Protein AF-A0A6A6M535-F1 (afdb_monomer_lite)

InterPro domains:
  IPR004870 Nucleoporin, Nup155-like [PTHR10350] (12-611)
  IPR011044 Quinoprotein amine dehydrogenase, beta chain-like [SSF50969] (99-374)
  IPR014908 Nucleoporin, Nup133/Nup155-like, N-terminal [PF08801] (54-545)

pLDDT: mean 78.65, std 19.72, range [27.8, 98.0]

Sequence (622 aa):
MLWEEEIVLRDVTNAGLVVSDRIGREVAAQLDLEEALEASRYASHPYSTHPREWPPLIELVDTWELPPVLIERYNAAGGEGTALCGIFPEIRRAWASVDNFLFLWRFDKWDGQCLEYSVEEQAICAVGLAKSKAGVFVEAIQYLLVLATPVELILVGLCCSGGGDGTDPYAEVSLQPLPEYTVPSDGVTMTCIACTDKGRIFLAGRDGHIYELHYTTGSGWHKRCRKVCLTAGLGSVISRWVVPNVFKFGATDPIVEMVFDSERQILYARTEEMKLQVFLLGPNGDGPLKKVTEERNLFSHKDVHYGGRQSAGPRVPNRSVKPSIVCISPLSTLESKWLHLVAVLSDGRRMYISTSPSSGSNGTVGGLGRFNINRQRPNCLKVVTTRPSPPIGVSGGLTFGAISLASRTPNEDLALKVETAYSSAGTLVLSDSSPPTMSSLVIVNRDSSLQSGALGTSVRSSRALREIVSSLPVEGRMLFVADVLPLPDTAATVHSLYSEIDFFGFESSREPCEKASGKLWAKGDLSTQHILPRRKIVVFSTMGMMEVVFNRPVDILRRLFEANSPRSILEDFFNRYGAGEAAAMCLLLAARIVHSETLISNAVAEKAAETRGSKSCWNAST

Organism: Hevea brasiliensis (NCBI:txid3981)

Foldseek 3Di:
DVVVVVVVVVVVVVVVVVVVVVVVVLVVLQDFLLLQAVLQVVAPDQADADDPLFDDQKDFPDFDFDQVVVVVLCVVLVVPFDKDWEDDLVLQWTWIFDWQKIWIAHPVDHPSDIDIDGDPPFGWQEWDKFADAPPFDDPQQGIWIWTFTQFKIFTKGKGFDADPVNQFSSPDIDIHGDPLAMDTPVRWRWQYWEYALNGWIWTWTQQRWIWTWDAGNDDDPDRRIDIGTQPDDPVNVVVVPDDDPPDPPDRRWGFNDWYADRVQQKIWTATPLGKIWIWHADPLNDDGIHTQDIDNCLPDDPPVDPADDDDPDDDDPDPDPDWHFQDKDFDFVLNHVFWGIWTATQQQKIFTWGQADPPDPDDDDDDPPPPPVPRRDRHDTHRSDMGDHDFPDPPDDDHPDDDPPSPDDPPPLRTFRFNHWDDALQKIWTWGPSDPPFIKIKIKHWDLQQSADDPPDDPSNSSHTHIYIDMDTDDATWDYKDKNFDRQVLLVQLCVVCVVVVVPDDPDDPRRSSVVLRSVSNSPQLVCQLRDDFIWMWTQHPGTIIIMTGQGLLNSLLVCQVVVPDPVVVVVSCNRNPLVSLLVSLVCLLVQSGDDPDGRDPSSNVVSVVVCVDPVNVVVVD

Secondary structure (DSSP, 8-state):
-HHHHHHHHHHHHHHHHHHHHHHHHHHHH---HHHHHHHHTTSS-SEEPPPTTSPPSEEEEEEEEPPHHHHHHHHHTTS-S--EEEEEGGGTEEEEEETTEEEEEESSS--S-EEEEE-SSS---EEEEEEPPTTTS-TT--EEEEEE-SSEEEEEEEEEE--TTSS-TTSEEEEEE-GGG-EE-TTPPEEEEEE-TT--EEEEETTS-EEEEEE----TTS-SEEEEESS--GGGTTTTTS--TTS-PPPP--EEEEEEETTTTEEEEEETT--EEEEE--GGG-S--EEEEEES--S-SSTT-SS------------PPPPPEEEEEEPPTTT-SS--EEEEETTS-EEEEESS--------S--------S-------EEEEEEPPPPS--SS-----S--GGGSPPPGGGS--EEEEEEETTEEEEEE--SSS--EEEEEEE--TTSS--BTB-TTTTTS--EEEEEEE-SS-EEEEEE-PPPHHHHHHHHHHHHTTTTTT-------HHHHHHHHHTT-HHHHTTTSPPPEEEEEESSEEEEEEEPPHHHHHHHHHHTT--HHHHHHHHHHH-HHHHHHHHHHHHTT-S--SSPPPHHHHHHHHHHHHSHHHHTT--

Radius of gyration: 26.56 Å; chains: 1; bounding box: 70×67×94 Å

Structure (mmCIF, N/CA/C/O backbone):
data_AF-A0A6A6M535-F1
#
_entry.id   AF-A0A6A6M535-F1
#
loop_
_atom_site.group_PDB
_atom_site.id
_atom_site.type_symbol
_atom_site.label_atom_id
_atom_site.label_alt_id
_atom_site.label_comp_id
_atom_site.label_asym_id
_atom_site.label_entity_id
_atom_site.label_seq_id
_atom_site.pdbx_PDB_ins_code
_atom_site.Cartn_x
_atom_site.Cartn_y
_atom_site.Cartn_z
_atom_site.occupancy
_atom_site.B_iso_or_equiv
_atom_site.auth_seq_id
_atom_site.auth_comp_id
_atom_site.auth_asym_id
_atom_site.auth_atom_id
_atom_site.pdbx_PDB_model_num
ATOM 1 N N . MET A 1 1 ? -4.160 9.573 -57.352 1.00 54.38 1 MET A N 1
ATOM 2 C CA . MET A 1 1 ? -5.331 9.453 -56.454 1.00 54.38 1 MET A CA 1
ATOM 3 C C . MET A 1 1 ? -5.668 7.999 -56.136 1.00 54.38 1 MET A C 1
ATOM 5 O O . MET A 1 1 ? -5.081 7.524 -55.184 1.00 54.38 1 MET A O 1
ATOM 9 N N . LEU A 1 2 ? -6.461 7.242 -56.915 1.00 55.69 2 LEU A N 1
ATOM 10 C CA . LEU A 1 2 ? -6.859 5.860 -56.533 1.00 55.69 2 LEU A CA 1
ATOM 11 C C . LEU A 1 2 ? -5.688 4.882 -56.267 1.00 55.69 2 LEU A C 1
ATOM 13 O O . LEU A 1 2 ? -5.762 4.066 -55.361 1.00 55.69 2 LEU A O 1
ATOM 17 N N . TRP A 1 3 ? -4.588 4.990 -57.020 1.00 51.88 3 TRP A N 1
ATOM 18 C CA . TRP A 1 3 ? -3.409 4.122 -56.856 1.00 51.88 3 TRP A CA 1
ATOM 19 C C . TRP A 1 3 ? -2.530 4.524 -55.662 1.00 51.88 3 TRP A C 1
ATOM 21 O O . TRP A 1 3 ? -1.881 3.681 -55.057 1.00 51.88 3 TRP A O 1
ATOM 31 N N . GLU A 1 4 ? -2.511 5.812 -55.308 1.00 53.97 4 GLU A N 1
ATOM 32 C CA . GLU A 1 4 ? -1.801 6.296 -54.117 1.00 53.97 4 GLU A CA 1
ATOM 33 C C . GLU A 1 4 ? -2.569 5.918 -52.849 1.00 53.97 4 GLU A C 1
ATOM 35 O O . GLU A 1 4 ? -1.952 5.503 -51.875 1.00 53.97 4 GLU A O 1
ATOM 40 N N . GLU A 1 5 ? -3.904 5.973 -52.876 1.00 59.69 5 GLU A N 1
ATOM 41 C CA . GLU A 1 5 ? -4.753 5.504 -51.773 1.00 59.69 5 GLU A CA 1
ATOM 42 C C . GLU A 1 5 ? -4.599 3.996 -51.522 1.00 59.69 5 GLU A C 1
ATOM 44 O O . GLU A 1 5 ? -4.546 3.572 -50.369 1.00 59.69 5 GLU A O 1
ATOM 49 N N . GLU A 1 6 ? -4.455 3.183 -52.573 1.00 64.62 6 GLU A N 1
ATOM 50 C CA . GLU A 1 6 ? -4.244 1.734 -52.452 1.00 64.62 6 GLU A CA 1
ATOM 51 C C . GLU A 1 6 ? -2.855 1.381 -51.882 1.00 64.62 6 GLU A C 1
ATOM 53 O O . GLU A 1 6 ? -2.735 0.490 -51.037 1.00 64.62 6 GLU A O 1
ATOM 58 N N . ILE A 1 7 ? -1.807 2.116 -52.282 1.00 65.25 7 ILE A N 1
ATOM 59 C CA . ILE A 1 7 ? -0.452 1.971 -51.720 1.00 65.25 7 ILE A CA 1
ATOM 60 C C . ILE A 1 7 ? -0.438 2.384 -50.242 1.00 65.25 7 ILE A C 1
ATOM 62 O O . ILE A 1 7 ? 0.056 1.631 -49.403 1.00 65.25 7 ILE A O 1
ATOM 66 N N . VAL A 1 8 ? -1.053 3.524 -49.904 1.00 74.38 8 VAL A N 1
ATOM 67 C CA . VAL A 1 8 ? -1.170 3.997 -48.516 1.00 74.38 8 VAL A CA 1
ATOM 68 C C . VAL A 1 8 ? -1.951 2.995 -47.663 1.00 74.38 8 VAL A C 1
ATOM 70 O O . VAL A 1 8 ? -1.530 2.685 -46.550 1.00 74.38 8 VAL A O 1
ATOM 73 N N . LEU A 1 9 ? -3.038 2.416 -48.182 1.00 80.88 9 LEU A N 1
ATOM 74 C CA . LEU A 1 9 ? -3.823 1.419 -47.452 1.00 80.88 9 LEU A CA 1
ATOM 75 C C . LEU A 1 9 ? -3.028 0.130 -47.199 1.00 80.88 9 LEU A C 1
ATOM 77 O O . LEU A 1 9 ? -3.112 -0.443 -46.108 1.00 80.88 9 LEU A O 1
ATOM 81 N N . ARG A 1 10 ? -2.226 -0.319 -48.171 1.00 83.06 10 ARG A N 1
ATOM 82 C CA . ARG A 1 10 ? -1.348 -1.487 -48.014 1.00 83.06 10 ARG A CA 1
ATOM 83 C C . ARG A 1 10 ? -0.270 -1.245 -46.959 1.00 83.06 10 ARG A C 1
ATOM 85 O O . ARG A 1 10 ? -0.055 -2.114 -46.115 1.00 83.06 10 ARG A O 1
ATOM 92 N N . ASP A 1 11 ? 0.374 -0.084 -46.979 1.00 84.75 11 ASP A N 1
ATOM 93 C CA . ASP A 1 11 ? 1.423 0.261 -46.016 1.00 84.75 11 ASP A CA 1
ATOM 94 C C . ASP A 1 11 ? 0.862 0.422 -44.599 1.00 84.75 11 ASP A C 1
ATOM 96 O O . ASP A 1 11 ? 1.439 -0.108 -43.648 1.00 84.75 11 ASP A O 1
ATOM 100 N N . VAL A 1 12 ? -0.310 1.048 -44.456 1.00 86.88 12 VAL A N 1
ATOM 101 C CA . VAL A 1 12 ? -1.033 1.136 -43.177 1.00 86.88 12 VAL A CA 1
ATOM 102 C C . VAL A 1 12 ? -1.422 -0.253 -42.670 1.00 86.88 12 VAL A C 1
ATOM 104 O O . VAL A 1 12 ? -1.231 -0.549 -41.492 1.00 86.88 12 VAL A O 1
ATOM 107 N N . THR A 1 13 ? -1.909 -1.135 -43.547 1.00 87.06 13 THR A N 1
ATOM 108 C CA . THR A 1 13 ? -2.263 -2.515 -43.173 1.00 87.06 13 THR A CA 1
ATOM 109 C C . THR A 1 13 ? -1.031 -3.296 -42.717 1.00 87.06 13 THR A C 1
ATOM 111 O O . THR A 1 13 ? -1.066 -3.954 -41.677 1.00 87.06 13 THR A O 1
ATOM 114 N N . ASN A 1 14 ? 0.083 -3.188 -43.447 1.00 89.44 14 ASN A N 1
ATOM 115 C CA . ASN A 1 14 ? 1.345 -3.826 -43.074 1.00 89.44 14 ASN A CA 1
ATOM 116 C C . ASN A 1 14 ? 1.871 -3.296 -41.733 1.00 89.44 14 ASN A C 1
ATOM 118 O O . ASN A 1 14 ? 2.261 -4.088 -40.876 1.00 89.44 14 ASN A O 1
ATOM 122 N N . ALA A 1 15 ? 1.841 -1.978 -41.519 1.00 86.75 15 ALA A N 1
ATOM 123 C CA . ALA A 1 15 ? 2.223 -1.371 -40.248 1.00 86.75 15 ALA A CA 1
ATOM 124 C C . ALA A 1 15 ? 1.329 -1.868 -39.101 1.00 86.75 15 ALA A C 1
ATOM 126 O O . ALA A 1 15 ? 1.838 -2.258 -38.052 1.00 86.75 15 ALA A O 1
ATOM 127 N N . GLY A 1 16 ? 0.013 -1.940 -39.325 1.00 85.81 16 GLY A N 1
ATOM 128 C CA . GLY A 1 16 ? -0.946 -2.479 -38.362 1.00 85.81 16 GLY A CA 1
ATOM 129 C C . GLY A 1 16 ? -0.655 -3.933 -37.981 1.00 85.81 16 GLY A C 1
ATOM 130 O O . GLY A 1 16 ? -0.699 -4.272 -36.797 1.00 85.81 16 GLY A O 1
ATOM 131 N N . LEU A 1 17 ? -0.288 -4.780 -38.949 1.00 87.62 17 LEU A N 1
ATOM 132 C CA . LEU A 1 17 ? 0.116 -6.168 -38.693 1.00 87.62 17 LEU A CA 1
ATOM 133 C C . LEU A 1 17 ? 1.394 -6.250 -37.853 1.00 87.62 17 LEU A C 1
ATOM 135 O O . LEU A 1 17 ? 1.437 -7.022 -36.898 1.00 87.62 17 LEU A O 1
ATOM 139 N N . VAL A 1 18 ? 2.411 -5.444 -38.171 1.00 87.31 18 VAL A N 1
ATOM 140 C CA . VAL A 1 18 ? 3.679 -5.417 -37.421 1.00 87.31 18 VAL A CA 1
ATOM 141 C C . VAL A 1 18 ? 3.460 -4.939 -35.985 1.00 87.31 18 VAL A C 1
ATOM 143 O O . VAL A 1 18 ? 3.975 -5.553 -35.051 1.00 87.31 18 VAL A O 1
ATOM 146 N N . VAL A 1 19 ? 2.671 -3.879 -35.792 1.00 84.69 19 VAL A N 1
ATOM 147 C CA . VAL A 1 19 ? 2.327 -3.367 -34.457 1.00 84.69 19 VAL A CA 1
ATOM 148 C C . VAL A 1 19 ? 1.546 -4.416 -33.666 1.00 84.69 19 VAL A C 1
ATOM 150 O O . VAL A 1 19 ? 1.900 -4.705 -32.525 1.00 84.69 19 VAL A O 1
ATOM 153 N N . SER A 1 20 ? 0.541 -5.044 -34.280 1.00 80.31 20 SER A N 1
ATOM 154 C CA . SER A 1 20 ? -0.280 -6.072 -33.625 1.00 80.31 20 SER A CA 1
ATOM 155 C C . SER A 1 20 ? 0.537 -7.307 -33.238 1.00 80.31 20 SER A C 1
ATOM 157 O O . SER A 1 20 ? 0.400 -7.810 -32.124 1.00 80.31 20 SER A O 1
ATOM 159 N N . ASP A 1 21 ? 1.419 -7.780 -34.123 1.00 82.25 21 ASP A N 1
ATOM 160 C CA . ASP A 1 21 ? 2.338 -8.885 -33.828 1.00 82.25 21 ASP A CA 1
ATOM 161 C C . ASP A 1 21 ? 3.313 -8.509 -32.705 1.00 82.25 21 ASP A C 1
ATOM 163 O O . ASP A 1 21 ? 3.531 -9.306 -31.791 1.00 82.25 21 ASP A O 1
ATOM 167 N N . ARG A 1 22 ? 3.854 -7.282 -32.701 1.00 80.94 22 ARG A N 1
ATOM 168 C CA . ARG A 1 22 ? 4.757 -6.833 -31.633 1.00 80.94 22 ARG A CA 1
ATOM 169 C C . ARG A 1 22 ? 4.052 -6.761 -30.280 1.00 80.94 22 ARG A C 1
ATOM 171 O O . ARG A 1 22 ? 4.595 -7.305 -29.321 1.00 80.94 22 ARG A O 1
ATOM 178 N N . ILE A 1 23 ? 2.856 -6.174 -30.216 1.00 78.62 23 ILE A N 1
ATOM 179 C CA . ILE A 1 23 ? 2.031 -6.136 -28.996 1.00 78.62 23 ILE A CA 1
ATOM 180 C C . ILE A 1 23 ? 1.711 -7.563 -28.540 1.00 78.62 23 ILE A C 1
ATOM 182 O O . ILE A 1 23 ? 1.888 -7.893 -27.370 1.00 78.62 23 ILE A O 1
ATOM 186 N N . GLY A 1 24 ? 1.312 -8.442 -29.464 1.00 73.25 24 GLY A N 1
ATOM 187 C CA . GLY A 1 24 ? 1.033 -9.846 -29.161 1.00 73.25 24 GLY A CA 1
ATOM 188 C C . GLY A 1 24 ? 2.243 -10.575 -28.570 1.00 73.25 24 GLY A C 1
ATOM 189 O O . GLY A 1 24 ? 2.109 -11.292 -27.576 1.00 73.25 24 GLY A O 1
ATOM 190 N N . ARG A 1 25 ? 3.440 -10.358 -29.128 1.00 76.75 25 ARG A N 1
ATOM 191 C CA . ARG A 1 25 ? 4.692 -10.920 -28.599 1.00 76.75 25 ARG A CA 1
ATOM 192 C C . ARG A 1 25 ? 5.071 -10.332 -27.245 1.00 76.75 25 ARG A C 1
ATOM 194 O O . ARG A 1 25 ? 5.555 -11.084 -26.410 1.00 76.75 25 ARG A O 1
ATOM 201 N N . GLU A 1 26 ? 4.867 -9.037 -27.019 1.00 73.38 26 GLU A N 1
ATOM 202 C CA . GLU A 1 26 ? 5.159 -8.381 -25.738 1.00 73.38 26 GLU A CA 1
ATOM 203 C C . GLU A 1 26 ? 4.244 -8.903 -24.624 1.00 73.38 26 GLU A C 1
ATOM 205 O O . GLU A 1 26 ? 4.727 -9.351 -23.584 1.00 73.38 26 GLU A O 1
ATOM 210 N N . VAL A 1 27 ? 2.936 -8.974 -24.889 1.00 71.62 27 VAL A N 1
ATOM 211 C CA . VAL A 1 27 ? 1.952 -9.557 -23.965 1.00 71.62 27 VAL A CA 1
ATOM 212 C C . VAL A 1 27 ? 2.271 -11.027 -23.677 1.00 71.62 27 VAL A C 1
ATOM 214 O O . VAL A 1 27 ? 2.174 -11.464 -22.533 1.00 71.62 27 VAL A O 1
ATOM 217 N N . ALA A 1 28 ? 2.694 -11.797 -24.685 1.00 71.56 28 ALA A N 1
ATOM 218 C CA . ALA A 1 28 ? 3.091 -13.195 -24.506 1.00 71.56 28 ALA A CA 1
ATOM 219 C C . ALA A 1 28 ? 4.461 -13.372 -23.819 1.00 71.56 28 ALA A C 1
ATOM 221 O O . ALA A 1 28 ? 4.718 -14.423 -23.228 1.00 71.56 28 ALA A O 1
ATOM 222 N N . ALA A 1 29 ? 5.352 -12.382 -23.913 1.00 70.38 29 ALA A N 1
ATOM 223 C CA . ALA A 1 29 ? 6.662 -12.387 -23.263 1.00 70.38 29 ALA A CA 1
ATOM 224 C C . ALA A 1 29 ? 6.580 -12.003 -21.779 1.00 70.38 29 ALA A C 1
ATOM 226 O O . ALA A 1 29 ? 7.489 -12.342 -21.015 1.00 70.38 29 ALA A O 1
ATOM 227 N N . GLN A 1 30 ? 5.498 -11.338 -21.359 1.00 73.50 30 GLN A N 1
ATOM 228 C CA . GLN A 1 30 ? 5.256 -11.021 -19.959 1.00 73.50 30 GLN A CA 1
ATOM 229 C C . GLN A 1 30 ? 5.058 -12.311 -19.148 1.00 73.50 30 GLN A C 1
ATOM 231 O O . GLN A 1 30 ? 4.034 -12.986 -19.221 1.00 73.50 30 GLN A O 1
ATOM 236 N N . LEU A 1 31 ? 6.077 -12.654 -18.361 1.00 78.44 31 LEU A N 1
ATOM 237 C CA . LEU A 1 31 ? 6.078 -13.827 -17.490 1.00 78.44 31 LEU A CA 1
ATOM 238 C C . LEU A 1 31 ? 5.291 -13.563 -16.208 1.00 78.44 31 LEU A C 1
ATOM 240 O O . LEU A 1 31 ? 5.571 -12.585 -15.507 1.00 78.44 31 LEU A O 1
ATOM 244 N N . ASP A 1 32 ? 4.381 -14.485 -15.879 1.00 87.50 32 ASP A N 1
ATOM 245 C CA . ASP A 1 32 ? 3.714 -14.533 -14.575 1.00 87.50 32 ASP A CA 1
ATOM 246 C C . ASP A 1 32 ? 4.758 -14.683 -13.460 1.00 87.50 32 ASP A C 1
ATOM 248 O O . ASP A 1 32 ? 5.751 -15.411 -13.598 1.00 87.50 32 ASP A O 1
ATOM 252 N N . LEU A 1 33 ? 4.543 -13.997 -12.339 1.00 89.62 33 LEU A N 1
ATOM 253 C CA . LEU A 1 33 ? 5.450 -14.035 -11.198 1.00 89.62 33 LEU A CA 1
ATOM 254 C C . LEU A 1 33 ? 5.656 -15.459 -10.655 1.00 89.62 33 LEU A C 1
ATOM 256 O O . LEU A 1 33 ? 6.775 -15.781 -10.257 1.00 89.62 33 LEU A O 1
ATOM 260 N N . GLU A 1 34 ? 4.638 -16.327 -10.661 1.00 90.44 34 GLU A N 1
ATOM 261 C CA . GLU A 1 34 ? 4.795 -17.723 -10.226 1.00 90.44 34 GLU A CA 1
ATOM 262 C C . GLU A 1 34 ? 5.787 -18.475 -11.123 1.00 90.44 34 GLU A C 1
ATOM 264 O O . GLU A 1 34 ? 6.702 -19.134 -10.622 1.00 90.44 34 GLU A O 1
ATOM 269 N N . GLU A 1 35 ? 5.660 -18.324 -12.443 1.00 88.62 35 GLU A N 1
ATOM 270 C CA . GLU A 1 35 ? 6.568 -18.942 -13.413 1.00 88.62 35 GLU A CA 1
ATOM 271 C C . GLU A 1 35 ? 7.993 -18.404 -13.265 1.00 88.62 35 GLU A C 1
ATOM 273 O O . GLU A 1 35 ? 8.959 -19.174 -13.282 1.00 88.62 35 GLU A O 1
ATOM 278 N N . ALA A 1 36 ? 8.133 -17.090 -13.068 1.00 88.25 36 ALA A N 1
ATOM 279 C CA . ALA A 1 36 ? 9.428 -16.451 -12.868 1.00 88.25 36 ALA A CA 1
ATOM 280 C C . ALA A 1 36 ? 10.108 -16.927 -11.572 1.00 88.25 36 ALA A C 1
ATOM 282 O O . ALA A 1 36 ? 11.325 -17.138 -11.544 1.00 88.25 36 ALA A O 1
ATOM 283 N N . LEU A 1 37 ? 9.329 -17.142 -10.507 1.00 89.25 37 LEU A N 1
ATOM 284 C CA . LEU A 1 37 ? 9.803 -17.693 -9.239 1.00 89.25 37 LEU A CA 1
ATOM 285 C C . LEU A 1 37 ? 10.178 -19.176 -9.343 1.00 89.25 37 LEU A C 1
ATOM 287 O O . LEU A 1 37 ? 11.167 -19.597 -8.737 1.00 89.25 37 LEU A O 1
ATOM 291 N N . GLU A 1 38 ? 9.428 -19.971 -10.106 1.00 87.44 38 GLU A N 1
ATOM 292 C CA . GLU A 1 38 ? 9.776 -21.368 -10.378 1.00 87.44 38 GLU A CA 1
ATOM 293 C C . GLU A 1 38 ? 11.079 -21.451 -11.186 1.00 87.44 38 GLU A C 1
ATOM 295 O O . GLU A 1 38 ? 11.984 -22.211 -10.839 1.00 87.44 38 GLU A O 1
ATOM 300 N N . ALA A 1 39 ? 11.234 -20.597 -12.202 1.00 85.06 39 ALA A N 1
ATOM 301 C CA . ALA A 1 39 ? 12.469 -20.478 -12.971 1.00 85.06 39 ALA A CA 1
ATOM 302 C C . ALA A 1 39 ? 13.664 -20.047 -12.097 1.00 85.06 39 ALA A C 1
ATOM 304 O O . ALA A 1 39 ? 14.775 -20.556 -12.283 1.00 85.06 39 ALA A O 1
ATOM 305 N N . SER A 1 40 ? 13.450 -19.186 -11.091 1.00 84.38 40 SER A N 1
ATOM 306 C CA . SER A 1 40 ? 14.491 -18.800 -10.124 1.00 84.38 40 SER A CA 1
ATOM 307 C C . SER A 1 40 ? 15.055 -19.973 -9.323 1.00 84.38 40 SER A C 1
ATOM 309 O O . SER A 1 40 ? 16.196 -19.876 -8.879 1.00 84.38 40 SER A O 1
ATOM 311 N N . ARG A 1 41 ? 14.332 -21.092 -9.167 1.00 79.06 41 ARG A N 1
ATOM 312 C CA . ARG A 1 41 ? 14.862 -22.283 -8.470 1.00 79.06 41 ARG A CA 1
ATOM 313 C C . ARG A 1 41 ? 16.055 -22.916 -9.185 1.00 79.06 41 ARG A C 1
ATOM 315 O O . ARG A 1 41 ? 16.833 -23.630 -8.559 1.00 79.06 41 ARG A O 1
ATOM 322 N N . TYR A 1 42 ? 16.189 -22.656 -10.483 1.00 75.00 42 TYR A N 1
ATOM 323 C CA . TYR A 1 42 ? 17.272 -23.159 -11.325 1.00 75.00 42 TYR A CA 1
ATOM 324 C C . TYR A 1 42 ? 18.349 -22.103 -11.607 1.00 75.00 42 TYR A C 1
ATOM 326 O O . TYR A 1 42 ? 19.344 -22.407 -12.267 1.00 75.00 42 TYR A O 1
ATOM 334 N N . ALA A 1 43 ? 18.165 -20.867 -11.138 1.00 71.31 43 ALA A N 1
ATOM 335 C CA . ALA A 1 43 ? 19.166 -19.817 -11.254 1.00 71.31 43 ALA A CA 1
ATOM 336 C C . ALA A 1 43 ? 20.233 -19.973 -10.160 1.00 71.31 43 ALA A C 1
ATOM 338 O O . ALA A 1 43 ? 19.925 -20.313 -9.020 1.00 71.31 43 ALA A O 1
ATOM 339 N N . SER A 1 44 ? 21.494 -19.692 -10.496 1.00 69.38 44 SER A N 1
ATOM 340 C CA . SER A 1 44 ? 22.600 -19.756 -9.533 1.00 69.38 44 SER A CA 1
ATOM 341 C C . SER A 1 44 ? 22.487 -18.692 -8.439 1.00 69.38 44 SER A C 1
ATOM 343 O O . SER A 1 44 ? 22.795 -18.978 -7.283 1.00 69.38 44 SER A O 1
ATOM 345 N N . HIS A 1 45 ? 22.021 -17.485 -8.787 1.00 75.81 45 HIS A N 1
ATOM 346 C CA . HIS A 1 45 ? 21.852 -16.371 -7.855 1.00 75.81 45 HIS A CA 1
ATOM 347 C C . HIS A 1 45 ? 20.560 -15.574 -8.134 1.00 75.81 45 HIS A C 1
ATOM 349 O O . HIS A 1 45 ? 20.282 -15.259 -9.294 1.00 75.81 45 HIS A O 1
ATOM 355 N N . PRO A 1 46 ? 19.777 -15.229 -7.090 1.00 79.88 46 PRO A N 1
ATOM 356 C CA . PRO A 1 46 ? 18.517 -14.488 -7.223 1.00 79.88 46 PRO A CA 1
ATOM 357 C C . PRO A 1 46 ? 18.701 -12.969 -7.366 1.00 79.88 46 PRO A C 1
ATOM 359 O O . PRO A 1 46 ? 17.743 -12.272 -7.699 1.00 79.88 46 PRO A O 1
ATOM 362 N N . TYR A 1 47 ? 19.914 -12.466 -7.126 1.00 83.88 47 TYR A N 1
ATOM 363 C CA . TYR A 1 47 ? 20.249 -11.046 -7.158 1.00 83.88 47 TYR A CA 1
ATOM 364 C C . TYR A 1 47 ? 21.203 -10.717 -8.304 1.00 83.88 47 TYR A C 1
ATOM 366 O O . TYR A 1 47 ? 21.989 -11.553 -8.753 1.00 83.88 47 TYR A O 1
ATOM 374 N N . SER A 1 48 ? 21.123 -9.475 -8.754 1.00 82.38 48 SER A N 1
ATOM 375 C CA . SER A 1 48 ? 21.936 -8.879 -9.808 1.00 82.38 48 SER A CA 1
ATOM 376 C C . SER A 1 48 ? 22.528 -7.560 -9.313 1.00 82.38 48 SER A C 1
ATOM 378 O O . SER A 1 48 ? 21.991 -6.920 -8.409 1.00 82.38 48 SER A O 1
ATOM 380 N N . THR A 1 49 ? 23.670 -7.171 -9.876 1.00 80.69 49 THR A N 1
ATOM 381 C CA . THR A 1 49 ? 24.331 -5.898 -9.566 1.00 80.69 49 THR A CA 1
ATOM 382 C C . THR A 1 49 ? 24.016 -4.865 -10.627 1.00 80.69 49 THR A C 1
ATOM 384 O O . THR A 1 49 ? 24.296 -5.087 -11.809 1.00 80.69 49 THR A O 1
ATOM 387 N N . HIS A 1 50 ? 23.529 -3.712 -10.179 1.00 84.69 50 HIS A N 1
ATOM 388 C CA . HIS A 1 50 ? 23.499 -2.514 -10.998 1.00 84.69 50 HIS A CA 1
ATOM 389 C C . HIS A 1 50 ? 24.935 -2.043 -11.297 1.00 84.69 50 HIS A C 1
ATOM 391 O O . HIS A 1 50 ? 25.759 -2.035 -10.373 1.00 84.69 50 HIS A O 1
ATOM 397 N N . PRO A 1 51 ? 25.266 -1.666 -12.547 1.00 86.81 51 PRO A N 1
ATOM 398 C CA . PRO A 1 51 ? 26.580 -1.116 -12.874 1.00 86.81 51 PRO A CA 1
ATOM 399 C C . PRO A 1 51 ? 26.893 0.135 -12.043 1.00 86.81 51 PRO A C 1
ATOM 401 O O . PRO A 1 51 ? 26.020 0.971 -11.813 1.00 86.81 51 PRO A O 1
ATOM 404 N N . ARG A 1 52 ? 28.138 0.268 -11.571 1.00 83.94 52 ARG A N 1
ATOM 405 C CA . ARG A 1 52 ? 28.544 1.394 -10.708 1.00 83.94 52 ARG A CA 1
ATOM 406 C C . ARG A 1 52 ? 28.670 2.696 -11.492 1.00 83.94 52 ARG A C 1
ATOM 408 O O . ARG A 1 52 ? 28.481 3.769 -10.936 1.00 83.94 52 ARG A O 1
ATOM 415 N N . GLU A 1 53 ? 29.040 2.587 -12.760 1.00 87.44 53 GLU A N 1
ATOM 416 C CA . GLU A 1 53 ? 29.267 3.709 -13.664 1.00 87.44 53 GLU A CA 1
ATOM 417 C C . GLU A 1 53 ? 27.953 4.293 -14.201 1.00 87.44 53 GLU A C 1
ATOM 419 O O . GLU A 1 53 ? 27.958 5.338 -14.851 1.00 87.44 53 GLU A O 1
ATOM 424 N N . TRP A 1 54 ? 26.831 3.609 -13.964 1.00 90.25 54 TRP A N 1
ATOM 425 C CA . TRP A 1 54 ? 25.513 4.060 -14.379 1.00 90.25 54 TRP A CA 1
ATOM 426 C C . TRP A 1 54 ? 24.881 4.963 -13.313 1.00 90.25 54 TRP A C 1
ATOM 428 O O . TRP A 1 54 ? 25.109 4.759 -12.118 1.00 90.25 54 TRP A O 1
ATOM 438 N N . PRO A 1 55 ? 24.030 5.919 -13.726 1.00 92.00 55 PRO A N 1
ATOM 439 C CA . PRO A 1 55 ? 23.152 6.648 -12.817 1.00 92.00 55 PRO A CA 1
ATOM 440 C C . PRO A 1 55 ? 22.377 5.695 -11.893 1.00 92.00 55 PRO A C 1
ATOM 442 O O . PRO A 1 55 ? 21.944 4.640 -12.356 1.00 92.00 55 PRO A O 1
ATOM 445 N N . PRO A 1 56 ? 22.175 6.038 -10.610 1.00 91.06 56 PRO A N 1
ATOM 446 C CA . PRO A 1 56 ? 21.534 5.139 -9.656 1.00 91.06 56 PRO A CA 1
ATOM 447 C C . PRO A 1 56 ? 20.087 4.830 -10.060 1.00 91.06 56 PRO A C 1
ATOM 449 O O . PRO A 1 56 ? 19.391 5.682 -10.604 1.00 91.06 56 PRO A O 1
ATOM 452 N N . LEU A 1 57 ? 19.595 3.628 -9.749 1.00 90.50 57 LEU A N 1
ATOM 453 C CA . LEU A 1 57 ? 18.184 3.271 -9.979 1.00 90.50 57 LEU A CA 1
ATOM 454 C C . LEU A 1 57 ? 17.219 4.021 -9.067 1.00 90.50 57 LEU A C 1
ATOM 456 O O . LEU A 1 57 ? 16.035 4.125 -9.372 1.00 90.50 57 LEU A O 1
ATOM 460 N N . ILE A 1 58 ? 17.711 4.480 -7.922 1.00 92.69 58 ILE A N 1
ATOM 461 C CA . ILE A 1 58 ? 16.902 5.061 -6.864 1.00 92.69 58 ILE A CA 1
ATOM 462 C C . ILE A 1 58 ? 17.590 6.318 -6.367 1.00 92.69 58 ILE A C 1
ATOM 464 O O . ILE A 1 58 ? 18.807 6.333 -6.173 1.00 92.69 58 ILE A O 1
ATOM 468 N N . GLU A 1 59 ? 16.796 7.353 -6.141 1.00 91.69 59 GLU A N 1
ATOM 469 C CA . GLU A 1 59 ? 17.257 8.644 -5.656 1.00 91.69 59 GLU A CA 1
ATOM 470 C C . GLU A 1 59 ? 16.430 9.097 -4.475 1.00 91.69 59 GLU A C 1
ATOM 472 O O . GLU A 1 59 ? 15.204 9.045 -4.521 1.00 91.69 59 GLU A O 1
ATOM 477 N N . LEU A 1 60 ? 17.120 9.587 -3.452 1.00 92.12 60 LEU A N 1
ATOM 478 C CA . LEU A 1 60 ? 16.523 10.448 -2.450 1.00 92.12 60 LEU A CA 1
ATOM 479 C C . LEU A 1 60 ? 16.428 11.848 -3.057 1.00 92.12 60 LEU A C 1
ATOM 481 O O . LEU A 1 60 ? 17.460 12.472 -3.306 1.00 92.12 60 LEU A O 1
ATOM 485 N N . VAL A 1 61 ? 15.210 12.284 -3.372 1.00 90.38 61 VAL A N 1
ATOM 486 C CA . VAL A 1 61 ? 14.974 13.585 -4.013 1.00 90.38 61 VAL A CA 1
ATOM 487 C C . VAL A 1 61 ? 14.792 14.669 -2.969 1.00 90.38 61 VAL A C 1
ATOM 489 O O . VAL A 1 61 ? 15.351 15.749 -3.131 1.00 90.38 61 VAL A O 1
ATOM 492 N N . ASP A 1 62 ? 14.064 14.367 -1.896 1.00 89.75 62 ASP A N 1
ATOM 493 C CA . ASP A 1 62 ? 13.777 15.358 -0.872 1.00 89.75 62 ASP A CA 1
ATOM 494 C C . ASP A 1 62 ? 13.573 14.747 0.516 1.00 89.75 62 ASP A C 1
ATOM 496 O O . ASP A 1 62 ? 13.282 13.552 0.658 1.00 89.75 62 ASP A O 1
ATOM 500 N N . THR A 1 63 ? 13.729 15.586 1.536 1.00 90.94 63 THR A N 1
ATOM 501 C CA . THR A 1 63 ? 13.551 15.254 2.952 1.00 90.94 63 THR A CA 1
ATOM 502 C C . THR A 1 63 ? 12.932 16.434 3.685 1.00 90.94 63 THR A C 1
ATOM 504 O O . THR A 1 63 ? 13.438 17.551 3.594 1.00 90.94 63 THR A O 1
ATOM 507 N N . TRP A 1 64 ? 11.892 16.180 4.472 1.00 89.94 64 TRP A N 1
ATOM 508 C CA . TRP A 1 64 ? 11.188 17.208 5.239 1.00 89.94 64 TRP A CA 1
ATOM 509 C C . TRP A 1 64 ? 11.018 16.787 6.695 1.00 89.94 64 TRP A C 1
ATOM 511 O O . TRP A 1 64 ? 10.739 15.625 6.994 1.00 89.94 64 TRP A O 1
ATOM 521 N N . GLU A 1 65 ? 11.155 17.752 7.600 1.00 91.50 65 GLU A N 1
ATOM 522 C CA . GLU A 1 65 ? 10.870 17.564 9.022 1.00 91.50 65 GLU A CA 1
ATOM 523 C C . GLU A 1 65 ? 9.363 17.410 9.274 1.00 91.50 65 GLU A C 1
ATOM 525 O O . GLU A 1 65 ? 8.518 17.787 8.456 1.00 91.50 65 GLU A O 1
ATOM 530 N N . LEU A 1 66 ? 9.016 16.844 10.430 1.00 92.62 66 LEU A N 1
ATOM 531 C CA . LEU A 1 66 ? 7.623 16.754 10.860 1.00 92.62 66 LEU A CA 1
ATOM 532 C C . LEU A 1 66 ? 7.054 18.150 11.179 1.00 92.62 66 LEU A C 1
ATOM 534 O O . LEU A 1 66 ? 7.803 19.027 11.614 1.00 92.62 66 LEU A O 1
ATOM 538 N N . PRO A 1 67 ? 5.730 18.364 11.030 1.00 94.38 67 PRO A N 1
ATOM 539 C CA . PRO A 1 67 ? 5.104 19.629 11.396 1.00 94.38 67 PRO A CA 1
ATOM 540 C C . PRO A 1 67 ? 5.494 20.078 12.817 1.00 94.38 67 PRO A C 1
ATOM 542 O O . PRO A 1 67 ? 5.311 19.299 13.756 1.00 94.38 67 PRO A O 1
ATOM 545 N N . PRO A 1 68 ? 5.952 21.329 13.026 1.00 93.25 68 PRO A N 1
ATOM 546 C CA . PRO A 1 68 ? 6.374 21.798 14.349 1.00 93.25 68 PRO A CA 1
ATOM 547 C C . PRO A 1 68 ? 5.293 21.631 15.420 1.00 93.25 68 PRO A C 1
ATOM 549 O O . PRO A 1 68 ? 5.577 21.182 16.525 1.00 93.25 68 PRO A O 1
ATOM 552 N N . VAL A 1 69 ? 4.030 21.876 15.058 1.00 93.38 69 VAL A N 1
ATOM 553 C CA . VAL A 1 69 ? 2.880 21.705 15.959 1.00 93.38 69 VAL A CA 1
ATOM 554 C C . VAL A 1 69 ? 2.734 20.255 16.435 1.00 93.38 69 VAL A C 1
ATOM 556 O O . VAL A 1 69 ? 2.430 20.015 17.601 1.00 93.38 69 VAL A O 1
ATOM 559 N N . LEU A 1 70 ? 2.996 19.271 15.566 1.00 92.81 70 LEU A N 1
ATOM 560 C CA . LEU A 1 70 ? 2.993 17.857 15.949 1.00 92.81 70 LEU A CA 1
ATOM 561 C C . LEU A 1 70 ? 4.118 17.565 16.953 1.00 92.81 70 LEU A C 1
ATOM 563 O O . LEU A 1 70 ? 3.881 16.896 17.958 1.00 92.81 70 LEU A O 1
ATOM 567 N N . ILE A 1 71 ? 5.320 18.090 16.703 1.00 92.06 71 ILE A N 1
ATOM 568 C CA . ILE A 1 71 ? 6.491 17.904 17.574 1.00 92.06 71 ILE A CA 1
ATOM 569 C C . ILE A 1 71 ? 6.237 18.518 18.957 1.00 92.06 71 ILE A C 1
ATOM 571 O O . ILE A 1 71 ? 6.466 17.870 19.979 1.00 92.06 71 ILE A O 1
ATOM 575 N N . GLU A 1 72 ? 5.726 19.748 19.003 1.00 92.81 72 GLU A N 1
ATOM 576 C CA . GLU A 1 72 ? 5.383 20.441 20.247 1.00 92.81 72 GLU A CA 1
ATOM 577 C C . GLU A 1 72 ? 4.365 19.649 21.071 1.00 92.81 72 GLU A C 1
ATOM 579 O O . GLU A 1 72 ? 4.545 19.471 22.277 1.00 92.81 72 GLU A O 1
ATOM 584 N N . ARG A 1 73 ? 3.327 19.115 20.419 1.00 91.19 73 ARG A N 1
ATOM 585 C CA . ARG A 1 73 ? 2.279 18.319 21.071 1.00 91.19 73 ARG A CA 1
ATOM 586 C C . ARG A 1 73 ? 2.792 16.974 21.565 1.00 91.19 73 ARG A C 1
ATOM 588 O O . ARG A 1 73 ? 2.479 16.594 22.690 1.00 91.19 73 ARG A O 1
ATOM 595 N N . TYR A 1 74 ? 3.612 16.289 20.773 1.00 90.50 74 TYR A N 1
ATOM 596 C CA . TYR A 1 74 ? 4.257 15.041 21.179 1.00 90.50 74 TYR A CA 1
ATOM 597 C C . TYR A 1 74 ? 5.153 15.237 22.411 1.00 90.50 74 TYR A C 1
ATOM 599 O O . TYR A 1 74 ? 5.081 14.470 23.373 1.00 90.50 74 TYR A O 1
ATOM 607 N N . ASN A 1 75 ? 5.947 16.310 22.422 1.00 91.12 75 ASN A N 1
ATOM 608 C CA . ASN A 1 75 ? 6.803 16.651 23.557 1.00 91.12 75 ASN A CA 1
ATOM 609 C C . ASN A 1 75 ? 5.984 17.049 24.795 1.00 91.12 75 ASN A C 1
ATOM 611 O O . ASN A 1 75 ? 6.320 16.646 25.908 1.00 91.12 75 ASN A O 1
ATOM 615 N N . ALA A 1 76 ? 4.888 17.794 24.615 1.00 89.06 76 ALA A N 1
ATOM 616 C CA . ALA A 1 76 ? 3.982 18.169 25.702 1.00 89.06 76 ALA A CA 1
ATOM 617 C C . ALA A 1 76 ? 3.270 16.957 26.332 1.00 89.06 76 ALA A C 1
ATOM 619 O O . ALA A 1 76 ? 3.024 16.959 27.537 1.00 89.06 76 ALA A O 1
ATOM 620 N N . ALA A 1 77 ? 3.004 15.908 25.548 1.00 84.62 77 ALA A N 1
ATOM 621 C CA . ALA A 1 77 ? 2.478 14.623 26.019 1.00 84.62 77 ALA A CA 1
ATOM 622 C C . ALA A 1 77 ? 3.535 13.748 26.735 1.00 84.62 77 ALA A C 1
ATOM 624 O O . ALA A 1 77 ? 3.286 12.584 27.047 1.00 84.62 77 ALA A O 1
ATOM 625 N N . GLY A 1 78 ? 4.729 14.289 27.002 1.00 80.69 78 GLY A N 1
ATOM 626 C CA . GLY A 1 78 ? 5.799 13.612 27.731 1.00 80.69 78 GLY A CA 1
ATOM 627 C C . GLY A 1 78 ? 6.734 12.772 26.862 1.00 80.69 78 GLY A C 1
ATOM 628 O O . GLY A 1 78 ? 7.590 12.089 27.411 1.00 80.69 78 GLY A O 1
ATOM 629 N N . GLY A 1 79 ? 6.599 12.796 25.530 1.00 69.44 79 GLY A N 1
ATOM 630 C CA . GLY A 1 79 ? 7.530 12.138 24.600 1.00 69.44 79 GLY A CA 1
ATOM 631 C C . GLY A 1 79 ? 7.586 10.602 24.671 1.00 69.44 79 GLY A C 1
ATOM 632 O O . GLY A 1 79 ? 8.362 9.987 23.939 1.00 69.44 79 GLY A O 1
ATOM 633 N N . GLU A 1 80 ? 6.761 9.990 25.523 1.00 59.38 80 GLU A N 1
ATOM 634 C CA . GLU A 1 80 ? 6.673 8.544 25.777 1.00 59.38 80 GLU A CA 1
ATOM 635 C C . GLU A 1 80 ? 5.278 7.968 25.447 1.00 59.38 80 GLU A C 1
ATOM 637 O O . GLU A 1 80 ? 5.047 6.766 25.585 1.00 59.38 80 GLU A O 1
ATOM 642 N N . GLY A 1 81 ? 4.335 8.813 25.009 1.00 55.59 81 GLY A N 1
ATOM 643 C CA . GLY A 1 81 ? 2.977 8.412 24.634 1.00 55.59 81 GLY A CA 1
ATOM 644 C C . GLY A 1 81 ? 2.922 7.587 23.342 1.00 55.59 81 GLY A C 1
ATOM 645 O O . GLY A 1 81 ? 3.758 7.731 22.447 1.00 55.59 81 GLY A O 1
ATOM 646 N N . THR A 1 82 ? 1.912 6.721 23.210 1.00 67.38 82 THR A N 1
ATOM 647 C CA . THR A 1 82 ? 1.660 5.966 21.972 1.00 67.38 82 THR A CA 1
ATOM 648 C C . THR A 1 82 ? 1.180 6.905 20.867 1.00 67.38 82 THR A C 1
ATOM 650 O O . THR A 1 82 ? -0.015 7.175 20.759 1.00 67.38 82 THR A O 1
ATOM 653 N N . ALA A 1 83 ? 2.105 7.392 20.042 1.00 84.56 83 ALA A N 1
ATOM 654 C CA . ALA A 1 83 ? 1.771 8.081 18.805 1.00 84.56 83 ALA A CA 1
ATOM 655 C C . ALA A 1 83 ? 1.536 7.067 17.678 1.00 84.56 83 ALA A C 1
ATOM 657 O O . ALA A 1 83 ? 2.302 6.115 17.507 1.00 84.56 83 ALA A O 1
ATOM 658 N N . LEU A 1 84 ? 0.479 7.279 16.899 1.00 92.50 84 LEU A N 1
ATOM 659 C CA . LEU A 1 84 ? 0.216 6.518 15.677 1.00 92.50 84 LEU A CA 1
ATOM 660 C C . LEU A 1 84 ? 0.495 7.411 14.478 1.00 92.50 84 LEU A C 1
ATOM 662 O O . LEU A 1 84 ? 0.375 8.630 14.565 1.00 92.50 84 LEU A O 1
ATOM 666 N N . CYS A 1 85 ? 0.849 6.810 13.351 1.00 94.94 85 CYS A N 1
ATOM 667 C CA . CYS A 1 85 ? 1.030 7.540 12.109 1.00 94.94 85 CYS A CA 1
ATOM 668 C C . CYS A 1 85 ? 0.728 6.664 10.899 1.00 94.94 85 CYS A C 1
ATOM 670 O O . CYS A 1 85 ? 0.669 5.434 10.990 1.00 94.94 85 CYS A O 1
ATOM 672 N N . GLY A 1 86 ? 0.551 7.312 9.756 1.00 95.81 86 GLY A N 1
ATOM 673 C CA . GLY A 1 86 ? 0.377 6.634 8.486 1.00 95.81 86 GLY A CA 1
ATOM 674 C C . GLY A 1 86 ? 0.296 7.613 7.327 1.00 95.81 86 GLY A C 1
ATOM 675 O O . GLY A 1 86 ? 0.438 8.827 7.483 1.00 95.81 86 GLY A O 1
ATOM 676 N N . ILE A 1 87 ? 0.072 7.063 6.138 1.00 96.44 87 ILE A N 1
ATOM 677 C CA . ILE A 1 87 ? -0.070 7.837 4.909 1.00 96.44 87 ILE A CA 1
ATOM 678 C C . ILE A 1 87 ? -1.360 7.419 4.210 1.00 96.44 87 ILE A C 1
ATOM 680 O O . ILE A 1 87 ? -1.628 6.230 4.039 1.00 96.44 87 ILE A O 1
ATOM 684 N N . PHE A 1 88 ? -2.138 8.410 3.787 1.00 95.69 88 PHE A N 1
ATOM 685 C CA . PHE A 1 88 ? -3.285 8.258 2.907 1.00 95.69 88 PHE A CA 1
ATOM 686 C C . PHE A 1 88 ? -2.923 8.752 1.500 1.00 95.69 88 PHE A C 1
ATOM 688 O O . PHE A 1 88 ? -3.087 9.943 1.197 1.00 95.69 88 PHE A O 1
ATOM 695 N N . PRO A 1 89 ? -2.398 7.867 0.630 1.00 92.25 89 PRO A N 1
ATOM 696 C CA . PRO A 1 89 ? -1.974 8.252 -0.712 1.00 92.25 89 PRO A CA 1
ATOM 697 C C . PRO A 1 89 ? -3.135 8.758 -1.579 1.00 92.25 89 PRO A C 1
ATOM 699 O O . PRO A 1 89 ? -2.917 9.619 -2.428 1.00 92.25 89 PRO A O 1
ATOM 702 N N . GLU A 1 90 ? -4.368 8.303 -1.331 1.00 88.75 90 GLU A N 1
ATOM 703 C CA . GLU A 1 90 ? -5.567 8.704 -2.081 1.00 88.75 90 GLU A CA 1
ATOM 704 C C . GLU A 1 90 ? -5.926 10.188 -1.938 1.00 88.75 90 GLU A C 1
ATOM 706 O O . GLU A 1 90 ? -6.581 10.740 -2.815 1.00 88.75 90 GLU A O 1
ATOM 711 N N . ILE A 1 91 ? -5.507 10.830 -0.844 1.00 92.25 91 ILE A N 1
ATOM 712 C CA . ILE A 1 91 ? -5.756 12.258 -0.574 1.00 92.25 91 ILE A CA 1
ATOM 713 C C . ILE A 1 91 ? -4.457 13.055 -0.414 1.00 92.25 91 ILE A C 1
ATOM 715 O O . ILE A 1 91 ? -4.479 14.209 0.016 1.00 92.25 91 ILE A O 1
ATOM 719 N N . ARG A 1 92 ? -3.309 12.437 -0.729 1.00 92.69 92 ARG A N 1
ATOM 720 C CA . ARG A 1 92 ? -1.972 13.043 -0.608 1.00 92.69 92 ARG A CA 1
ATOM 721 C C . ARG A 1 92 ? -1.660 13.571 0.800 1.00 92.69 92 ARG A C 1
ATOM 723 O O . ARG A 1 92 ? -0.982 14.587 0.944 1.00 92.69 92 ARG A O 1
ATOM 730 N N . ARG A 1 93 ? -2.180 12.918 1.848 1.00 95.00 93 ARG A N 1
ATOM 731 C CA . ARG A 1 93 ? -1.972 13.340 3.244 1.00 95.00 93 ARG A CA 1
ATOM 732 C C . ARG A 1 93 ? -1.215 12.297 4.050 1.00 95.00 93 ARG A C 1
ATOM 734 O O . ARG A 1 93 ? -1.544 11.115 4.007 1.00 95.00 93 ARG A O 1
ATOM 741 N N . ALA A 1 94 ? -0.215 12.744 4.796 1.00 96.69 94 ALA A N 1
ATOM 742 C CA . ALA A 1 94 ? 0.299 12.011 5.940 1.00 96.69 94 ALA A CA 1
ATOM 743 C C . ALA A 1 94 ? -0.513 12.401 7.172 1.00 96.69 94 ALA A C 1
ATOM 745 O O . ALA A 1 94 ? -1.115 13.479 7.216 1.00 96.69 94 ALA A O 1
ATOM 746 N N . TRP A 1 95 ? -0.564 11.502 8.146 1.00 97.06 95 TRP A N 1
ATOM 747 C CA . TRP A 1 95 ? -1.257 11.753 9.395 1.00 97.06 95 TRP A CA 1
ATOM 748 C C . TRP A 1 95 ? -0.479 11.207 10.584 1.00 97.06 95 TRP A C 1
ATOM 750 O O . TRP A 1 95 ? 0.255 10.222 10.474 1.00 97.06 95 TRP A O 1
ATOM 760 N N . ALA A 1 96 ? -0.681 11.840 11.733 1.00 96.62 96 ALA A N 1
ATOM 761 C CA . ALA A 1 96 ? -0.217 11.354 13.022 1.00 96.62 96 ALA A CA 1
ATOM 762 C C . ALA A 1 96 ? -1.261 11.651 14.095 1.00 96.62 96 ALA A C 1
ATOM 764 O O . ALA A 1 96 ? -1.963 12.657 14.006 1.00 96.62 96 ALA A O 1
ATOM 765 N N . SER A 1 97 ? -1.363 10.796 15.107 1.00 95.12 97 SER A N 1
ATOM 766 C CA . SER A 1 97 ? -2.180 11.055 16.289 1.00 95.12 97 SER A CA 1
ATOM 767 C C . SER A 1 97 ? -1.334 11.053 17.553 1.00 95.12 97 SER A C 1
ATOM 769 O O . SER A 1 97 ? -0.504 10.162 17.742 1.00 95.12 97 SER A O 1
ATOM 771 N N . VAL A 1 98 ? -1.585 12.027 18.424 1.00 93.81 98 VAL A N 1
ATOM 772 C CA . VAL A 1 98 ? -0.995 12.142 19.762 1.00 93.81 98 VAL A CA 1
ATOM 773 C C . VAL A 1 98 ? -2.151 12.320 20.736 1.00 93.81 98 VAL A C 1
ATOM 775 O O . VAL A 1 98 ? -2.900 13.292 20.634 1.00 93.81 98 VAL A O 1
ATOM 778 N N . ASP A 1 99 ? -2.324 11.357 21.639 1.00 91.00 99 ASP A N 1
ATOM 779 C CA . ASP A 1 99 ? -3.481 11.262 22.529 1.00 91.00 99 ASP A CA 1
ATOM 780 C C . ASP A 1 99 ? -4.803 11.391 21.756 1.00 91.00 99 ASP A C 1
ATOM 782 O O . ASP A 1 99 ? -5.125 10.537 20.930 1.00 91.00 99 ASP A O 1
ATOM 786 N N . ASN A 1 100 ? -5.581 12.441 22.012 1.00 92.69 100 ASN A N 1
ATOM 787 C CA . ASN A 1 100 ? -6.872 12.705 21.384 1.00 92.69 100 ASN A CA 1
ATOM 788 C C . ASN A 1 100 ? -6.792 13.645 20.165 1.00 92.69 100 ASN A C 1
ATOM 790 O O . ASN A 1 100 ? -7.831 13.987 19.597 1.00 92.69 100 ASN A O 1
ATOM 794 N N . PHE A 1 101 ? -5.595 14.082 19.763 1.00 94.50 101 PHE A N 1
ATOM 795 C CA . PHE A 1 101 ? -5.384 14.945 18.599 1.00 94.50 101 PHE A CA 1
ATOM 796 C C . PHE A 1 101 ? -4.935 14.136 17.387 1.00 94.50 101 PHE A C 1
ATOM 798 O O . PHE A 1 101 ? -4.095 13.243 17.487 1.00 94.50 101 PHE A O 1
ATOM 805 N N . LEU A 1 102 ? -5.464 14.504 16.227 1.00 96.38 102 LEU A N 1
ATOM 806 C CA . LEU A 1 102 ? -5.066 14.031 14.915 1.00 96.38 102 LEU A CA 1
ATOM 807 C C . LEU A 1 102 ? -4.544 15.207 14.090 1.00 96.38 102 LEU A C 1
ATOM 809 O O . LEU A 1 102 ? -5.176 16.259 14.021 1.00 96.38 102 LEU A O 1
ATOM 813 N N . PHE A 1 103 ? -3.421 14.982 13.425 1.00 96.69 103 PHE A N 1
ATOM 814 C CA . PHE A 1 103 ? -2.750 15.925 12.544 1.00 96.69 103 PHE A CA 1
ATOM 815 C C . PHE A 1 103 ? -2.760 15.364 11.125 1.00 96.69 103 PHE A C 1
ATOM 817 O O . PHE A 1 103 ? -2.463 14.182 10.944 1.00 96.69 103 PHE A O 1
ATOM 824 N N . LEU A 1 104 ? -3.084 16.188 10.126 1.00 96.69 104 LEU A N 1
ATOM 825 C CA . LEU A 1 104 ? -2.985 15.840 8.707 1.00 96.69 104 LEU A CA 1
ATOM 826 C C . LEU A 1 104 ? -2.222 16.923 7.945 1.00 96.69 104 LEU A C 1
ATOM 828 O O . LEU A 1 104 ? -2.545 18.103 8.052 1.00 96.69 104 LEU A O 1
ATOM 832 N N . TRP A 1 105 ? -1.264 16.529 7.112 1.00 95.56 105 TRP A N 1
ATOM 833 C CA . TRP A 1 105 ? -0.486 17.454 6.280 1.00 95.56 105 TRP A CA 1
ATOM 834 C C . TRP A 1 105 ? -0.139 16.819 4.936 1.00 95.56 105 TRP A C 1
ATOM 836 O O . TRP A 1 105 ? -0.235 15.600 4.762 1.00 95.56 105 TRP A O 1
ATOM 846 N N . ARG A 1 106 ? 0.231 17.641 3.954 1.00 93.00 106 ARG A N 1
ATOM 847 C CA . ARG A 1 106 ? 0.672 17.153 2.644 1.00 93.00 106 ARG A CA 1
ATOM 848 C C . ARG A 1 106 ? 2.040 16.493 2.740 1.00 93.00 106 ARG A C 1
ATOM 850 O O . ARG A 1 106 ? 2.966 17.071 3.296 1.00 93.00 106 ARG A O 1
ATOM 857 N N . PHE A 1 107 ? 2.177 15.302 2.159 1.00 91.69 107 PHE A N 1
ATOM 858 C CA . PHE A 1 107 ? 3.471 14.608 2.112 1.00 91.69 107 PHE A CA 1
ATOM 859 C C . PHE A 1 107 ? 4.265 14.868 0.830 1.00 91.69 107 PHE A C 1
ATOM 861 O O . PHE A 1 107 ? 5.460 14.591 0.790 1.00 91.69 107 PHE A O 1
ATOM 868 N N . ASP A 1 108 ? 3.592 15.306 -0.235 1.00 85.62 108 ASP A N 1
ATOM 869 C CA . ASP A 1 108 ? 4.176 15.451 -1.571 1.00 85.62 108 ASP A CA 1
ATOM 870 C C . ASP A 1 108 ? 4.690 16.867 -1.840 1.00 85.62 108 ASP A C 1
ATOM 872 O O . ASP A 1 108 ? 5.548 17.065 -2.695 1.00 85.62 108 ASP A O 1
ATOM 876 N N . LYS A 1 109 ? 4.148 17.854 -1.123 1.00 82.44 109 LYS A N 1
ATOM 877 C CA . LYS A 1 109 ? 4.570 19.253 -1.151 1.00 82.44 109 LYS A CA 1
ATOM 878 C C . LYS A 1 109 ? 4.360 19.841 0.233 1.00 82.44 109 LYS A C 1
ATOM 880 O O . LYS A 1 109 ? 3.225 19.879 0.699 1.00 82.44 109 LYS A O 1
ATOM 885 N N . TRP A 1 110 ? 5.424 20.313 0.874 1.00 80.00 110 TRP A N 1
ATOM 886 C CA . TRP A 1 110 ? 5.279 21.050 2.124 1.00 80.00 110 TRP A CA 1
ATOM 887 C C . TRP A 1 110 ? 4.736 22.455 1.841 1.00 80.00 110 TRP A C 1
ATOM 889 O O . TRP A 1 110 ? 5.410 23.282 1.230 1.00 80.00 110 TRP A O 1
ATOM 899 N N . ASP A 1 111 ? 3.505 22.717 2.273 1.00 80.56 111 ASP A N 1
ATOM 900 C CA . ASP A 1 111 ? 2.805 24.002 2.135 1.00 80.56 111 ASP A CA 1
ATOM 901 C C . ASP A 1 111 ? 2.753 24.795 3.455 1.00 80.56 111 ASP A C 1
ATOM 903 O O . ASP A 1 111 ? 2.153 25.868 3.523 1.00 80.56 111 ASP A O 1
ATOM 907 N N . GLY A 1 112 ? 3.393 24.276 4.510 1.00 80.19 112 GLY A N 1
ATOM 908 C CA . GLY A 1 112 ? 3.355 24.848 5.855 1.00 80.19 112 GLY A CA 1
ATOM 909 C C . GLY A 1 112 ? 2.021 24.656 6.580 1.00 80.19 112 GLY A C 1
ATOM 910 O O . GLY A 1 112 ? 1.868 25.175 7.687 1.00 80.19 112 GLY A O 1
ATOM 911 N N . GLN A 1 113 ? 1.062 23.929 5.997 1.00 86.25 113 GLN A N 1
ATOM 912 C CA . GLN A 1 113 ? -0.239 23.680 6.604 1.00 86.25 113 GLN A CA 1
ATOM 913 C C . GLN A 1 113 ? -0.272 22.317 7.301 1.00 86.25 113 GLN A C 1
ATOM 915 O O . GLN A 1 113 ? 0.099 21.282 6.749 1.00 86.25 113 GLN A O 1
ATOM 920 N N . CYS A 1 114 ? -0.777 22.317 8.532 1.00 92.94 114 CYS A N 1
ATOM 921 C CA . CYS A 1 114 ? -1.060 21.113 9.299 1.00 92.94 114 CYS A CA 1
ATOM 922 C C . CYS A 1 114 ? -2.467 21.244 9.879 1.00 92.94 114 CYS A C 1
ATOM 924 O O . CYS A 1 114 ? -2.733 22.132 10.687 1.00 92.94 114 CYS A O 1
ATOM 926 N N . LEU A 1 115 ? -3.382 20.396 9.419 1.00 94.62 115 LEU A N 1
ATOM 927 C CA . LEU A 1 115 ? -4.762 20.384 9.876 1.00 94.62 115 LEU A CA 1
ATOM 928 C C . LEU A 1 115 ? -4.862 19.612 11.191 1.00 94.62 115 LEU A C 1
ATOM 930 O O . LEU A 1 115 ? -4.470 18.448 11.254 1.00 94.62 115 LEU A O 1
ATOM 934 N N . GLU A 1 116 ? -5.436 20.246 12.210 1.00 95.06 116 GLU A N 1
ATOM 935 C CA . GLU A 1 116 ? -5.679 19.649 13.523 1.00 95.06 116 GLU A CA 1
ATOM 936 C C . GLU A 1 116 ? -7.147 19.243 13.681 1.00 95.06 116 GLU A C 1
ATOM 938 O O . GLU A 1 116 ? -8.064 20.003 13.360 1.00 95.06 116 GLU A O 1
ATOM 943 N N . TYR A 1 117 ? -7.375 18.053 14.231 1.00 94.94 117 TYR A N 1
ATOM 944 C CA . TYR A 1 117 ? -8.693 17.580 14.639 1.00 94.94 117 TYR A CA 1
ATOM 945 C C . TYR A 1 117 ? -8.605 16.900 16.001 1.00 94.94 117 TYR A C 1
ATOM 947 O O . TYR A 1 117 ? -7.796 15.997 16.196 1.00 94.94 117 TYR A O 1
ATOM 955 N N . SER A 1 118 ? -9.438 17.316 16.950 1.00 93.25 118 SER A N 1
ATOM 956 C CA . SER A 1 118 ? -9.466 16.753 18.301 1.00 93.25 118 SER A CA 1
ATOM 957 C C . SER A 1 118 ? -10.715 15.911 18.527 1.00 93.25 118 SER A C 1
ATOM 959 O O . SER A 1 118 ? -11.820 16.339 18.192 1.00 93.25 118 SER A O 1
ATOM 961 N N . VAL A 1 119 ? -10.539 14.760 19.165 1.00 89.69 119 VAL A N 1
ATOM 962 C CA . VAL A 1 119 ? -11.621 13.927 19.696 1.00 89.69 119 VAL A CA 1
ATOM 963 C C . VAL A 1 119 ? -11.840 14.254 21.178 1.00 89.69 119 VAL A C 1
ATOM 965 O O . VAL A 1 119 ? -10.917 14.691 21.870 1.00 89.69 119 VAL A O 1
ATOM 968 N N . GLU A 1 120 ? -13.063 14.078 21.676 1.00 86.31 120 GLU A N 1
ATOM 969 C CA . GLU A 1 120 ? -13.387 14.324 23.082 1.00 86.31 120 GLU A CA 1
ATOM 970 C C . GLU A 1 120 ? -12.746 13.266 23.997 1.00 86.31 120 GLU A C 1
ATOM 972 O O . GLU A 1 120 ? -12.974 12.070 23.843 1.00 86.31 120 GLU A O 1
ATOM 977 N N . GLU A 1 121 ? -11.943 13.738 24.958 1.00 77.62 121 GLU A N 1
ATOM 978 C CA . GLU A 1 121 ? -11.491 13.054 26.189 1.00 77.62 121 GLU A CA 1
ATOM 979 C C . GLU A 1 121 ? -10.700 11.733 26.072 1.00 77.62 121 GLU A C 1
ATOM 981 O O . GLU A 1 121 ? -10.092 11.308 27.055 1.00 77.62 121 GLU A O 1
ATOM 986 N N . GLN A 1 122 ? -10.670 11.071 24.916 1.00 87.62 122 GLN A N 1
ATOM 987 C CA . GLN A 1 122 ? -10.105 9.732 24.748 1.00 87.62 122 GLN A CA 1
ATOM 988 C C . GLN A 1 122 ? -9.002 9.697 23.694 1.00 87.62 122 GLN A C 1
ATOM 990 O O . GLN A 1 122 ? -9.109 10.311 22.632 1.00 87.62 122 GLN A O 1
ATOM 995 N N . ALA A 1 123 ? -7.963 8.906 23.967 1.00 91.38 123 ALA A N 1
ATOM 996 C CA . ALA A 1 123 ? -6.881 8.701 23.018 1.00 91.38 123 ALA A CA 1
ATOM 997 C C . ALA A 1 123 ? -7.358 7.951 21.763 1.00 91.38 123 ALA A C 1
ATOM 999 O O . ALA A 1 123 ? -8.153 7.007 21.833 1.00 91.38 123 ALA A O 1
ATOM 1000 N N . ILE A 1 124 ? -6.838 8.354 20.609 1.00 94.75 124 ILE A N 1
ATOM 1001 C CA . ILE A 1 124 ? -7.072 7.706 19.323 1.00 94.75 124 ILE A CA 1
ATOM 1002 C C . ILE A 1 124 ? -6.212 6.441 19.263 1.00 94.75 124 ILE A C 1
ATOM 1004 O O . ILE A 1 124 ? -4.994 6.490 19.406 1.00 94.75 124 ILE A O 1
ATOM 1008 N N . CYS A 1 125 ? -6.852 5.293 19.044 1.00 94.06 125 CYS A N 1
ATOM 1009 C CA . CYS A 1 125 ? -6.196 3.982 19.014 1.00 94.06 125 CYS A CA 1
ATOM 1010 C C . CYS A 1 125 ? -6.122 3.352 17.615 1.00 94.06 125 CYS A C 1
ATOM 1012 O O . CYS A 1 125 ? -5.291 2.475 17.392 1.00 94.06 125 CYS A O 1
ATOM 1014 N N . ALA A 1 126 ? -6.949 3.802 16.666 1.00 95.75 126 ALA A N 1
ATOM 1015 C CA . ALA A 1 126 ? -6.823 3.447 15.256 1.00 95.75 126 ALA A CA 1
ATOM 1016 C C . ALA A 1 126 ? -7.423 4.541 14.362 1.00 95.75 126 ALA A C 1
ATOM 1018 O O . ALA A 1 126 ? -8.426 5.167 14.716 1.00 95.75 126 ALA A O 1
ATOM 1019 N N . VAL A 1 127 ? -6.823 4.730 13.187 1.00 97.50 127 VAL A N 1
ATOM 1020 C CA . VAL A 1 127 ? -7.252 5.693 12.166 1.00 97.50 127 VAL A CA 1
ATOM 1021 C C . VAL A 1 127 ? -7.335 4.969 10.824 1.00 97.50 127 VAL A C 1
ATOM 1023 O O . VAL A 1 127 ? -6.475 4.150 10.500 1.00 97.50 127 VAL A O 1
ATOM 1026 N N . GLY A 1 128 ? -8.367 5.253 10.036 1.00 97.12 128 GLY A N 1
ATOM 1027 C CA . GLY A 1 128 ? -8.520 4.710 8.688 1.00 97.12 128 GLY A CA 1
ATOM 1028 C C . GLY A 1 128 ? -9.196 5.700 7.751 1.00 97.12 128 GLY A C 1
ATOM 1029 O O . GLY A 1 128 ? -9.939 6.573 8.193 1.00 97.12 128 GLY A O 1
ATOM 1030 N N . LEU A 1 129 ? -8.959 5.546 6.451 1.00 97.06 129 LEU A N 1
ATOM 1031 C CA . LEU A 1 129 ? -9.610 6.335 5.409 1.00 97.06 129 LEU A CA 1
ATOM 1032 C C . LEU A 1 129 ? -10.511 5.428 4.569 1.00 97.06 129 LEU A C 1
ATOM 1034 O O . LEU A 1 129 ? -10.077 4.391 4.064 1.00 97.06 129 LEU A O 1
ATOM 1038 N N . ALA A 1 130 ? -11.774 5.807 4.418 1.00 96.44 130 ALA A N 1
ATOM 1039 C CA . ALA A 1 130 ? -12.750 5.100 3.599 1.00 96.44 130 ALA A CA 1
ATOM 1040 C C . ALA A 1 130 ? -13.294 6.017 2.506 1.00 96.44 130 ALA A C 1
ATOM 1042 O O . ALA A 1 130 ? -13.466 7.212 2.726 1.00 96.44 130 ALA A O 1
ATOM 1043 N N . LYS A 1 131 ? -13.636 5.466 1.339 1.00 93.69 131 LYS A N 1
ATOM 1044 C CA . LYS A 1 131 ? -14.474 6.196 0.378 1.00 93.69 131 LYS A CA 1
ATOM 1045 C C . LYS A 1 131 ? -15.890 6.322 0.920 1.00 93.69 131 LYS A C 1
ATOM 1047 O O . LYS A 1 131 ? -16.393 5.383 1.545 1.00 93.69 131 LYS A O 1
ATOM 1052 N N . SER A 1 132 ? -16.539 7.455 0.679 1.00 93.69 132 SER A N 1
ATOM 1053 C CA . SER A 1 132 ? -17.947 7.600 1.029 1.00 93.69 132 SER A CA 1
ATOM 1054 C C . SER A 1 132 ? -18.810 6.719 0.115 1.00 93.69 132 SER A C 1
ATOM 1056 O O . SER A 1 132 ? -18.575 6.588 -1.088 1.00 93.69 132 SER A O 1
ATOM 1058 N N . LYS A 1 133 ? -19.818 6.056 0.691 1.00 92.94 133 LYS A N 1
ATOM 1059 C CA . LYS A 1 133 ? -20.828 5.343 -0.101 1.00 92.94 133 LYS A CA 1
ATOM 1060 C C . LYS A 1 133 ? -21.672 6.342 -0.888 1.00 92.94 133 LYS A C 1
ATOM 1062 O O . LYS A 1 133 ? -22.224 7.282 -0.312 1.00 92.94 133 LYS A O 1
ATOM 1067 N N . ALA A 1 134 ? -21.844 6.067 -2.179 1.00 89.12 134 ALA A N 1
ATOM 1068 C CA . ALA A 1 134 ? -22.719 6.846 -3.046 1.00 89.12 134 ALA A CA 1
ATOM 1069 C C . ALA A 1 134 ? -24.140 6.941 -2.461 1.00 89.12 134 ALA A C 1
ATOM 1071 O O . ALA A 1 134 ? -24.711 5.942 -2.018 1.00 89.12 134 ALA A O 1
ATOM 1072 N N . GLY A 1 135 ? -24.697 8.152 -2.450 1.00 89.06 135 GLY A N 1
ATOM 1073 C CA . GLY A 1 135 ? -26.049 8.427 -1.960 1.00 89.06 135 GLY A CA 1
ATOM 1074 C C . GLY A 1 135 ? -26.214 8.461 -0.436 1.00 89.06 135 GLY A C 1
ATOM 1075 O O . GLY A 1 135 ? -27.337 8.650 0.023 1.00 89.06 135 GLY A O 1
ATOM 1076 N N . VAL A 1 136 ? -25.146 8.287 0.359 1.00 92.88 136 VAL A N 1
ATOM 1077 C CA . VAL A 1 136 ? -25.227 8.416 1.830 1.00 92.88 136 VAL A CA 1
ATOM 1078 C C . VAL A 1 136 ? -24.955 9.840 2.310 1.00 92.88 136 VAL A C 1
ATOM 1080 O O . VAL A 1 136 ? -25.613 10.318 3.232 1.00 92.88 136 VAL A O 1
ATOM 1083 N N . PHE A 1 137 ? -24.008 10.520 1.674 1.00 93.75 137 PHE A N 1
ATOM 1084 C CA . PHE A 1 137 ? -23.616 11.888 1.994 1.00 93.75 137 PHE A CA 1
ATOM 1085 C C . PHE A 1 137 ? -23.775 12.790 0.769 1.00 93.75 137 PHE A C 1
ATOM 1087 O O . PHE A 1 137 ? -23.972 12.308 -0.347 1.00 93.75 137 PHE A O 1
ATOM 1094 N N . VAL A 1 138 ? -23.686 14.104 0.985 1.00 92.00 138 VAL A N 1
ATOM 1095 C CA . VAL A 1 138 ? -23.544 15.071 -0.112 1.00 92.00 138 VAL A CA 1
ATOM 1096 C C . VAL A 1 138 ? -22.249 14.800 -0.883 1.00 92.00 138 VAL A C 1
ATOM 1098 O O . VAL A 1 138 ? -21.264 14.363 -0.294 1.00 92.00 138 VAL A O 1
ATOM 1101 N N . GLU A 1 139 ? -22.229 15.093 -2.185 1.00 89.62 139 GLU A N 1
ATOM 1102 C CA . GLU A 1 139 ? -21.086 14.796 -3.071 1.00 89.62 139 GLU A CA 1
ATOM 1103 C C . GLU A 1 139 ? -19.775 15.473 -2.642 1.00 89.62 139 GLU A C 1
ATOM 1105 O O . GLU A 1 139 ? -18.692 14.988 -2.963 1.00 89.62 139 GLU A O 1
ATOM 1110 N N . ALA A 1 140 ? -19.868 16.565 -1.876 1.00 91.50 140 ALA A N 1
ATOM 1111 C CA . ALA A 1 140 ? -18.716 17.244 -1.294 1.00 91.50 140 ALA A CA 1
ATOM 1112 C C . ALA A 1 140 ? -17.930 16.376 -0.293 1.00 91.50 140 ALA A C 1
ATOM 1114 O O . ALA A 1 140 ? -16.745 16.623 -0.111 1.00 91.50 140 ALA A O 1
ATOM 1115 N N . ILE A 1 141 ? -18.549 15.366 0.335 1.00 94.88 141 ILE A N 1
ATOM 1116 C CA . ILE A 1 141 ? -17.864 14.419 1.228 1.00 94.88 141 ILE A CA 1
ATOM 1117 C C . ILE A 1 141 ? -17.423 13.213 0.392 1.00 94.88 141 ILE A C 1
ATOM 1119 O O . ILE A 1 141 ? -18.180 12.251 0.215 1.00 94.88 141 ILE A O 1
ATOM 1123 N N . GLN A 1 142 ? -16.196 13.244 -0.135 1.00 93.50 142 GLN A N 1
ATOM 1124 C CA . GLN A 1 142 ? -15.672 12.151 -0.970 1.00 93.50 142 GLN A CA 1
ATOM 1125 C C . GLN A 1 142 ? -15.089 11.004 -0.136 1.00 93.50 142 GLN A C 1
ATOM 1127 O O . GLN A 1 142 ? -15.153 9.836 -0.536 1.00 93.50 142 GLN A O 1
ATOM 1132 N N . TYR A 1 143 ? -14.549 11.325 1.039 1.00 96.31 143 TYR A N 1
ATOM 1133 C CA . TYR A 1 143 ? -13.946 10.355 1.943 1.00 96.31 143 TYR A CA 1
ATOM 1134 C C . TYR A 1 143 ? -14.510 10.482 3.358 1.00 96.31 143 TYR A C 1
ATOM 1136 O O . TYR A 1 143 ? -15.107 11.487 3.740 1.00 96.31 143 TYR A O 1
ATOM 1144 N N . LEU A 1 144 ? -14.321 9.426 4.138 1.00 97.81 144 LEU A N 1
ATOM 1145 C CA . LEU A 1 144 ? -14.635 9.352 5.553 1.00 97.81 144 LEU A CA 1
ATOM 1146 C C . LEU A 1 144 ? -13.362 8.981 6.295 1.00 97.81 144 LEU A C 1
ATOM 1148 O O . LEU A 1 144 ? -12.746 7.948 6.023 1.00 97.81 144 LEU A O 1
ATOM 1152 N N . LEU A 1 145 ? -12.997 9.816 7.249 1.00 98.00 145 LEU A N 1
ATOM 1153 C CA . LEU A 1 145 ? -11.980 9.515 8.230 1.00 98.00 145 LEU A CA 1
ATOM 1154 C C . LEU A 1 145 ? -12.645 8.739 9.374 1.00 98.00 145 LEU A C 1
ATOM 1156 O O . LEU A 1 145 ? -13.631 9.187 9.961 1.00 98.00 145 LEU A O 1
ATOM 1160 N N . VAL A 1 146 ? -12.131 7.546 9.647 1.00 98.00 146 VAL A N 1
ATOM 1161 C CA . VAL A 1 146 ? -12.625 6.635 10.680 1.00 98.00 146 VAL A CA 1
ATOM 1162 C C . VAL A 1 146 ? -11.679 6.722 11.866 1.00 98.00 146 VAL A C 1
ATOM 1164 O O . VAL A 1 146 ? -10.519 6.328 11.748 1.00 98.00 146 VAL A O 1
ATOM 1167 N N . LEU A 1 147 ? -12.170 7.224 12.995 1.00 97.44 147 LEU A N 1
ATOM 1168 C CA . LEU A 1 147 ? -11.411 7.340 14.237 1.00 97.44 147 LEU A CA 1
ATOM 1169 C C . LEU A 1 147 ? -11.962 6.352 15.253 1.00 97.44 147 LEU A C 1
ATOM 1171 O O . LEU A 1 147 ? -13.164 6.325 15.512 1.00 97.44 147 LEU A O 1
ATOM 1175 N N . ALA A 1 148 ? -11.087 5.536 15.826 1.00 96.81 148 ALA A N 1
ATOM 1176 C CA . ALA A 1 148 ? -11.442 4.650 16.919 1.00 96.81 148 ALA A CA 1
ATOM 1177 C C . ALA A 1 148 ? -10.781 5.126 18.209 1.00 96.81 148 ALA A C 1
ATOM 1179 O O . ALA A 1 148 ? -9.562 5.295 18.265 1.00 96.81 148 ALA A O 1
ATOM 1180 N N . THR A 1 149 ? -11.578 5.263 19.258 1.00 95.00 149 THR A N 1
ATOM 1181 C CA . THR A 1 149 ? -11.121 5.419 20.638 1.00 95.00 149 THR A CA 1
ATOM 1182 C C . THR A 1 149 ? -11.464 4.153 21.430 1.00 95.00 149 THR A C 1
ATOM 1184 O O . THR A 1 149 ? -12.215 3.291 20.954 1.00 95.00 149 THR A O 1
ATOM 1187 N N . PRO A 1 150 ? -10.955 4.000 22.664 1.00 92.38 150 PRO A N 1
ATOM 1188 C CA . PRO A 1 150 ? -11.384 2.924 23.549 1.00 92.38 150 PRO A CA 1
ATOM 1189 C C . PRO A 1 150 ? -12.890 2.907 23.840 1.00 92.38 150 PRO A C 1
ATOM 1191 O O . PRO A 1 150 ? -13.396 1.859 24.238 1.00 92.38 150 PRO A O 1
ATOM 1194 N N . VAL A 1 151 ? -13.612 4.016 23.637 1.00 93.50 151 VAL A N 1
ATOM 1195 C CA . VAL A 1 151 ? -15.032 4.171 24.009 1.00 93.50 151 VAL A CA 1
ATOM 1196 C C . VAL A 1 151 ? -15.958 4.212 22.794 1.00 93.50 151 VAL A C 1
ATOM 1198 O O . VAL A 1 151 ? -17.069 3.680 22.848 1.00 93.50 151 VAL A O 1
ATOM 1201 N N . GLU A 1 152 ? -15.515 4.787 21.680 1.00 95.19 152 GLU A N 1
ATOM 1202 C CA . GLU A 1 152 ? -16.367 5.051 20.524 1.00 95.19 152 GLU A CA 1
ATOM 1203 C C . GLU A 1 152 ? -15.623 4.993 19.187 1.00 95.19 152 GLU A C 1
ATOM 1205 O O . GLU A 1 152 ? -14.399 5.035 19.100 1.00 95.19 152 GLU A O 1
ATOM 1210 N N . LEU A 1 153 ? -16.405 4.847 18.125 1.00 96.81 153 LEU A N 1
ATOM 1211 C CA . LEU A 1 153 ? -15.996 4.882 16.733 1.00 96.81 153 LEU A CA 1
ATOM 1212 C C . LEU A 1 153 ? -16.682 6.082 16.095 1.00 96.81 153 LEU A C 1
ATOM 1214 O O . LEU A 1 153 ? -17.913 6.152 16.093 1.00 96.81 153 LEU A O 1
ATOM 1218 N N . ILE A 1 154 ? -15.894 6.993 15.546 1.00 97.00 154 ILE A N 1
ATOM 1219 C CA . ILE A 1 154 ? -16.343 8.283 15.033 1.00 97.00 154 ILE A CA 1
ATOM 1220 C C . ILE A 1 154 ? -16.060 8.316 13.534 1.00 97.00 154 ILE A C 1
ATOM 1222 O O . ILE A 1 154 ? -14.948 8.018 13.091 1.00 97.00 154 ILE A O 1
ATOM 1226 N N . LEU A 1 155 ? -17.071 8.684 12.748 1.00 97.62 155 LEU A N 1
ATOM 1227 C CA . LEU A 1 155 ? -16.889 9.025 11.341 1.00 97.62 155 LEU A CA 1
ATOM 1228 C C . LEU A 1 155 ? -16.799 10.541 11.200 1.00 97.62 155 LEU A C 1
ATOM 1230 O O . LEU A 1 155 ? -17.642 11.270 11.717 1.00 97.62 155 LEU A O 1
ATOM 1234 N N . VAL A 1 156 ? -15.796 11.009 10.467 1.00 97.62 156 VAL A N 1
ATOM 1235 C CA . VAL A 1 156 ? -15.613 12.419 10.118 1.00 97.62 156 VAL A CA 1
ATOM 1236 C C . VAL A 1 156 ? -15.620 12.521 8.598 1.00 97.62 156 VAL A C 1
ATOM 1238 O O . VAL A 1 156 ? -14.913 11.779 7.916 1.00 97.62 156 VAL A O 1
ATOM 1241 N N . GLY A 1 157 ? -16.454 13.400 8.051 1.00 97.38 157 GLY A N 1
ATOM 1242 C CA . GLY A 1 157 ? -16.485 13.674 6.620 1.00 97.38 157 GLY A CA 1
ATOM 1243 C C . GLY A 1 157 ? -15.202 14.371 6.190 1.00 97.38 157 GLY A C 1
ATOM 1244 O O . GLY A 1 157 ? -14.709 15.243 6.900 1.00 97.38 157 GLY A O 1
ATOM 1245 N N . LEU A 1 158 ? -14.657 13.987 5.042 1.00 96.75 158 LEU A N 1
ATOM 1246 C CA . LEU A 1 158 ? -13.469 14.600 4.467 1.00 96.75 158 LEU A CA 1
ATOM 1247 C C . LEU A 1 158 ? -13.803 15.101 3.064 1.00 96.75 158 LEU A C 1
ATOM 1249 O O . LEU A 1 158 ? -14.213 14.323 2.195 1.00 96.75 158 LEU A O 1
ATOM 1253 N N . CYS A 1 159 ? -13.624 16.406 2.885 1.00 95.06 159 CYS A N 1
ATOM 1254 C CA . CYS A 1 159 ? -13.915 17.125 1.655 1.00 95.06 159 CYS A CA 1
ATOM 1255 C C . CYS A 1 159 ? -12.597 17.590 1.028 1.00 95.06 159 CYS A C 1
ATOM 1257 O O . CYS A 1 159 ? -11.853 18.357 1.645 1.00 95.06 159 CYS A O 1
ATOM 1259 N N . CYS A 1 160 ? -12.312 17.126 -0.184 1.00 91.38 160 CYS A N 1
ATOM 1260 C CA . CYS A 1 160 ? -11.176 17.563 -0.989 1.00 91.38 160 CYS A CA 1
ATOM 1261 C C . CYS A 1 160 ? -11.603 18.708 -1.913 1.00 91.38 160 CYS A C 1
ATOM 1263 O O . CYS A 1 160 ? -12.647 18.624 -2.568 1.00 91.38 160 CYS A O 1
ATOM 1265 N N . SER A 1 161 ? -10.787 19.757 -1.985 1.00 87.38 161 SER A N 1
ATOM 1266 C CA . SER A 1 161 ? -10.968 20.879 -2.905 1.00 87.38 161 SER A CA 1
ATOM 1267 C C . SER A 1 161 ? -9.715 21.119 -3.740 1.00 87.38 161 SER A C 1
ATOM 1269 O O . SER A 1 161 ? -8.578 20.969 -3.282 1.00 87.38 161 SER A O 1
ATOM 1271 N N . GLY A 1 162 ? -9.947 21.493 -5.000 1.00 82.19 162 GLY A N 1
ATOM 1272 C CA . GLY A 1 162 ? -8.882 21.842 -5.925 1.00 82.19 162 GLY A CA 1
ATOM 1273 C C . GLY A 1 162 ? -8.233 23.178 -5.580 1.00 82.19 162 GLY A C 1
ATOM 1274 O O . GLY A 1 162 ? -8.896 24.083 -5.078 1.00 82.19 162 GLY A O 1
ATOM 1275 N N . GLY A 1 163 ? -6.937 23.303 -5.869 1.00 73.88 163 GLY A N 1
ATOM 1276 C CA . GLY A 1 163 ? -6.222 24.573 -5.717 1.00 73.88 163 GLY A CA 1
ATOM 1277 C C . GLY A 1 163 ? -6.715 25.602 -6.737 1.00 73.88 163 GLY A C 1
ATOM 1278 O O . GLY A 1 163 ? -7.380 25.242 -7.706 1.00 73.88 163 GLY A O 1
ATOM 1279 N N . GLY A 1 164 ? -6.355 26.879 -6.571 1.00 69.56 164 GLY A N 1
ATOM 1280 C CA . GLY A 1 164 ? -6.821 27.963 -7.455 1.00 69.56 164 GLY A CA 1
ATOM 1281 C C . GLY A 1 164 ? -6.535 27.774 -8.957 1.00 69.56 164 GLY A C 1
ATOM 1282 O O . GLY A 1 164 ? -7.208 28.387 -9.777 1.00 69.56 164 GLY A O 1
ATOM 1283 N N . ASP A 1 165 ? -5.581 26.907 -9.312 1.00 70.12 165 ASP A N 1
ATOM 1284 C CA . ASP A 1 165 ? -5.206 26.544 -10.690 1.00 70.12 165 ASP A CA 1
ATOM 1285 C C . ASP A 1 165 ? -5.969 25.312 -11.238 1.00 70.12 165 ASP A C 1
ATOM 1287 O O . ASP A 1 165 ? -5.836 24.944 -12.399 1.00 70.12 165 ASP A O 1
ATOM 1291 N N . GLY A 1 166 ? -6.769 24.631 -10.407 1.00 69.06 166 GLY A N 1
ATOM 1292 C CA . GLY A 1 166 ? -7.618 23.495 -10.798 1.00 69.06 166 GLY A CA 1
ATOM 1293 C C . GLY A 1 166 ? -6.892 22.187 -11.150 1.00 69.06 166 GLY A C 1
ATOM 1294 O O . GLY A 1 166 ? -7.554 21.182 -11.386 1.00 69.06 166 GLY A O 1
ATOM 1295 N N . THR A 1 167 ? -5.557 22.171 -11.158 1.00 75.38 167 THR A N 1
ATOM 1296 C CA . THR A 1 167 ? -4.721 21.031 -11.587 1.00 75.38 167 THR A CA 1
ATOM 1297 C C . THR A 1 167 ? -4.566 19.923 -10.540 1.00 75.38 167 THR A C 1
ATOM 1299 O O . THR A 1 167 ? -4.362 18.760 -10.885 1.00 75.38 167 THR A O 1
ATOM 1302 N N . ASP A 1 168 ? -4.663 20.262 -9.253 1.00 83.75 168 ASP A N 1
ATOM 1303 C CA . ASP A 1 168 ? -4.588 19.313 -8.139 1.00 83.75 168 ASP A CA 1
ATOM 1304 C C . ASP A 1 168 ? -5.914 19.310 -7.365 1.00 83.75 168 ASP A C 1
ATOM 1306 O O . ASP A 1 168 ? -6.154 20.252 -6.606 1.00 83.75 168 ASP A O 1
ATOM 1310 N N . PRO A 1 169 ? -6.773 18.282 -7.522 1.00 84.06 169 PRO A N 1
ATOM 1311 C CA . PRO A 1 169 ? -8.065 18.198 -6.835 1.00 84.06 169 PRO A CA 1
ATOM 1312 C C . PRO A 1 169 ? -7.941 17.887 -5.336 1.00 84.06 169 PRO A C 1
ATOM 1314 O O . PRO A 1 169 ? -8.937 17.934 -4.616 1.00 84.06 169 PRO A O 1
ATOM 1317 N N . TYR A 1 170 ? -6.732 17.569 -4.868 1.00 86.81 170 TYR A N 1
ATOM 1318 C CA . TYR A 1 170 ? -6.420 17.260 -3.473 1.00 86.81 170 TYR A CA 1
ATOM 1319 C C . TYR A 1 170 ? -5.575 18.363 -2.823 1.00 86.81 170 TYR A C 1
ATOM 1321 O O . TYR A 1 170 ? -4.879 18.117 -1.828 1.00 86.81 170 TYR A O 1
ATOM 1329 N N . ALA A 1 171 ? -5.613 19.572 -3.397 1.00 86.69 171 ALA A N 1
ATOM 1330 C CA . ALA A 1 171 ? -4.836 20.703 -2.919 1.00 86.69 171 ALA A CA 1
ATOM 1331 C C . ALA A 1 171 ? -5.156 21.017 -1.463 1.00 86.69 171 ALA A C 1
ATOM 1333 O O . ALA A 1 171 ? -4.263 20.999 -0.615 1.00 86.69 171 ALA A O 1
ATOM 1334 N N . GLU A 1 172 ? -6.439 21.186 -1.172 1.00 88.88 172 GLU A N 1
ATOM 1335 C CA . GLU A 1 172 ? -6.956 21.483 0.152 1.00 88.88 172 GLU A CA 1
ATOM 1336 C C . GLU A 1 172 ? -7.845 20.336 0.639 1.00 88.88 172 GLU A C 1
ATOM 1338 O O . GLU A 1 172 ? -8.525 19.654 -0.134 1.00 88.88 172 GLU A O 1
ATOM 1343 N N . VAL A 1 173 ? -7.814 20.102 1.949 1.00 93.00 173 VAL A N 1
ATOM 1344 C CA . VAL A 1 173 ? -8.653 19.111 2.620 1.00 93.00 173 VAL A CA 1
ATOM 1345 C C . VAL A 1 173 ? -9.298 19.779 3.822 1.00 93.00 173 VAL A C 1
ATOM 1347 O O . VAL A 1 173 ? -8.615 20.420 4.618 1.00 93.00 173 VAL A O 1
ATOM 1350 N N . SER A 1 174 ? -10.606 19.599 3.968 1.00 94.69 174 SER A N 1
ATOM 1351 C CA . SER A 1 174 ? -11.365 20.047 5.135 1.00 94.69 174 SER A CA 1
ATOM 1352 C C . SER A 1 174 ? -12.087 18.875 5.793 1.00 94.69 174 SER A C 1
ATOM 1354 O O . SER A 1 174 ? -12.458 17.897 5.137 1.00 94.69 174 SER A O 1
ATOM 1356 N N . LEU A 1 175 ? -12.258 18.968 7.112 1.00 96.19 175 LEU A N 1
ATOM 1357 C CA . LEU A 1 175 ? -12.921 17.954 7.923 1.00 96.19 175 LEU A CA 1
ATOM 1358 C C . LEU A 1 175 ? -14.287 18.460 8.382 1.00 96.19 175 LEU A C 1
ATOM 1360 O O . LEU A 1 175 ? -14.412 19.560 8.917 1.00 96.19 175 LEU A O 1
ATOM 1364 N N . GLN A 1 176 ? -15.306 17.628 8.202 1.00 95.69 176 GLN A N 1
ATOM 1365 C CA . GLN A 1 176 ? -16.682 17.894 8.587 1.00 95.69 176 GLN A CA 1
ATOM 1366 C C . GLN A 1 176 ? -17.115 16.900 9.677 1.00 95.69 176 GLN A C 1
ATOM 1368 O O . GLN A 1 176 ? -17.254 15.709 9.391 1.00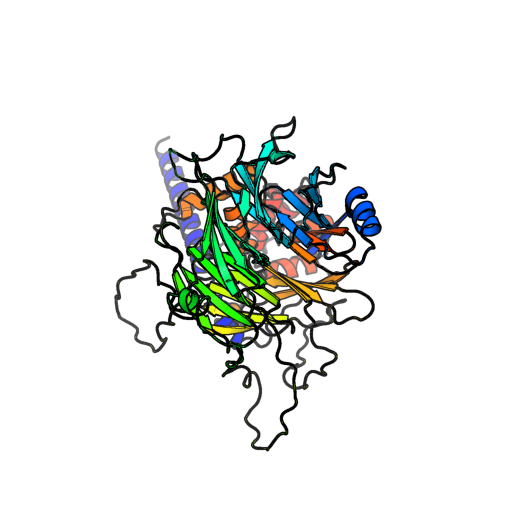 95.69 176 GLN A O 1
ATOM 1373 N N . PRO A 1 177 ? -17.363 17.347 10.921 1.00 95.06 177 PRO A N 1
ATOM 1374 C CA . PRO A 1 177 ? -17.879 16.479 11.976 1.00 95.06 177 PRO A CA 1
ATOM 1375 C C . PRO A 1 177 ? -19.226 15.847 11.600 1.00 95.06 177 PRO A C 1
ATOM 1377 O O . PRO A 1 177 ? -20.120 16.530 11.095 1.00 95.06 177 PRO A O 1
ATOM 1380 N N . LEU A 1 178 ? -19.392 14.552 11.885 1.00 94.69 178 LEU A N 1
ATOM 1381 C CA . LEU A 1 178 ? -20.629 13.805 11.636 1.00 94.69 178 LEU A CA 1
ATOM 1382 C C . LEU A 1 178 ? -21.131 13.148 12.939 1.00 94.69 178 LEU A C 1
ATOM 1384 O O . LEU A 1 178 ? -21.084 11.926 13.065 1.00 94.69 178 LEU A O 1
ATOM 1388 N N . PRO A 1 179 ? -21.640 13.925 13.916 1.00 91.25 179 PRO A N 1
ATOM 1389 C CA . PRO A 1 179 ? -21.965 13.419 15.258 1.00 91.25 179 PRO A CA 1
ATOM 1390 C C . PRO A 1 179 ? -23.016 12.297 15.259 1.00 91.25 179 PRO A C 1
ATOM 1392 O O . PRO A 1 179 ? -22.996 11.406 16.102 1.00 91.25 179 PRO A O 1
ATOM 1395 N N . GLU A 1 180 ? -23.916 12.280 14.272 1.00 92.06 180 GLU A N 1
ATOM 1396 C CA . GLU A 1 180 ? -24.921 11.218 14.120 1.00 92.06 180 GLU A CA 1
ATOM 1397 C C . GLU A 1 180 ? -24.346 9.872 13.639 1.00 92.06 180 GLU A C 1
ATOM 1399 O O . GLU A 1 180 ? -25.069 8.874 13.553 1.00 92.06 180 GLU A O 1
ATOM 1404 N N . TYR A 1 181 ? -23.056 9.838 13.303 1.00 95.31 181 TYR A N 1
ATOM 1405 C CA . TYR A 1 181 ? -22.347 8.666 12.800 1.00 95.31 181 TYR A CA 1
ATOM 1406 C C . TYR A 1 181 ? -21.323 8.108 13.796 1.00 95.31 181 TYR A C 1
ATOM 1408 O O . TYR A 1 181 ? -20.485 7.286 13.417 1.00 95.31 181 TYR A O 1
ATOM 1416 N N . THR A 1 182 ? -21.443 8.489 15.067 1.00 95.06 182 THR A N 1
ATOM 1417 C CA . THR A 1 182 ? -20.659 7.941 16.176 1.00 95.06 182 THR A CA 1
ATOM 1418 C C . THR A 1 182 ? -21.353 6.728 16.802 1.00 95.06 182 THR A C 1
ATOM 1420 O O . THR A 1 182 ? -22.570 6.726 17.015 1.00 95.06 182 THR A O 1
ATOM 1423 N N . VAL A 1 183 ? -20.599 5.663 17.088 1.00 95.56 183 VAL A N 1
ATOM 1424 C CA . VAL A 1 183 ? -21.115 4.433 17.719 1.00 95.56 183 VAL A CA 1
ATOM 1425 C C . VAL A 1 183 ? -20.176 3.930 18.814 1.00 95.56 183 VAL A C 1
ATOM 1427 O O . VAL A 1 183 ? -18.970 4.104 18.693 1.00 95.56 183 VAL A O 1
ATOM 1430 N N . PRO A 1 184 ? -20.671 3.246 19.857 1.00 95.31 184 PRO A N 1
ATOM 1431 C CA . PRO A 1 184 ? -19.806 2.731 20.913 1.00 95.31 184 PRO A CA 1
ATOM 1432 C C . PRO A 1 184 ? -18.834 1.641 20.419 1.00 95.31 184 PRO A C 1
ATOM 1434 O O . PRO A 1 184 ? -19.163 0.768 19.602 1.00 95.31 184 PRO A O 1
ATOM 1437 N N . SER A 1 185 ? -17.630 1.641 20.988 1.00 92.75 185 SER A N 1
ATOM 1438 C CA . SER A 1 185 ? -16.619 0.587 20.831 1.00 92.75 185 SER A CA 1
ATOM 1439 C C . SER A 1 185 ? -17.009 -0.705 21.568 1.00 92.75 185 SER A C 1
ATOM 1441 O O . SER A 1 185 ? -16.446 -1.764 21.295 1.00 92.75 185 SER A O 1
ATOM 1443 N N . ASP A 1 186 ? -18.028 -0.648 22.436 1.00 90.94 186 ASP A N 1
ATOM 1444 C CA . ASP A 1 186 ? -18.477 -1.719 23.338 1.00 90.94 186 ASP A CA 1
ATOM 1445 C C . ASP A 1 186 ? -17.340 -2.287 24.210 1.00 90.94 186 ASP A C 1
ATOM 1447 O O . ASP A 1 186 ? -17.303 -3.484 24.501 1.00 90.94 186 ASP A O 1
ATOM 1451 N N . GLY A 1 187 ? -16.391 -1.429 24.602 1.00 86.56 187 GLY A N 1
ATOM 1452 C CA . GLY A 1 187 ? -15.237 -1.800 25.427 1.00 86.56 187 GLY A CA 1
ATOM 1453 C C . GLY A 1 187 ? -14.147 -2.568 24.675 1.00 86.56 187 GLY A C 1
ATOM 1454 O O . GLY A 1 187 ? -13.226 -3.087 25.303 1.00 86.56 187 GLY A O 1
ATOM 1455 N N . VAL A 1 188 ? -14.236 -2.657 23.345 1.00 91.31 188 VAL A N 1
ATOM 1456 C CA . VAL A 1 188 ? -13.213 -3.282 22.504 1.00 91.31 188 VAL A CA 1
ATOM 1457 C C . VAL A 1 188 ? -12.335 -2.190 21.905 1.00 91.31 188 VAL A C 1
ATOM 1459 O O . VAL A 1 188 ? -12.796 -1.382 21.104 1.00 91.31 188 VAL A O 1
ATOM 1462 N N . THR A 1 189 ? -11.051 -2.182 22.255 1.00 93.75 189 THR A N 1
ATOM 1463 C CA . THR A 1 189 ? -10.060 -1.324 21.593 1.00 93.75 189 THR A CA 1
ATOM 1464 C C . THR A 1 189 ? -9.814 -1.839 20.178 1.00 93.75 189 THR A C 1
ATOM 1466 O O . THR A 1 189 ? -9.459 -3.009 20.003 1.00 93.75 189 THR A O 1
ATOM 1469 N N . MET A 1 190 ? -10.005 -0.986 19.172 1.00 96.19 190 MET A N 1
ATOM 1470 C CA . MET A 1 190 ? -9.700 -1.335 17.784 1.00 96.19 190 MET A CA 1
ATOM 1471 C C . MET A 1 190 ? -8.187 -1.290 17.546 1.00 96.19 190 MET A C 1
ATOM 1473 O O . MET A 1 190 ? -7.493 -0.458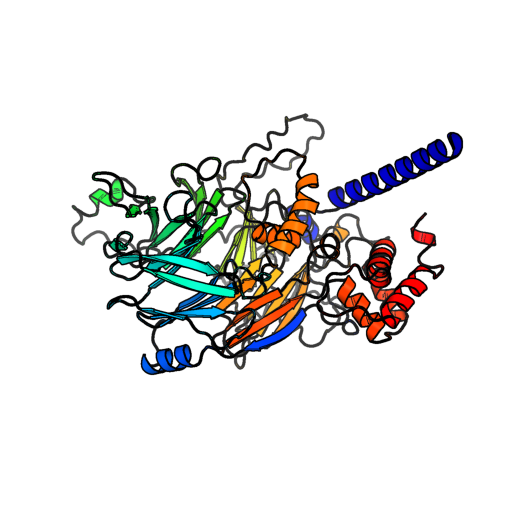 18.121 1.00 96.19 190 MET A O 1
ATOM 1477 N N . THR A 1 191 ? -7.679 -2.188 16.710 1.00 95.25 191 THR A N 1
ATOM 1478 C CA . THR A 1 191 ? -6.248 -2.319 16.391 1.00 95.25 191 THR A CA 1
ATOM 1479 C C . THR A 1 191 ? -5.916 -1.882 14.973 1.00 95.25 191 THR A C 1
ATOM 1481 O O . THR A 1 191 ? -4.861 -1.306 14.740 1.00 95.25 191 THR A O 1
ATOM 1484 N N . CYS A 1 192 ? -6.794 -2.162 14.010 1.00 94.50 192 CYS A N 1
ATOM 1485 C CA . CYS A 1 192 ? -6.605 -1.774 12.618 1.00 94.50 192 CYS A CA 1
ATOM 1486 C C . CYS A 1 192 ? -7.946 -1.637 11.886 1.00 94.50 192 CYS A C 1
ATOM 1488 O O . CYS A 1 192 ? -8.972 -2.190 12.298 1.00 94.50 192 CYS A O 1
ATOM 1490 N N . ILE A 1 193 ? -7.923 -0.873 10.796 1.00 97.62 193 ILE A N 1
ATOM 1491 C CA . ILE A 1 193 ? -9.088 -0.516 9.985 1.00 97.62 193 ILE A CA 1
ATOM 1492 C C . ILE A 1 193 ? -8.747 -0.810 8.525 1.00 97.62 193 ILE A C 1
ATOM 1494 O O . ILE A 1 193 ? -7.693 -0.404 8.044 1.00 97.62 193 ILE A O 1
ATOM 1498 N N . ALA A 1 194 ? -9.635 -1.507 7.820 1.00 96.62 194 ALA A N 1
ATOM 1499 C CA . ALA A 1 194 ? -9.498 -1.793 6.396 1.00 96.62 194 ALA A CA 1
ATOM 1500 C C . ALA A 1 194 ? -10.773 -1.395 5.653 1.00 96.62 194 ALA A C 1
ATOM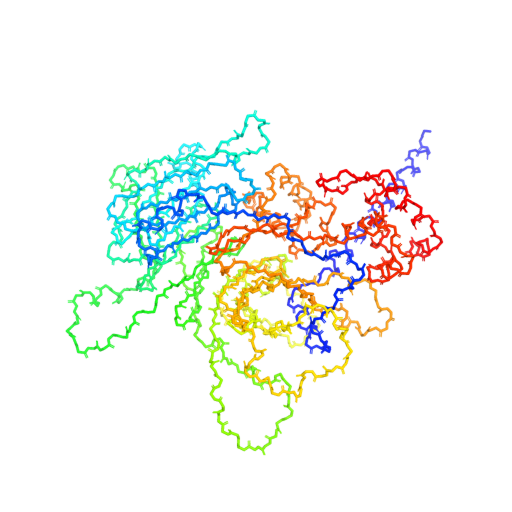 1502 O O . ALA A 1 194 ? -11.888 -1.650 6.114 1.00 96.62 194 ALA A O 1
ATOM 1503 N N . CYS A 1 195 ? -10.611 -0.791 4.480 1.00 95.00 195 CYS A N 1
ATOM 1504 C CA . CYS A 1 195 ? -11.715 -0.224 3.717 1.00 95.00 195 CYS A CA 1
ATOM 1505 C C . CYS A 1 195 ? -11.766 -0.805 2.305 1.00 95.00 195 CYS A C 1
ATOM 1507 O O . CYS A 1 195 ? -10.746 -1.136 1.704 1.00 95.00 195 CYS A O 1
ATOM 1509 N N . THR A 1 196 ? -12.977 -0.897 1.765 1.00 92.62 196 THR A N 1
ATOM 1510 C CA . THR A 1 196 ? -13.206 -1.269 0.361 1.00 92.62 196 THR A CA 1
ATOM 1511 C C . THR A 1 196 ? -13.323 -0.022 -0.512 1.00 92.62 196 THR A C 1
ATOM 1513 O O . THR A 1 196 ? -13.652 1.067 -0.036 1.00 92.62 196 THR A O 1
ATOM 1516 N N . ASP A 1 197 ? -13.115 -0.189 -1.813 1.00 87.88 197 ASP A N 1
ATOM 1517 C CA . ASP A 1 197 ? -13.389 0.821 -2.842 1.00 87.88 197 ASP A CA 1
ATOM 1518 C C . ASP A 1 197 ? -14.858 1.280 -2.870 1.00 87.88 197 ASP A C 1
ATOM 1520 O O . ASP A 1 197 ? -15.136 2.433 -3.193 1.00 87.88 197 ASP A O 1
ATOM 1524 N N . LYS A 1 198 ? -15.784 0.413 -2.447 1.00 88.44 198 LYS A N 1
ATOM 1525 C CA . LYS A 1 198 ? -17.219 0.700 -2.281 1.00 88.44 198 LYS A CA 1
ATOM 1526 C C . LYS A 1 198 ? -17.590 1.363 -0.949 1.00 88.44 198 LYS A C 1
ATOM 1528 O O . LYS A 1 198 ? -18.773 1.481 -0.625 1.00 88.44 198 LYS A O 1
ATOM 1533 N N . GLY A 1 199 ? -16.608 1.736 -0.131 1.00 92.06 199 GLY A N 1
ATOM 1534 C CA . GLY A 1 199 ? -16.840 2.440 1.130 1.00 92.06 199 GLY A CA 1
ATOM 1535 C C . GLY A 1 199 ? -17.337 1.567 2.284 1.00 92.06 199 GLY A C 1
ATOM 1536 O O . GLY A 1 199 ? -17.819 2.087 3.287 1.00 92.06 199 GLY A O 1
ATOM 1537 N N . ARG A 1 200 ? -17.257 0.235 2.194 1.00 94.75 200 ARG A N 1
ATOM 1538 C CA . ARG A 1 200 ? -17.417 -0.638 3.377 1.00 94.75 200 ARG A CA 1
ATOM 1539 C C . ARG A 1 200 ? -16.194 -0.522 4.282 1.00 94.75 200 ARG A C 1
ATOM 1541 O O . ARG A 1 200 ? -15.077 -0.465 3.770 1.00 94.75 200 ARG A O 1
ATOM 1548 N N . ILE A 1 201 ? -16.428 -0.520 5.593 1.00 97.56 201 ILE A N 1
ATOM 1549 C CA . ILE A 1 201 ? -15.417 -0.301 6.631 1.00 97.56 201 ILE A CA 1
ATOM 1550 C C . ILE A 1 201 ? -15.376 -1.539 7.525 1.00 97.56 201 ILE A C 1
ATOM 1552 O O . ILE A 1 201 ? -16.381 -1.887 8.153 1.00 97.56 201 ILE A O 1
ATOM 1556 N N . PHE A 1 202 ? -14.216 -2.183 7.585 1.00 97.81 202 PHE A N 1
ATOM 1557 C CA . PHE A 1 202 ? -13.925 -3.302 8.471 1.00 97.81 202 PHE A CA 1
ATOM 1558 C C . PHE A 1 202 ? -12.979 -2.852 9.577 1.00 97.81 202 PHE A C 1
ATOM 1560 O O . PHE A 1 202 ? -12.014 -2.131 9.331 1.00 97.81 202 PHE A O 1
ATOM 1567 N N . LEU A 1 203 ? -13.253 -3.298 10.795 1.00 97.81 203 LEU A N 1
ATOM 1568 C CA . LEU A 1 203 ? -12.485 -2.967 11.988 1.00 97.81 203 LEU A CA 1
ATOM 1569 C C . LEU A 1 203 ? -12.037 -4.268 12.639 1.00 97.81 203 LEU A C 1
ATOM 1571 O O . LEU A 1 203 ? -12.811 -5.227 12.672 1.00 97.81 203 LEU A O 1
ATOM 1575 N N . ALA A 1 204 ? -10.831 -4.300 13.184 1.00 96.56 204 ALA A N 1
ATOM 1576 C CA . ALA A 1 204 ? -10.394 -5.403 14.021 1.00 96.56 204 ALA A CA 1
ATOM 1577 C C . ALA A 1 204 ? -10.196 -4.941 15.459 1.00 96.56 204 ALA A C 1
ATOM 1579 O O . ALA A 1 204 ? -9.721 -3.831 15.694 1.00 96.56 204 ALA A O 1
ATOM 1580 N N . GLY A 1 205 ? -10.579 -5.790 16.408 1.00 92.25 205 GLY A N 1
ATOM 1581 C CA . GLY A 1 205 ? -10.429 -5.524 17.832 1.00 92.25 205 GLY A CA 1
ATOM 1582 C C . GLY A 1 205 ? -9.260 -6.277 18.463 1.00 92.25 205 GLY A C 1
ATOM 1583 O O . GLY A 1 205 ? -8.813 -7.319 17.972 1.00 92.25 205 GLY A O 1
ATOM 1584 N N . ARG A 1 206 ? -8.815 -5.793 19.631 1.00 92.06 206 ARG A N 1
ATOM 1585 C CA . ARG A 1 206 ? -7.883 -6.527 20.513 1.00 92.06 206 ARG A CA 1
ATOM 1586 C C . ARG A 1 206 ? -8.447 -7.858 21.015 1.00 92.06 206 ARG A C 1
ATOM 1588 O O . ARG A 1 206 ? -7.710 -8.694 21.518 1.00 92.06 206 ARG A O 1
ATOM 1595 N N . ASP A 1 207 ? -9.748 -8.058 20.861 1.00 90.94 207 ASP A N 1
ATOM 1596 C CA . ASP A 1 207 ? -10.463 -9.298 21.133 1.00 90.94 207 ASP A CA 1
ATOM 1597 C C . ASP A 1 207 ? -10.364 -10.335 19.994 1.00 90.94 207 ASP A C 1
ATOM 1599 O O . ASP A 1 207 ? -11.029 -11.369 20.044 1.00 90.94 207 ASP A O 1
ATOM 1603 N N . GLY A 1 208 ? -9.562 -10.075 18.955 1.00 90.94 208 GLY A N 1
ATOM 1604 C CA . GLY A 1 208 ? -9.352 -11.004 17.841 1.00 90.94 208 GLY A CA 1
ATOM 1605 C C . GLY A 1 208 ? -10.555 -11.127 16.897 1.00 90.94 208 GLY A C 1
ATOM 1606 O O . GLY A 1 208 ? -10.581 -12.019 16.040 1.00 90.94 208 GLY A O 1
ATOM 1607 N N . HIS A 1 209 ? -11.555 -10.250 17.033 1.00 93.19 209 HIS A N 1
ATOM 1608 C CA . HIS A 1 209 ? -12.743 -10.233 16.190 1.00 93.19 209 HIS A CA 1
ATOM 1609 C C . HIS A 1 209 ? -12.665 -9.185 15.075 1.00 93.19 209 HIS A C 1
ATOM 1611 O O . HIS A 1 209 ? -11.973 -8.175 15.186 1.00 93.19 209 HIS A O 1
ATOM 1617 N N . ILE A 1 210 ? -13.404 -9.442 13.990 1.00 95.94 210 ILE A N 1
ATOM 1618 C CA . ILE A 1 210 ? -13.598 -8.495 12.888 1.00 95.94 210 ILE A CA 1
ATOM 1619 C C . ILE A 1 210 ? -15.031 -7.990 12.950 1.00 95.94 210 ILE A C 1
ATOM 1621 O O . ILE A 1 210 ? -15.982 -8.770 13.061 1.00 95.94 210 ILE A O 1
ATOM 1625 N N . TYR A 1 211 ? -15.166 -6.681 12.830 1.00 96.19 211 TYR A N 1
ATOM 1626 C CA . TYR A 1 211 ? -16.411 -5.946 12.834 1.00 96.19 211 TYR A CA 1
ATOM 1627 C C . TYR A 1 211 ? -16.609 -5.251 11.488 1.00 96.19 211 TYR A C 1
ATOM 1629 O O . TYR A 1 211 ? -15.647 -4.885 10.818 1.00 96.19 211 TYR A O 1
ATOM 1637 N N . GLU A 1 212 ? -17.860 -5.029 11.102 1.00 95.94 212 GLU A N 1
ATOM 1638 C CA . GLU A 1 212 ? -18.216 -4.116 10.019 1.00 95.94 212 GLU A CA 1
ATOM 1639 C C . GLU A 1 212 ? -18.931 -2.898 10.592 1.00 95.94 212 GLU A C 1
ATOM 1641 O O . GLU A 1 212 ? -19.865 -3.031 11.393 1.00 95.94 212 GLU A O 1
ATOM 1646 N N . LEU A 1 213 ? -18.518 -1.712 10.152 1.00 96.38 213 LEU A N 1
ATOM 1647 C CA . LEU A 1 213 ? -19.214 -0.471 10.453 1.00 96.38 213 LEU A CA 1
ATOM 1648 C C . LEU A 1 213 ? -20.203 -0.166 9.324 1.00 96.38 213 LEU A C 1
ATOM 1650 O O . LEU A 1 213 ? -19.834 0.156 8.191 1.00 96.38 213 LEU A O 1
ATOM 1654 N N . HIS A 1 214 ? -21.490 -0.310 9.624 1.00 94.56 214 HIS A N 1
ATOM 1655 C CA . HIS A 1 214 ? -22.572 -0.009 8.692 1.00 94.56 214 HIS A CA 1
ATOM 1656 C C . HIS A 1 214 ? -23.028 1.424 8.912 1.00 94.56 214 HIS A C 1
ATOM 1658 O O . HIS A 1 214 ? -23.527 1.739 9.986 1.00 94.56 214 HIS A O 1
ATOM 1664 N N . TYR A 1 215 ? -22.918 2.252 7.878 1.00 95.19 215 TYR A N 1
ATOM 1665 C CA . TYR A 1 215 ? -23.433 3.617 7.863 1.00 95.19 215 TYR A CA 1
ATOM 1666 C C . TYR A 1 215 ? -24.385 3.833 6.675 1.00 95.19 215 TYR A C 1
ATOM 1668 O O . TYR A 1 215 ? -24.180 3.262 5.597 1.00 95.19 215 TYR A O 1
ATOM 1676 N N . THR A 1 216 ? -25.453 4.602 6.899 1.00 93.38 216 THR A N 1
ATOM 1677 C CA . THR A 1 216 ? -26.556 4.878 5.957 1.00 93.38 216 THR A CA 1
ATOM 1678 C C . THR A 1 216 ? -27.121 6.282 6.199 1.00 93.38 216 THR A C 1
ATOM 1680 O O . THR A 1 216 ? -26.859 6.865 7.246 1.00 93.38 216 THR A O 1
ATOM 1683 N N . THR A 1 217 ? -27.965 6.793 5.296 1.00 89.56 217 THR A N 1
ATOM 1684 C CA . THR A 1 217 ? -28.668 8.085 5.468 1.00 89.56 217 THR A CA 1
ATOM 1685 C C . THR A 1 217 ? -29.569 8.139 6.710 1.00 89.56 217 THR A C 1
ATOM 1687 O O . THR A 1 217 ? -29.926 9.219 7.175 1.00 89.56 217 THR A O 1
ATOM 1690 N N . GLY A 1 218 ? -29.925 6.977 7.271 1.00 79.50 218 GLY A N 1
ATOM 1691 C CA . GLY A 1 218 ? -30.937 6.840 8.312 1.00 79.50 218 GLY A CA 1
ATOM 1692 C C . GLY A 1 218 ? -32.343 7.019 7.754 1.00 79.50 218 GLY A C 1
ATOM 1693 O O . GLY A 1 218 ? -32.645 7.984 7.060 1.00 79.50 218 GLY A O 1
ATOM 1694 N N . SER A 1 219 ? -33.238 6.090 8.076 1.00 73.00 219 SER A N 1
ATOM 1695 C CA . SER A 1 219 ? -34.671 6.293 7.857 1.00 73.00 219 SER A CA 1
ATOM 1696 C C . SER A 1 219 ? -35.480 5.619 8.964 1.00 73.00 219 SER A C 1
ATOM 1698 O O . SER A 1 219 ? -35.203 4.486 9.374 1.00 73.00 219 SER A O 1
ATOM 1700 N N . GLY A 1 220 ? -36.477 6.343 9.479 1.00 69.81 220 GLY A N 1
ATOM 1701 C CA . GLY A 1 220 ? -37.345 5.873 10.559 1.00 69.81 220 GLY A CA 1
ATOM 1702 C C . GLY A 1 220 ? -36.575 5.528 11.840 1.00 69.81 220 GLY A C 1
ATOM 1703 O O . GLY A 1 220 ? -35.903 6.375 12.413 1.00 69.81 220 GLY A O 1
ATOM 1704 N N . TRP A 1 221 ? -36.690 4.276 12.292 1.00 63.59 221 TRP A N 1
ATOM 1705 C CA . TRP A 1 221 ? -36.105 3.763 13.542 1.00 63.59 221 TRP A CA 1
ATOM 1706 C C . TRP A 1 221 ? -34.678 3.202 13.394 1.00 63.59 221 TRP A C 1
ATOM 1708 O O . TRP A 1 221 ? -34.065 2.799 14.384 1.00 63.59 221 TRP A O 1
ATOM 1718 N N . HIS A 1 222 ? -34.137 3.143 12.172 1.00 73.19 222 HIS A N 1
ATOM 1719 C CA . HIS A 1 222 ? -32.797 2.611 11.933 1.00 73.19 222 HIS A CA 1
ATOM 1720 C C . HIS A 1 222 ? -31.728 3.658 12.264 1.00 73.19 222 HIS A C 1
ATOM 1722 O O . HIS A 1 222 ? -31.707 4.738 11.673 1.00 73.19 222 HIS A O 1
ATOM 1728 N N . LYS A 1 223 ? -30.804 3.311 13.172 1.00 83.44 223 LYS A N 1
ATOM 1729 C CA . LYS A 1 223 ? -29.618 4.132 13.467 1.00 83.44 223 LYS A CA 1
ATOM 1730 C C . LYS A 1 223 ? -28.812 4.389 12.188 1.00 83.44 223 LYS A C 1
ATOM 1732 O O . LYS A 1 223 ? -28.609 3.467 11.396 1.00 83.44 223 LYS A O 1
ATOM 1737 N N . ARG A 1 224 ? -28.310 5.619 12.028 1.00 90.38 224 ARG A N 1
ATOM 1738 C CA . ARG A 1 224 ? -27.474 6.020 10.881 1.00 90.38 224 ARG A CA 1
ATOM 1739 C C . ARG A 1 224 ? -26.167 5.247 10.809 1.00 90.38 224 ARG A C 1
ATOM 1741 O O . ARG A 1 224 ? -25.721 4.941 9.709 1.00 90.38 224 ARG A O 1
ATOM 1748 N N . CYS A 1 225 ? -25.605 4.882 11.958 1.00 94.25 225 CYS A N 1
ATOM 1749 C CA . CYS A 1 225 ? -24.377 4.110 12.068 1.00 94.25 225 CYS A CA 1
ATOM 1750 C C . CYS A 1 225 ? -24.541 2.969 13.088 1.00 94.25 225 CYS A C 1
ATOM 1752 O O . CYS A 1 225 ? -25.201 3.131 14.120 1.00 94.25 225 CYS A O 1
ATOM 1754 N N . ARG A 1 226 ? -23.970 1.793 12.803 1.00 93.56 226 ARG A N 1
ATOM 1755 C CA . ARG A 1 226 ? -23.924 0.647 13.729 1.00 93.56 226 ARG A CA 1
ATOM 1756 C C . ARG A 1 226 ? -22.686 -0.216 13.493 1.00 93.56 226 ARG A C 1
ATOM 1758 O O . ARG A 1 226 ? -22.295 -0.445 12.350 1.00 93.56 226 ARG A O 1
ATOM 1765 N N . LYS A 1 227 ? -22.131 -0.763 14.572 1.00 94.38 227 LYS A N 1
ATOM 1766 C CA . LYS A 1 227 ? -21.049 -1.754 14.542 1.00 94.38 227 LYS A CA 1
ATOM 1767 C C . LYS A 1 227 ? -21.631 -3.168 14.609 1.00 94.38 227 LYS A C 1
ATOM 1769 O O . LYS A 1 227 ? -22.476 -3.443 15.458 1.00 94.38 227 LYS A O 1
ATOM 1774 N N . VAL A 1 228 ? -21.185 -4.066 13.732 1.00 93.06 228 VAL A N 1
ATOM 1775 C CA . VAL A 1 228 ? -21.647 -5.463 13.674 1.00 93.06 228 VAL A CA 1
ATOM 1776 C C . VAL A 1 228 ? -20.449 -6.401 13.757 1.00 93.06 228 VAL A C 1
ATOM 1778 O O . VAL A 1 228 ? -19.567 -6.329 12.912 1.00 93.06 228 VAL A O 1
ATOM 1781 N N . CYS A 1 229 ? -20.410 -7.297 14.747 1.00 92.94 229 CYS A N 1
ATOM 1782 C CA . CYS A 1 229 ? -19.367 -8.324 14.824 1.00 92.94 229 CYS A CA 1
ATOM 1783 C C . CYS A 1 229 ? -19.624 -9.421 13.784 1.00 92.94 229 CYS A C 1
ATOM 1785 O O . CYS A 1 229 ? -20.696 -10.025 13.772 1.00 92.94 229 CYS A O 1
ATOM 1787 N N . LEU A 1 230 ? -18.644 -9.685 12.921 1.00 90.75 230 LEU A N 1
ATOM 1788 C CA . LEU A 1 230 ? -18.758 -10.645 11.819 1.00 90.75 230 LEU A CA 1
ATOM 1789 C C . LEU A 1 230 ? -18.207 -12.026 12.177 1.00 90.75 230 LEU A C 1
ATOM 1791 O O . LEU A 1 230 ? -18.573 -13.017 11.549 1.00 90.75 230 LEU A O 1
ATOM 1795 N N . THR A 1 231 ? -17.310 -12.103 13.161 1.00 86.75 231 THR A N 1
ATOM 1796 C CA . THR A 1 231 ? -16.621 -13.350 13.531 1.00 86.75 231 THR A CA 1
ATOM 1797 C C . THR A 1 231 ? -17.081 -13.937 14.861 1.00 86.75 231 THR A C 1
ATOM 1799 O O . THR A 1 231 ? -16.564 -14.974 15.278 1.00 86.75 231 THR A O 1
ATOM 1802 N N . ALA A 1 232 ? -18.072 -13.330 15.517 1.00 74.50 232 ALA A N 1
ATOM 1803 C CA . ALA A 1 232 ? -18.721 -13.926 16.676 1.00 74.50 232 ALA A CA 1
ATOM 1804 C C . ALA A 1 232 ? -19.537 -15.159 16.245 1.00 74.50 232 ALA A C 1
ATOM 1806 O O . ALA A 1 232 ? -20.530 -15.053 15.528 1.00 74.50 232 ALA A O 1
ATOM 1807 N N . GLY A 1 233 ? -19.119 -16.350 16.682 1.00 60.06 233 GLY A N 1
ATOM 1808 C CA . GLY A 1 233 ? -19.933 -17.562 16.559 1.00 60.06 233 GLY A CA 1
ATOM 1809 C C . GLY A 1 233 ? -21.055 -17.602 17.604 1.00 60.06 233 GLY A C 1
ATOM 1810 O O . GLY A 1 233 ? -20.980 -16.923 18.628 1.00 60.06 233 GLY A O 1
ATOM 1811 N N . LEU A 1 234 ? -22.053 -18.475 17.409 1.00 48.16 234 LEU A N 1
ATOM 1812 C CA . LEU A 1 234 ? -23.139 -18.704 18.383 1.00 48.16 234 LEU A CA 1
ATOM 1813 C C . LEU A 1 234 ? -22.616 -19.085 19.790 1.00 48.16 234 LEU A C 1
ATOM 1815 O O . LEU A 1 234 ? -23.266 -18.789 20.786 1.00 48.16 234 LEU A O 1
ATOM 1819 N N . GLY A 1 235 ? -21.416 -19.675 19.889 1.00 44.66 235 GLY A N 1
ATOM 1820 C CA . GLY A 1 235 ? -20.762 -20.015 21.161 1.00 44.66 235 GLY A CA 1
ATOM 1821 C C . GLY A 1 235 ? -20.168 -18.829 21.939 1.00 44.66 235 GLY A C 1
ATOM 1822 O O . GLY A 1 235 ? -20.025 -18.924 23.155 1.00 44.66 235 GLY A O 1
ATOM 1823 N N . SER A 1 236 ? -19.881 -17.695 21.285 1.00 46.38 236 SER A N 1
ATOM 1824 C CA . SER A 1 236 ? -19.342 -16.490 21.947 1.00 46.38 236 SER A CA 1
ATOM 1825 C C . SER A 1 236 ? -20.399 -15.734 22.760 1.00 46.38 236 SER A C 1
ATOM 1827 O O . SER A 1 236 ? -20.065 -14.900 23.597 1.00 46.38 236 SER A O 1
ATOM 1829 N N . VAL A 1 237 ? -21.681 -16.011 22.508 1.00 44.22 237 VAL A N 1
ATOM 1830 C CA . VAL A 1 237 ? -22.807 -15.389 23.218 1.00 44.22 237 VAL A CA 1
ATOM 1831 C C . VAL A 1 237 ? -23.092 -16.118 24.540 1.00 44.22 237 VAL A C 1
ATOM 1833 O O . VAL A 1 237 ? -23.591 -15.515 25.484 1.00 44.22 237 VAL A O 1
ATOM 1836 N N . ILE A 1 238 ? -22.715 -17.399 24.641 1.00 43.38 238 ILE A N 1
ATOM 1837 C CA . ILE A 1 238 ? -22.972 -18.254 25.813 1.00 43.38 238 ILE A CA 1
ATOM 1838 C C . ILE A 1 238 ? -21.843 -18.126 26.853 1.00 43.38 238 ILE A C 1
ATOM 1840 O O . ILE A 1 238 ? -22.098 -18.161 28.057 1.00 43.38 238 ILE A O 1
ATOM 1844 N N . SER A 1 239 ? -20.602 -17.877 26.416 1.00 44.19 239 SER A N 1
ATOM 1845 C CA . SER A 1 239 ? -19.466 -17.627 27.319 1.00 44.19 239 SER A CA 1
ATOM 1846 C C . SER A 1 239 ? -19.584 -16.316 28.106 1.00 44.19 239 SER A C 1
ATOM 1848 O O . SER A 1 239 ? -18.969 -16.188 29.160 1.00 44.19 239 SER A O 1
ATOM 1850 N N . ARG A 1 240 ? -20.410 -15.363 27.646 1.00 49.75 240 ARG A N 1
ATOM 1851 C CA . ARG A 1 240 ? -20.669 -14.093 28.346 1.00 49.75 240 ARG A CA 1
ATOM 1852 C C . ARG A 1 240 ? -21.627 -14.242 29.538 1.00 49.75 240 ARG A C 1
ATOM 1854 O O . ARG A 1 240 ? -21.730 -13.310 30.328 1.00 49.75 240 ARG A O 1
ATOM 1861 N N . TRP A 1 241 ? -22.313 -15.381 29.685 1.00 50.47 241 TRP A N 1
ATOM 1862 C CA . TRP A 1 241 ? -23.323 -15.572 30.738 1.00 50.47 241 TRP A CA 1
ATOM 1863 C C . TRP A 1 241 ? -23.074 -16.748 31.689 1.00 50.47 241 TRP A C 1
ATOM 1865 O O . TRP A 1 241 ? -23.644 -16.747 32.777 1.00 50.47 241 TRP A O 1
ATOM 1875 N N . VAL A 1 242 ? -22.235 -17.736 31.349 1.00 49.28 242 VAL A N 1
ATOM 1876 C CA . VAL A 1 242 ? -22.047 -18.914 32.218 1.00 49.28 242 VAL A CA 1
ATOM 1877 C C . VAL A 1 242 ? -20.635 -19.498 32.119 1.00 49.28 242 VAL A C 1
ATOM 1879 O O . VAL A 1 242 ? -20.451 -20.552 31.519 1.00 49.28 242 VAL A O 1
ATOM 1882 N N . VAL A 1 243 ? -19.621 -18.875 32.731 1.00 43.38 243 VAL A N 1
ATOM 1883 C CA . VAL A 1 243 ? -18.399 -19.624 33.085 1.00 43.38 243 VAL A CA 1
ATOM 1884 C C . VAL A 1 243 ? -17.762 -19.079 34.374 1.00 43.38 243 VAL A C 1
ATOM 1886 O O . VAL A 1 243 ? -17.188 -17.992 34.361 1.00 43.38 243 VAL A O 1
ATOM 1889 N N . PRO A 1 244 ? -17.833 -19.811 35.503 1.00 36.44 244 PRO A N 1
ATOM 1890 C CA . PRO A 1 244 ? -17.003 -19.541 36.675 1.00 36.44 244 PRO A CA 1
ATOM 1891 C C . PRO A 1 244 ? -15.515 -19.705 36.322 1.00 36.44 244 PRO A C 1
ATOM 1893 O O . PRO A 1 244 ? -15.178 -20.538 35.484 1.00 36.44 244 PRO A O 1
ATOM 1896 N N . ASN A 1 245 ? -14.647 -18.952 37.004 1.00 43.28 245 ASN A N 1
ATOM 1897 C CA . ASN A 1 245 ? -13.182 -18.779 36.863 1.00 43.28 245 ASN A CA 1
ATOM 1898 C C . ASN A 1 245 ? -12.266 -20.041 36.803 1.00 43.28 245 ASN A C 1
ATOM 1900 O O . ASN A 1 245 ? -11.087 -19.964 37.138 1.00 43.28 245 ASN A O 1
ATOM 1904 N N . VAL A 1 246 ? -12.753 -21.218 36.401 1.00 48.69 246 VAL A N 1
ATOM 1905 C CA . VAL A 1 246 ? -12.035 -22.506 36.487 1.00 48.69 246 VAL A CA 1
ATOM 1906 C C . VAL A 1 246 ? -11.485 -22.984 35.133 1.00 48.69 246 VAL A C 1
ATOM 1908 O O . VAL A 1 246 ? -10.585 -23.820 35.096 1.00 48.69 246 VAL A O 1
ATOM 1911 N N . PHE A 1 247 ? -11.932 -22.416 34.011 1.00 50.94 247 PHE A N 1
ATOM 1912 C CA . PHE A 1 247 ? -11.330 -22.686 32.704 1.00 50.94 247 PHE A CA 1
ATOM 1913 C C . PHE A 1 247 ? -10.356 -21.563 32.359 1.00 50.94 247 PHE A C 1
ATOM 1915 O O . PHE A 1 247 ? -10.762 -20.421 32.165 1.00 50.94 247 PHE A O 1
ATOM 1922 N N . LYS A 1 248 ? -9.058 -21.879 32.298 1.00 40.31 248 LYS A N 1
ATOM 1923 C CA . LYS A 1 248 ? -8.034 -20.972 31.768 1.00 40.31 248 LYS A CA 1
ATOM 1924 C C . LYS A 1 248 ? -8.315 -20.726 30.282 1.00 40.31 248 LYS A C 1
ATOM 1926 O O . LYS A 1 248 ? -7.791 -21.439 29.429 1.00 40.31 248 LYS A O 1
ATOM 1931 N N . PHE A 1 249 ? -9.172 -19.755 29.978 1.00 49.88 249 PHE A N 1
ATOM 1932 C CA . PHE A 1 249 ? -9.283 -19.189 28.640 1.00 49.88 249 PHE A CA 1
ATOM 1933 C C . PHE A 1 249 ? -7.916 -18.589 28.302 1.00 49.88 249 PHE A C 1
ATOM 1935 O O . PHE A 1 249 ? -7.402 -17.758 29.050 1.00 49.88 249 PHE A O 1
ATOM 1942 N N . GLY A 1 250 ? -7.277 -19.100 27.247 1.00 51.59 250 GLY A N 1
ATOM 1943 C CA . GLY A 1 250 ? -6.006 -18.565 26.763 1.00 51.59 250 GLY A CA 1
ATOM 1944 C C . GLY A 1 250 ? -6.127 -17.073 26.453 1.00 51.59 250 GLY A C 1
ATOM 1945 O O . GLY A 1 250 ? -7.227 -16.588 26.189 1.00 51.59 250 GLY A O 1
ATOM 1946 N N . ALA A 1 251 ? -5.003 -16.356 26.504 1.00 64.12 251 ALA A N 1
ATOM 1947 C CA . ALA A 1 251 ? -4.953 -14.964 26.074 1.00 64.12 251 ALA A CA 1
ATOM 1948 C C . ALA A 1 251 ? -5.546 -14.841 24.660 1.00 64.12 251 ALA A C 1
ATOM 1950 O O . ALA A 1 251 ? -5.261 -15.661 23.787 1.00 64.12 251 ALA A O 1
ATOM 1951 N N . THR A 1 252 ? -6.427 -13.865 24.460 1.00 83.25 252 THR A N 1
ATOM 1952 C CA . THR A 1 252 ? -7.028 -13.606 23.153 1.00 83.25 252 THR A CA 1
ATOM 1953 C C . THR A 1 252 ? -5.955 -13.087 22.204 1.00 83.25 252 THR A C 1
ATOM 1955 O O . THR A 1 252 ? -5.269 -12.138 22.557 1.00 83.25 252 THR A O 1
ATOM 1958 N N . ASP A 1 253 ? -5.822 -13.705 21.030 1.00 89.25 253 ASP A N 1
ATOM 1959 C CA . ASP A 1 253 ? -4.843 -13.363 19.987 1.00 89.25 253 ASP A CA 1
ATOM 1960 C C . ASP A 1 253 ? -5.351 -12.174 19.138 1.00 89.25 253 ASP A C 1
ATOM 1962 O O . ASP A 1 253 ? -6.270 -12.365 18.325 1.00 89.25 253 ASP A O 1
ATOM 1966 N N . PRO A 1 254 ? -4.825 -10.944 19.326 1.00 93.81 254 PRO A N 1
ATOM 1967 C CA . PRO A 1 254 ? -5.305 -9.750 18.636 1.00 93.81 254 PRO A CA 1
ATOM 1968 C C . PRO A 1 254 ? -4.995 -9.798 17.141 1.00 93.81 254 PRO A C 1
ATOM 1970 O O . PRO A 1 254 ? -3.920 -10.224 16.724 1.00 93.81 254 PRO A O 1
ATOM 1973 N N . ILE A 1 255 ? -5.900 -9.279 16.312 1.00 95.25 255 ILE A N 1
ATOM 1974 C CA . ILE A 1 255 ? -5.579 -8.987 14.909 1.00 95.25 255 ILE A CA 1
ATOM 1975 C C . ILE A 1 255 ? -4.781 -7.682 14.886 1.00 95.25 255 ILE A C 1
ATOM 1977 O O . ILE A 1 255 ? -5.226 -6.695 15.460 1.00 95.25 255 ILE A O 1
ATOM 1981 N N . VAL A 1 256 ? -3.622 -7.664 14.234 1.00 94.38 256 VAL A N 1
ATOM 1982 C CA . VAL A 1 256 ? -2.709 -6.504 14.214 1.00 94.38 256 VAL A CA 1
ATOM 1983 C C . VAL A 1 256 ? -2.608 -5.845 12.841 1.00 94.38 256 VAL A C 1
ATOM 1985 O O . VAL A 1 256 ? -2.156 -4.712 12.738 1.00 94.38 256 VAL A O 1
ATOM 1988 N N . GLU A 1 257 ? -3.038 -6.530 11.782 1.00 95.94 257 GLU A N 1
ATOM 1989 C CA . GLU A 1 257 ? -2.981 -6.020 10.414 1.00 95.94 257 GLU A CA 1
ATOM 1990 C C . GLU A 1 257 ? -4.131 -6.606 9.589 1.00 95.94 257 GLU A C 1
ATOM 1992 O O . GLU A 1 257 ? -4.421 -7.805 9.666 1.00 95.94 257 GLU A O 1
ATOM 1997 N N . MET A 1 258 ? -4.777 -5.763 8.785 1.00 97.25 258 MET A N 1
ATOM 1998 C CA . MET A 1 258 ? -5.796 -6.156 7.817 1.00 97.25 258 MET A CA 1
ATOM 1999 C C . MET A 1 258 ? -5.525 -5.477 6.481 1.00 97.25 258 MET A C 1
ATOM 2001 O O . MET A 1 258 ? -5.343 -4.262 6.438 1.00 97.25 258 MET A O 1
ATOM 2005 N N . VAL A 1 259 ? -5.567 -6.241 5.389 1.00 95.69 259 VAL A N 1
ATOM 2006 C CA . VAL A 1 259 ? -5.392 -5.704 4.034 1.00 95.69 259 VAL A CA 1
ATOM 2007 C C . VAL A 1 259 ? -6.469 -6.260 3.110 1.00 95.69 259 VAL A C 1
ATOM 2009 O O . VAL A 1 259 ? -6.716 -7.467 3.078 1.00 95.69 259 VAL A O 1
ATOM 2012 N N . PHE A 1 260 ? -7.134 -5.369 2.374 1.00 94.31 260 PHE A N 1
ATOM 2013 C CA . PHE A 1 260 ? -8.203 -5.720 1.443 1.00 94.31 260 PHE A CA 1
ATOM 2014 C C . PHE A 1 260 ? -7.687 -5.746 -0.000 1.00 94.31 260 PHE A C 1
ATOM 2016 O O . PHE A 1 260 ? -7.190 -4.745 -0.510 1.00 94.31 260 PHE A O 1
ATOM 2023 N N . ASP A 1 261 ? -7.843 -6.886 -0.665 1.00 92.19 261 ASP A N 1
ATOM 2024 C CA . ASP A 1 261 ? -7.612 -7.072 -2.096 1.00 92.19 261 ASP A CA 1
ATOM 2025 C C . ASP A 1 261 ? -8.913 -6.778 -2.850 1.00 92.19 261 ASP A C 1
ATOM 2027 O O . ASP A 1 261 ? -9.846 -7.588 -2.845 1.00 92.19 261 ASP A O 1
ATOM 2031 N N . SER A 1 262 ? -8.984 -5.608 -3.490 1.00 87.56 262 SER A N 1
ATOM 2032 C CA . SER A 1 262 ? -10.155 -5.180 -4.262 1.00 87.56 262 SER A CA 1
ATOM 2033 C C . SER A 1 262 ? -10.326 -5.943 -5.574 1.00 87.56 262 SER A C 1
ATOM 2035 O O . SER A 1 262 ? -11.453 -6.097 -6.035 1.00 87.56 262 SER A O 1
ATOM 2037 N N . GLU A 1 263 ? -9.253 -6.471 -6.165 1.00 85.00 263 GLU A N 1
ATOM 2038 C CA . GLU A 1 263 ? -9.347 -7.218 -7.425 1.00 85.00 263 GLU A CA 1
ATOM 2039 C C . GLU A 1 263 ? -10.064 -8.553 -7.206 1.00 85.00 263 GLU A C 1
ATOM 2041 O O . GLU A 1 263 ? -10.896 -8.976 -8.012 1.00 85.00 263 GLU A O 1
ATOM 2046 N N . ARG A 1 264 ? -9.785 -9.203 -6.070 1.00 87.31 264 ARG A N 1
ATOM 2047 C CA . ARG A 1 264 ? -10.355 -10.516 -5.729 1.00 87.31 264 ARG A CA 1
ATOM 2048 C C . ARG A 1 264 ? -11.459 -10.458 -4.676 1.00 87.31 264 ARG A C 1
ATOM 2050 O O . ARG A 1 264 ? -12.104 -11.476 -4.425 1.00 87.31 264 ARG A O 1
ATOM 2057 N N . GLN A 1 265 ? -11.707 -9.284 -4.095 1.00 90.50 265 GLN A N 1
ATOM 2058 C CA . GLN A 1 265 ? -12.672 -9.053 -3.015 1.00 90.50 265 GLN A CA 1
ATOM 2059 C C . GLN A 1 265 ? -12.378 -9.925 -1.777 1.00 90.50 265 GLN A C 1
ATOM 2061 O O . GLN A 1 265 ? -13.273 -10.539 -1.185 1.00 90.50 265 GLN A O 1
ATOM 2066 N N . ILE A 1 266 ? -11.096 -9.998 -1.403 1.00 92.94 266 ILE A N 1
ATOM 2067 C CA . ILE A 1 266 ? -10.582 -10.813 -0.293 1.00 92.94 266 ILE A CA 1
ATOM 2068 C C . ILE A 1 266 ? -10.018 -9.892 0.792 1.00 92.94 266 ILE A C 1
ATOM 2070 O O . ILE A 1 266 ? -9.204 -9.022 0.510 1.00 92.94 266 ILE A O 1
ATOM 2074 N N . LEU A 1 267 ? -10.412 -10.108 2.045 1.00 95.81 267 LEU A N 1
ATOM 2075 C CA . LEU A 1 267 ? -9.782 -9.486 3.207 1.00 95.81 267 LEU A CA 1
ATOM 2076 C C . LEU A 1 267 ? -8.805 -10.480 3.840 1.00 95.81 267 LEU A C 1
ATOM 2078 O O . LEU A 1 267 ? -9.200 -11.572 4.261 1.00 95.81 267 LEU A O 1
ATOM 2082 N N . TYR A 1 268 ? -7.543 -10.084 3.936 1.00 96.81 268 TYR A N 1
ATOM 2083 C CA . TYR A 1 268 ? -6.514 -10.799 4.677 1.00 96.81 268 TYR A CA 1
ATOM 2084 C C . TYR A 1 268 ? -6.358 -10.166 6.055 1.00 96.81 268 TYR A C 1
ATOM 2086 O O . TYR A 1 268 ? -6.333 -8.943 6.167 1.00 96.81 268 TYR A O 1
ATOM 2094 N N . ALA A 1 269 ? -6.237 -10.987 7.095 1.00 96.94 269 ALA A N 1
ATOM 2095 C CA . ALA A 1 269 ? -5.961 -10.525 8.451 1.00 96.94 269 ALA A CA 1
ATOM 2096 C C . ALA A 1 269 ? -4.801 -11.315 9.060 1.00 96.94 269 ALA A C 1
ATOM 2098 O O . ALA A 1 269 ? -4.766 -12.546 8.956 1.00 96.94 269 ALA A O 1
ATOM 2099 N N . ARG A 1 270 ? -3.878 -10.612 9.717 1.00 96.00 270 ARG A N 1
ATOM 2100 C CA . ARG A 1 270 ? -2.761 -11.189 10.470 1.00 96.00 270 ARG A CA 1
ATOM 2101 C C . ARG A 1 270 ? -2.927 -10.892 11.954 1.00 96.00 270 ARG A C 1
ATOM 2103 O O . ARG A 1 270 ? -3.238 -9.764 12.334 1.00 96.00 270 ARG A O 1
ATOM 2110 N N . THR A 1 271 ? -2.705 -11.903 12.783 1.00 94.94 271 THR A N 1
ATOM 2111 C CA . THR A 1 271 ? -2.719 -11.762 14.242 1.00 94.94 271 THR A CA 1
ATOM 2112 C C . THR A 1 271 ? -1.323 -11.599 14.840 1.00 94.94 271 THR A C 1
ATOM 2114 O O . THR A 1 271 ? -0.314 -11.806 14.156 1.00 94.94 271 THR A O 1
ATOM 2117 N N . GLU A 1 272 ? -1.266 -11.221 16.115 1.00 92.19 272 GLU A N 1
ATOM 2118 C CA . GLU A 1 272 ? -0.027 -11.097 16.887 1.00 92.19 272 GLU A CA 1
ATOM 2119 C C . GLU A 1 272 ? 0.710 -12.445 17.001 1.00 92.19 272 GLU A C 1
ATOM 2121 O O . GLU A 1 272 ? 1.930 -12.498 16.842 1.00 92.19 272 GLU A O 1
ATOM 2126 N N . GLU A 1 273 ? -0.018 -13.561 17.132 1.00 90.62 273 GLU A N 1
ATOM 2127 C CA . GLU A 1 273 ? 0.543 -14.924 17.111 1.00 90.62 273 GLU A CA 1
ATOM 2128 C C . GLU A 1 273 ? 0.858 -15.457 15.692 1.00 90.62 273 GLU A C 1
ATOM 2130 O O . GLU A 1 273 ? 1.038 -16.662 15.493 1.00 90.62 273 GLU A O 1
ATOM 2135 N N . MET A 1 274 ? 0.955 -14.582 14.682 1.00 89.75 274 MET A N 1
ATOM 2136 C CA . MET A 1 274 ? 1.317 -14.920 13.291 1.00 89.75 274 MET A CA 1
ATOM 2137 C C . MET A 1 274 ? 0.310 -15.821 12.567 1.00 89.75 274 MET A C 1
ATOM 2139 O O . MET A 1 274 ? 0.656 -16.518 11.607 1.00 89.75 274 MET A O 1
ATOM 2143 N N . LYS A 1 275 ? -0.955 -15.799 12.991 1.00 92.12 275 LYS A N 1
ATOM 2144 C CA . LYS A 1 275 ? -2.042 -16.473 12.282 1.00 92.12 275 LYS A CA 1
ATOM 2145 C C . LYS A 1 275 ? -2.489 -15.619 11.103 1.00 92.12 275 LYS A C 1
ATOM 2147 O O . LYS A 1 275 ? -2.883 -14.469 11.289 1.00 92.12 275 LYS A O 1
ATOM 2152 N N . LEU A 1 276 ? -2.504 -16.199 9.905 1.00 95.12 276 LEU A N 1
ATOM 2153 C CA . LEU A 1 276 ? -3.130 -15.585 8.736 1.00 95.12 276 LEU A CA 1
ATOM 2154 C C . LEU A 1 276 ? -4.553 -16.105 8.572 1.00 95.12 276 LEU A C 1
ATOM 2156 O O . LEU A 1 276 ? -4.811 -17.305 8.655 1.00 95.12 276 LEU A O 1
ATOM 2160 N N . GLN A 1 277 ? -5.484 -15.192 8.337 1.00 94.75 277 GLN A N 1
ATOM 2161 C CA . GLN A 1 277 ? -6.895 -15.481 8.126 1.00 94.75 277 GLN A CA 1
ATOM 2162 C C . GLN A 1 277 ? -7.341 -14.866 6.803 1.00 94.75 277 GLN A C 1
ATOM 2164 O O . GLN A 1 277 ? -6.967 -13.741 6.475 1.00 94.75 277 GLN A O 1
ATOM 2169 N N . VAL A 1 278 ? -8.149 -15.609 6.051 1.00 94.88 278 VAL A N 1
ATOM 2170 C CA . VAL A 1 278 ? -8.695 -15.173 4.761 1.00 94.88 278 VAL A CA 1
ATOM 2171 C C . VAL A 1 278 ? -10.201 -15.091 4.874 1.00 94.88 278 VAL A C 1
ATOM 2173 O O . VAL A 1 278 ? -10.863 -16.057 5.272 1.00 94.88 278 VAL A O 1
ATOM 2176 N N . PHE A 1 279 ? -10.744 -13.955 4.464 1.00 93.50 279 PHE A N 1
ATOM 2177 C CA . PHE A 1 279 ? -12.170 -13.725 4.379 1.00 93.50 279 PHE A CA 1
ATOM 2178 C C . PHE A 1 279 ? -12.543 -13.309 2.963 1.00 93.50 279 PHE A C 1
ATOM 2180 O O . PHE A 1 279 ? -11.861 -12.506 2.339 1.00 93.50 279 PHE A O 1
ATOM 2187 N N . LEU A 1 280 ? -13.641 -13.852 2.455 1.00 91.44 280 LEU A N 1
ATOM 2188 C CA . LEU A 1 280 ? -14.141 -13.570 1.119 1.00 91.44 280 LEU A CA 1
ATOM 2189 C C . LEU A 1 280 ? -15.416 -12.739 1.217 1.00 91.44 280 LEU A C 1
ATOM 2191 O O . LEU A 1 280 ? -16.350 -13.097 1.948 1.00 91.44 280 LEU A O 1
ATOM 2195 N N . LEU A 1 281 ? -15.452 -11.648 0.459 1.00 89.38 281 LEU A N 1
ATOM 2196 C CA . LEU A 1 281 ? -16.662 -10.877 0.225 1.00 89.38 281 LEU A CA 1
ATOM 2197 C C . LEU A 1 281 ? -17.476 -11.516 -0.902 1.00 89.38 281 LEU A C 1
ATOM 2199 O O . LEU A 1 281 ? -16.944 -12.239 -1.747 1.00 89.38 281 LEU A O 1
ATOM 2203 N N . GLY A 1 282 ? -18.789 -11.301 -0.912 1.00 78.62 282 GLY A N 1
ATOM 2204 C CA . GLY A 1 282 ? -19.603 -11.840 -1.993 1.00 78.62 282 GLY A CA 1
ATOM 2205 C C . GLY A 1 282 ? -19.265 -11.204 -3.351 1.00 78.62 282 GLY A C 1
ATOM 2206 O O . GLY A 1 282 ? -18.483 -10.253 -3.441 1.00 78.62 282 GLY A O 1
ATOM 2207 N N . PRO A 1 283 ? -19.841 -11.757 -4.433 1.00 73.00 283 PRO A N 1
ATOM 2208 C CA . PRO A 1 283 ? -19.746 -11.210 -5.781 1.00 73.00 283 PRO A CA 1
ATOM 2209 C C . PRO A 1 283 ? -19.821 -9.685 -5.818 1.00 73.00 283 PRO A C 1
ATOM 2211 O O . PRO A 1 283 ? -20.729 -9.107 -5.231 1.00 73.00 283 PRO A O 1
ATOM 2214 N N . ASN A 1 284 ? -18.886 -9.053 -6.530 1.00 68.94 284 ASN A N 1
ATOM 2215 C CA . ASN A 1 284 ? -18.837 -7.601 -6.712 1.00 68.94 284 ASN A CA 1
ATOM 2216 C C . ASN A 1 284 ? -18.715 -6.821 -5.388 1.00 68.94 284 ASN A C 1
ATOM 2218 O O . ASN A 1 284 ? -19.084 -5.660 -5.341 1.00 68.94 284 ASN A O 1
ATOM 2222 N N . GLY A 1 285 ? -18.235 -7.427 -4.303 1.00 70.31 285 GLY A N 1
ATOM 2223 C CA . GLY A 1 285 ? -18.092 -6.752 -3.010 1.00 70.31 285 GLY A CA 1
ATOM 2224 C C . GLY A 1 285 ? -19.386 -6.604 -2.208 1.00 70.31 285 GLY A C 1
ATOM 2225 O O . GLY A 1 285 ? -19.405 -5.938 -1.167 1.00 70.31 285 GLY A O 1
ATOM 2226 N N . ASP A 1 286 ? -20.460 -7.259 -2.649 1.00 74.06 286 ASP A N 1
ATOM 2227 C CA . ASP A 1 286 ? -21.747 -7.268 -1.961 1.00 74.06 286 ASP A CA 1
ATOM 2228 C C . ASP A 1 286 ? -21.878 -8.489 -1.032 1.00 74.06 286 ASP A C 1
ATOM 2230 O O . ASP A 1 286 ? -21.193 -9.499 -1.177 1.00 74.06 286 ASP A O 1
ATOM 2234 N N . GLY A 1 287 ? -22.770 -8.418 -0.042 1.00 82.38 287 GLY A N 1
ATOM 2235 C CA . GLY A 1 287 ? -23.056 -9.536 0.867 1.00 82.38 287 GLY A CA 1
ATOM 2236 C C . GLY A 1 287 ? -22.113 -9.671 2.078 1.00 82.38 287 GLY A C 1
ATOM 2237 O O . GLY A 1 287 ? -21.234 -8.831 2.301 1.00 82.38 287 GLY A O 1
ATOM 2238 N N . PRO A 1 288 ? -22.325 -10.699 2.924 1.00 85.69 288 PRO A N 1
ATOM 2239 C CA . PRO A 1 288 ? -21.613 -10.841 4.191 1.00 85.69 288 PRO A CA 1
ATOM 2240 C C . PRO A 1 288 ? -20.162 -11.281 3.982 1.00 85.69 288 PRO A C 1
ATOM 2242 O O . PRO A 1 288 ? -19.880 -12.114 3.119 1.00 85.69 288 PRO A O 1
ATOM 2245 N N . LEU A 1 289 ? -19.263 -10.762 4.818 1.00 89.31 289 LEU A N 1
ATOM 2246 C CA . LEU A 1 289 ? -17.879 -11.220 4.884 1.00 89.31 289 LEU A CA 1
ATOM 2247 C C . LEU A 1 289 ? -17.848 -12.644 5.460 1.00 89.31 289 LEU A C 1
ATOM 2249 O O . LEU A 1 289 ? -18.342 -12.880 6.563 1.00 89.31 289 LEU A O 1
ATOM 2253 N N . LYS A 1 290 ? -17.282 -13.602 4.721 1.00 89.69 290 LYS A N 1
ATOM 2254 C CA . LYS A 1 290 ? -17.219 -15.009 5.142 1.00 89.69 290 LYS A CA 1
ATOM 2255 C C . LYS A 1 290 ? -15.785 -15.435 5.378 1.00 89.69 290 LYS A C 1
ATOM 2257 O O . LYS A 1 290 ? -14.956 -15.304 4.485 1.00 89.69 290 LYS A O 1
ATOM 2262 N N . LYS A 1 291 ? -15.506 -16.011 6.547 1.00 91.00 291 LYS A N 1
ATOM 2263 C CA . LYS A 1 291 ? -14.214 -16.645 6.810 1.00 91.00 291 LYS A CA 1
ATOM 2264 C C . LYS A 1 291 ? -14.064 -17.894 5.949 1.00 91.00 291 LYS A C 1
ATOM 2266 O O . LYS A 1 291 ? -14.936 -18.759 5.962 1.00 91.00 291 LYS A O 1
ATOM 2271 N N . VAL A 1 292 ? -12.968 -17.963 5.208 1.00 90.25 292 VAL A N 1
ATOM 2272 C CA . VAL A 1 292 ? -12.669 -19.049 4.271 1.00 90.25 292 VAL A CA 1
ATOM 2273 C C . VAL A 1 292 ? -11.724 -20.055 4.905 1.00 90.25 292 VAL A C 1
ATOM 2275 O O . VAL A 1 292 ? -12.007 -21.247 4.927 1.00 90.25 292 VAL A O 1
ATOM 2278 N N . THR A 1 293 ? -10.592 -19.569 5.405 1.00 90.75 293 THR A N 1
ATOM 2279 C CA . THR A 1 293 ? -9.511 -20.404 5.928 1.00 90.75 293 THR A CA 1
ATOM 2280 C C . THR A 1 293 ? -8.672 -19.609 6.921 1.00 90.75 293 THR A C 1
ATOM 2282 O O . THR A 1 293 ? -8.687 -18.374 6.935 1.00 90.75 293 THR A O 1
ATOM 2285 N N . GLU A 1 294 ? -7.924 -20.324 7.750 1.00 91.69 294 GLU A N 1
ATOM 2286 C CA . GLU A 1 294 ? -6.904 -19.776 8.634 1.00 91.69 294 GLU A CA 1
ATOM 2287 C C . GLU A 1 294 ? -5.695 -20.709 8.677 1.00 91.69 294 GLU A C 1
ATOM 2289 O O . GLU A 1 294 ? -5.863 -21.922 8.596 1.00 91.69 294 GLU A O 1
ATOM 2294 N N . GLU A 1 295 ? -4.494 -20.153 8.812 1.00 88.69 295 GLU A N 1
ATOM 2295 C CA . GLU A 1 295 ? -3.257 -20.924 8.947 1.00 88.69 295 GLU A CA 1
ATOM 2296 C C . GLU A 1 295 ? -2.360 -20.309 10.029 1.00 88.69 295 GLU A C 1
ATOM 2298 O O . GLU A 1 295 ? -2.207 -19.089 10.109 1.00 88.69 295 GLU A O 1
ATOM 2303 N N . ARG A 1 296 ? -1.779 -21.167 10.874 1.00 84.62 296 ARG A N 1
ATOM 2304 C CA . ARG A 1 296 ? -0.870 -20.807 11.985 1.00 84.62 296 ARG A CA 1
ATOM 2305 C C . ARG A 1 296 ? 0.549 -21.333 11.761 1.00 84.62 296 ARG A C 1
ATOM 2307 O O . ARG A 1 296 ? 1.518 -20.802 12.299 1.00 84.62 296 ARG A O 1
ATOM 2314 N N . ASN A 1 297 ? 0.685 -22.384 10.958 1.00 77.06 297 ASN A N 1
ATOM 2315 C CA . ASN A 1 297 ? 1.925 -23.103 10.708 1.00 77.06 297 ASN A CA 1
ATOM 2316 C C . ASN A 1 297 ? 2.420 -22.864 9.282 1.00 77.06 297 ASN A C 1
ATOM 2318 O O . ASN A 1 297 ? 2.754 -23.800 8.563 1.00 77.06 297 ASN A O 1
ATOM 2322 N N . LEU A 1 298 ? 2.551 -21.594 8.894 1.00 75.75 298 LEU A N 1
ATOM 2323 C CA . LEU A 1 298 ? 3.155 -21.220 7.605 1.00 75.75 298 LEU A CA 1
ATOM 2324 C C . LEU A 1 298 ? 4.617 -21.694 7.480 1.00 75.75 298 LEU A C 1
ATOM 2326 O O . LEU A 1 298 ? 5.161 -21.789 6.385 1.00 75.75 298 LEU A O 1
ATOM 2330 N N . PHE A 1 299 ? 5.236 -22.040 8.610 1.00 71.38 299 PHE A N 1
ATOM 2331 C CA . PHE A 1 299 ? 6.631 -22.434 8.754 1.00 71.38 299 PHE A CA 1
ATOM 2332 C C . PHE A 1 299 ? 6.803 -23.976 8.873 1.00 71.38 299 PHE A C 1
ATOM 2334 O O . PHE A 1 299 ? 7.208 -24.466 9.923 1.00 71.38 299 PHE A O 1
ATOM 2341 N N . SER A 1 300 ? 6.458 -24.776 7.849 1.00 57.44 300 SER A N 1
ATOM 2342 C CA . SER A 1 300 ? 6.931 -26.180 7.632 1.00 57.44 300 SER A CA 1
ATOM 2343 C C . SER A 1 300 ? 6.335 -26.760 6.335 1.00 57.44 300 SER A C 1
ATOM 2345 O O . SER A 1 300 ? 5.175 -26.508 6.049 1.00 57.44 300 SER A O 1
ATOM 2347 N N . HIS A 1 301 ? 7.015 -27.495 5.436 1.00 45.16 301 HIS A N 1
ATOM 2348 C CA . HIS A 1 301 ? 7.863 -28.697 5.599 1.00 45.16 301 HIS A CA 1
ATOM 2349 C C . HIS A 1 301 ? 9.108 -28.700 4.656 1.00 45.16 301 HIS A C 1
ATOM 2351 O O . HIS A 1 301 ? 9.805 -29.710 4.533 1.00 45.16 301 HIS A O 1
ATOM 2357 N N . LYS A 1 302 ? 9.377 -27.595 3.933 1.00 44.53 302 LYS A N 1
ATOM 2358 C CA . LYS A 1 302 ? 10.447 -27.483 2.907 1.00 44.53 302 LYS A CA 1
ATOM 2359 C C . LYS A 1 302 ? 11.567 -26.482 3.220 1.00 44.53 302 LYS A C 1
ATOM 2361 O O . LYS A 1 302 ? 12.624 -26.575 2.601 1.00 44.53 302 LYS A O 1
ATOM 2366 N N . ASP A 1 303 ? 11.392 -25.609 4.212 1.00 43.22 303 ASP A N 1
ATOM 2367 C CA . ASP A 1 303 ? 12.391 -24.595 4.604 1.00 43.22 303 ASP A CA 1
ATOM 2368 C C . ASP A 1 303 ? 13.693 -25.185 5.193 1.00 43.22 303 ASP A C 1
ATOM 2370 O O . ASP A 1 303 ? 14.651 -24.458 5.422 1.00 43.22 303 ASP A O 1
ATOM 2374 N N . VAL A 1 304 ? 13.771 -26.509 5.376 1.00 40.06 304 VAL A N 1
ATOM 2375 C CA . VAL A 1 304 ? 14.994 -27.225 5.794 1.00 40.06 304 VAL A CA 1
ATOM 2376 C C . VAL A 1 304 ? 15.873 -27.653 4.597 1.00 40.06 304 VAL A C 1
ATOM 2378 O O . VAL A 1 304 ? 16.994 -28.104 4.801 1.00 40.06 304 VAL A O 1
ATOM 2381 N N . HIS A 1 305 ? 15.416 -27.525 3.340 1.00 38.75 305 HIS A N 1
ATOM 2382 C CA . HIS A 1 305 ? 16.046 -28.216 2.195 1.00 38.75 305 HIS A CA 1
ATOM 2383 C C . HIS A 1 305 ? 16.580 -27.340 1.048 1.00 38.75 305 HIS A C 1
ATOM 2385 O O . HIS A 1 305 ? 16.951 -27.882 0.004 1.00 38.75 305 HIS A O 1
ATOM 2391 N N . TYR A 1 306 ? 16.721 -26.023 1.213 1.00 38.31 306 TYR A N 1
ATOM 2392 C CA . TYR A 1 306 ? 17.554 -25.256 0.278 1.00 38.31 306 TYR A CA 1
ATOM 2393 C C . TYR A 1 306 ? 19.038 -25.424 0.636 1.00 38.31 306 TYR A C 1
ATOM 2395 O O . TYR A 1 306 ? 19.604 -24.643 1.391 1.00 38.31 306 TYR A O 1
ATOM 2403 N N . GLY A 1 307 ? 19.662 -26.464 0.071 1.00 39.31 307 GLY A N 1
ATOM 2404 C CA . GLY A 1 307 ? 21.121 -26.582 -0.034 1.00 39.31 307 GLY A CA 1
ATOM 2405 C C . GLY A 1 307 ? 21.800 -27.510 0.978 1.00 39.31 307 GLY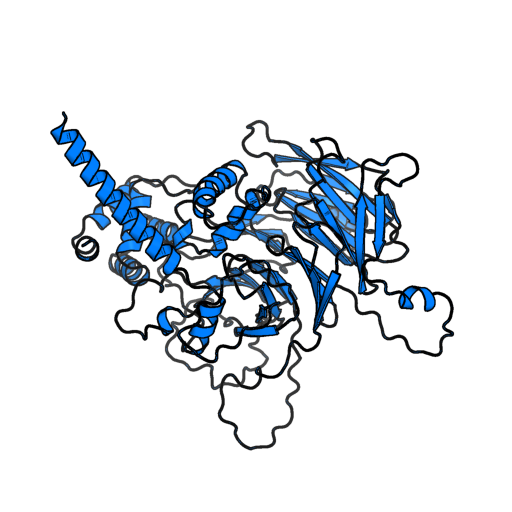 A C 1
ATOM 2406 O O . GLY A 1 307 ? 22.471 -27.055 1.894 1.00 39.31 307 GLY A O 1
ATOM 2407 N N . GLY A 1 308 ? 21.717 -28.826 0.764 1.00 30.47 308 GLY A N 1
ATOM 2408 C CA . GLY A 1 308 ? 22.614 -29.785 1.418 1.00 30.47 308 GLY A CA 1
ATOM 2409 C C . GLY A 1 308 ? 22.146 -31.232 1.293 1.00 30.47 308 GLY A C 1
ATOM 2410 O O . GLY A 1 308 ? 21.042 -31.565 1.711 1.00 30.47 308 GLY A O 1
ATOM 2411 N N . ARG A 1 309 ? 22.987 -32.115 0.733 1.00 32.91 309 ARG A N 1
ATOM 2412 C CA . ARG A 1 309 ? 22.807 -33.573 0.859 1.00 32.91 309 ARG A CA 1
ATOM 2413 C C . ARG A 1 309 ? 22.672 -33.917 2.345 1.00 32.91 309 ARG A C 1
ATOM 2415 O O . ARG A 1 309 ? 23.457 -33.420 3.150 1.00 32.91 309 ARG A O 1
ATOM 2422 N N . GLN A 1 310 ? 21.708 -34.772 2.685 1.00 32.12 310 GLN A N 1
ATOM 2423 C CA . GLN A 1 310 ? 21.545 -35.309 4.034 1.00 32.12 310 GLN A CA 1
ATOM 2424 C C . GLN A 1 310 ? 22.876 -35.924 4.491 1.00 32.12 310 GLN A C 1
ATOM 2426 O O . GLN A 1 310 ? 23.289 -36.968 3.993 1.00 32.12 310 GLN A O 1
ATOM 2431 N N . SER A 1 311 ? 23.566 -35.253 5.412 1.00 33.41 311 SER A N 1
ATOM 2432 C CA . SER A 1 311 ? 24.604 -35.892 6.208 1.00 33.41 311 SER A CA 1
ATOM 2433 C C . SER A 1 311 ? 23.891 -36.563 7.372 1.00 33.41 311 SER A C 1
ATOM 2435 O O . SER A 1 311 ? 23.286 -35.886 8.204 1.00 33.41 311 SER A O 1
ATOM 2437 N N . ALA A 1 312 ? 23.904 -37.894 7.378 1.00 32.50 312 ALA A N 1
ATOM 2438 C CA . ALA A 1 312 ? 23.418 -38.704 8.481 1.00 32.50 312 ALA A CA 1
ATOM 2439 C C . ALA A 1 312 ? 24.314 -38.460 9.705 1.00 32.50 312 ALA A C 1
ATOM 2441 O O . ALA A 1 312 ? 25.360 -39.081 9.867 1.00 32.50 312 ALA A O 1
ATOM 2442 N N . GLY A 1 313 ? 23.921 -37.510 10.549 1.00 36.62 313 GLY A N 1
ATOM 2443 C CA . GLY A 1 313 ? 24.570 -37.229 11.822 1.00 36.62 313 GLY A CA 1
ATOM 2444 C C . GLY A 1 313 ? 23.585 -36.543 12.771 1.00 36.62 313 GLY A C 1
ATOM 2445 O O . GLY A 1 313 ? 22.865 -35.643 12.333 1.00 36.62 313 GLY A O 1
ATOM 2446 N N . PRO A 1 314 ? 23.517 -36.935 14.055 1.00 36.75 314 PRO A N 1
ATOM 2447 C CA . PRO A 1 314 ? 22.627 -36.297 15.011 1.00 36.75 314 PRO A CA 1
ATOM 2448 C C . PRO A 1 314 ? 23.191 -34.914 15.352 1.00 36.75 314 PRO A C 1
ATOM 2450 O O . PRO A 1 314 ? 24.207 -34.804 16.036 1.00 36.75 314 PRO A O 1
ATOM 2453 N N . ARG A 1 315 ? 22.560 -33.846 14.853 1.00 40.72 315 ARG A N 1
ATOM 2454 C CA . ARG A 1 315 ? 22.870 -32.472 15.271 1.00 40.72 315 ARG A CA 1
ATOM 2455 C C . ARG A 1 315 ? 21.865 -32.010 16.318 1.00 40.72 315 ARG A C 1
ATOM 2457 O O . ARG A 1 315 ? 20.658 -32.101 16.118 1.00 40.72 315 ARG A O 1
ATOM 2464 N N . VAL A 1 316 ? 22.408 -31.502 17.421 1.00 36.34 316 VAL A N 1
ATOM 2465 C CA . VAL A 1 316 ? 21.705 -30.737 18.456 1.00 36.34 316 VAL A CA 1
ATOM 2466 C C . VAL A 1 316 ? 20.872 -29.638 17.775 1.00 36.34 316 VAL A C 1
ATOM 2468 O O . VAL A 1 316 ? 21.405 -28.962 16.890 1.00 36.34 316 VAL A O 1
ATOM 2471 N N . PRO A 1 317 ? 19.585 -29.449 18.125 1.00 38.09 317 PRO A N 1
ATOM 2472 C CA . PRO A 1 317 ? 18.770 -28.403 17.524 1.00 38.09 317 PRO A CA 1
ATOM 2473 C C . PRO A 1 317 ? 19.314 -27.042 17.965 1.00 38.09 317 PRO A C 1
ATOM 2475 O O . PRO A 1 317 ? 19.138 -26.632 19.111 1.00 38.09 317 PRO A O 1
ATOM 2478 N N . ASN A 1 318 ? 20.002 -26.352 17.058 1.00 39.66 318 ASN A N 1
ATOM 2479 C CA . ASN A 1 318 ? 20.384 -24.963 17.264 1.00 39.66 318 ASN A CA 1
ATOM 2480 C C . ASN A 1 318 ? 19.081 -24.147 17.341 1.00 39.66 318 ASN A C 1
ATOM 2482 O O . ASN A 1 318 ? 18.265 -24.216 16.419 1.00 39.66 318 ASN A O 1
ATOM 2486 N N . ARG A 1 319 ? 18.832 -23.448 18.456 1.00 45.22 319 ARG A N 1
ATOM 2487 C CA . ARG A 1 319 ? 17.622 -22.630 18.666 1.00 45.22 319 ARG A CA 1
ATOM 2488 C C . ARG A 1 319 ? 17.693 -21.358 17.810 1.00 45.22 319 ARG A C 1
ATOM 2490 O O . ARG A 1 319 ? 17.866 -20.271 18.343 1.00 45.22 319 ARG A O 1
ATOM 2497 N N . SER A 1 320 ? 17.541 -21.476 16.493 1.00 56.25 320 SER A N 1
ATOM 2498 C CA . SER A 1 320 ? 17.283 -20.308 15.646 1.00 56.25 320 SER A CA 1
ATOM 2499 C C . SER A 1 320 ? 15.933 -19.703 16.045 1.00 56.25 320 SER A C 1
ATOM 2501 O O . SER A 1 320 ? 14.927 -20.422 16.065 1.00 56.25 320 SER A O 1
ATOM 2503 N N . VAL A 1 321 ? 15.896 -18.408 16.368 1.00 66.62 321 VAL A N 1
ATOM 2504 C CA . VAL A 1 321 ? 14.646 -17.685 16.653 1.00 66.62 321 VAL A CA 1
ATOM 2505 C C . VAL A 1 321 ? 13.719 -17.820 15.443 1.00 66.62 321 VAL A C 1
ATOM 2507 O O . VAL A 1 321 ? 14.115 -17.539 14.313 1.00 66.62 321 VAL A O 1
ATOM 2510 N N . LYS A 1 322 ? 12.489 -18.298 15.662 1.00 80.69 322 LYS A N 1
ATOM 2511 C CA . LYS A 1 322 ? 11.491 -18.416 14.594 1.00 80.69 322 LYS A CA 1
ATOM 2512 C C . LYS A 1 322 ? 11.144 -17.001 14.108 1.00 80.69 322 LYS A C 1
ATOM 2514 O O . LYS A 1 322 ? 10.720 -16.197 14.938 1.00 80.69 322 LYS A O 1
ATOM 2519 N N . PRO A 1 323 ? 11.305 -16.687 12.813 1.00 87.75 323 PRO A N 1
ATOM 2520 C CA . PRO A 1 323 ? 10.999 -15.355 12.321 1.00 87.75 323 PRO A CA 1
ATOM 2521 C C . PRO A 1 323 ? 9.499 -15.094 12.372 1.00 87.75 323 PRO A C 1
ATOM 2523 O O . PRO A 1 323 ? 8.683 -16.003 12.185 1.00 87.75 323 PRO A O 1
ATOM 2526 N N . SER A 1 324 ? 9.151 -13.839 12.615 1.00 91.56 324 SER A N 1
ATOM 2527 C CA . SER A 1 324 ? 7.784 -13.335 12.574 1.00 91.56 324 SER A CA 1
ATOM 2528 C C . SER A 1 324 ? 7.453 -12.780 11.191 1.00 91.56 324 SER A C 1
ATOM 2530 O O . SER A 1 324 ? 8.342 -12.441 10.414 1.00 91.56 324 SER A O 1
ATOM 2532 N N . ILE A 1 325 ? 6.164 -12.687 10.874 1.00 94.25 325 ILE A N 1
ATOM 2533 C CA . ILE A 1 325 ? 5.666 -11.923 9.729 1.00 94.25 325 ILE A CA 1
ATOM 2534 C C . ILE A 1 325 ? 5.582 -10.456 10.153 1.00 94.25 325 ILE A C 1
ATOM 2536 O O . ILE A 1 325 ? 4.895 -10.132 11.122 1.00 94.25 325 ILE A O 1
ATOM 2540 N N . VAL A 1 326 ? 6.280 -9.592 9.422 1.00 94.31 326 VAL A N 1
ATOM 2541 C CA . VAL A 1 326 ? 6.330 -8.143 9.653 1.00 94.31 326 VAL A CA 1
ATOM 2542 C C . VAL A 1 326 ? 5.171 -7.446 8.949 1.00 94.31 326 VAL A C 1
ATOM 2544 O O . VAL A 1 326 ? 4.494 -6.627 9.562 1.00 94.31 326 VAL A O 1
ATOM 2547 N N . CYS A 1 327 ? 4.910 -7.799 7.688 1.00 94.94 327 CYS A N 1
ATOM 2548 C CA . CYS A 1 327 ? 3.790 -7.261 6.921 1.00 94.94 327 CYS A CA 1
ATOM 2549 C C . CYS A 1 327 ? 3.244 -8.273 5.910 1.00 94.94 327 CYS A C 1
ATOM 2551 O O . CYS A 1 327 ? 3.931 -9.232 5.521 1.00 94.94 327 CYS A O 1
ATOM 2553 N N . ILE A 1 328 ? 2.007 -8.042 5.474 1.00 96.69 328 ILE A N 1
ATOM 2554 C CA . ILE A 1 328 ? 1.364 -8.775 4.382 1.00 96.69 328 ILE A CA 1
ATOM 2555 C C . ILE A 1 328 ? 0.916 -7.809 3.284 1.00 96.69 328 ILE A C 1
ATOM 2557 O O . ILE A 1 328 ? 0.389 -6.740 3.565 1.00 96.69 328 ILE A O 1
ATOM 2561 N N . SER A 1 329 ? 1.094 -8.190 2.019 1.00 95.94 329 SER A N 1
ATOM 2562 C CA . SER A 1 329 ? 0.673 -7.367 0.881 1.00 95.94 329 SER A CA 1
ATOM 2563 C C . SER A 1 329 ? 0.006 -8.211 -0.211 1.00 95.94 329 SER A C 1
ATOM 2565 O O . SER A 1 329 ? 0.569 -9.239 -0.609 1.00 95.94 329 SER A O 1
ATOM 2567 N N . PRO A 1 330 ? -1.205 -7.850 -0.677 1.00 94.56 330 PRO A N 1
ATOM 2568 C CA . PRO A 1 330 ? -1.835 -8.476 -1.832 1.00 94.56 330 PRO A CA 1
ATOM 2569 C C . PRO A 1 330 ? -1.006 -8.300 -3.103 1.00 94.56 330 PRO A C 1
ATOM 2571 O O . PRO A 1 330 ? -0.431 -7.242 -3.339 1.00 94.56 330 PRO A O 1
ATOM 2574 N N . LEU A 1 331 ? -0.994 -9.331 -3.945 1.00 92.44 331 LEU A N 1
ATOM 2575 C CA . LEU A 1 331 ? -0.349 -9.288 -5.259 1.00 92.44 331 LEU A CA 1
ATOM 2576 C C . LEU A 1 331 ? -1.384 -8.949 -6.328 1.00 92.44 331 LEU A C 1
ATOM 2578 O O . LEU A 1 331 ? -2.467 -9.547 -6.349 1.00 92.44 331 LEU A O 1
ATOM 2582 N N . SER A 1 332 ? -1.062 -8.033 -7.241 1.00 88.38 332 SER A N 1
ATOM 2583 C CA . SER A 1 332 ? -1.984 -7.706 -8.337 1.00 88.38 332 SER A CA 1
ATOM 2584 C C . SER A 1 332 ? -2.153 -8.913 -9.265 1.00 88.38 332 SER A C 1
ATOM 2586 O O . SER A 1 332 ? -1.227 -9.697 -9.484 1.00 88.38 332 SER A O 1
ATOM 2588 N N . THR A 1 333 ? -3.337 -9.068 -9.848 1.00 85.69 333 THR A N 1
ATOM 2589 C CA . THR A 1 333 ? -3.614 -10.042 -10.914 1.00 85.69 333 THR A CA 1
ATOM 2590 C C . THR A 1 333 ? -2.752 -9.811 -12.155 1.00 85.69 333 THR A C 1
ATOM 2592 O O . THR A 1 333 ? -2.541 -10.755 -12.918 1.00 85.69 333 THR A O 1
ATOM 2595 N N . LEU A 1 334 ? -2.202 -8.600 -12.330 1.00 83.44 334 LEU A N 1
ATOM 2596 C CA . LEU A 1 334 ? -1.200 -8.300 -13.356 1.00 83.44 334 LEU A CA 1
ATOM 2597 C C . LEU A 1 334 ? 0.197 -8.851 -13.021 1.00 83.44 334 LEU A C 1
ATOM 2599 O O . LEU A 1 334 ? 0.975 -9.100 -13.940 1.00 83.44 334 LEU A O 1
ATOM 2603 N N . GLU A 1 335 ? 0.519 -9.061 -11.739 1.00 86.06 335 GLU A N 1
ATOM 2604 C CA . GLU A 1 335 ? 1.772 -9.710 -11.319 1.00 86.06 335 GLU A CA 1
ATOM 2605 C C . GLU A 1 335 ? 1.653 -11.228 -11.380 1.00 86.06 335 GLU A C 1
ATOM 2607 O O . GLU A 1 335 ? 2.549 -11.908 -11.884 1.00 86.06 335 GLU A O 1
ATOM 2612 N N . SER A 1 336 ? 0.558 -11.765 -10.835 1.00 88.44 336 SER A N 1
ATOM 2613 C CA . SER A 1 336 ? 0.298 -13.197 -10.852 1.00 88.44 336 SER A CA 1
ATOM 2614 C C . SER A 1 336 ? -1.182 -13.535 -10.867 1.00 88.44 336 SER A C 1
ATOM 2616 O O . SER A 1 336 ? -1.984 -13.050 -10.061 1.00 88.44 336 SER A O 1
ATOM 2618 N N . LYS A 1 337 ? -1.524 -14.495 -11.723 1.00 85.44 337 LYS A N 1
ATOM 2619 C CA . LYS A 1 337 ? -2.844 -15.132 -11.750 1.00 85.44 337 LYS A CA 1
ATOM 2620 C C . LYS A 1 337 ? -3.023 -16.141 -10.614 1.00 85.44 337 LYS A C 1
ATOM 2622 O O . LYS A 1 337 ? -4.155 -16.458 -10.254 1.00 85.44 337 LYS A O 1
ATOM 2627 N N . TRP A 1 338 ? -1.923 -16.638 -10.048 1.00 87.50 338 TRP A N 1
ATOM 2628 C CA . TRP A 1 338 ? -1.917 -17.793 -9.145 1.00 87.50 338 TRP A CA 1
ATOM 2629 C C . TRP A 1 338 ? -1.434 -17.464 -7.734 1.00 87.50 338 TRP A C 1
ATOM 2631 O O . TRP A 1 338 ? -1.863 -18.101 -6.762 1.00 87.50 338 TRP A O 1
ATOM 2641 N N . LEU A 1 339 ? -0.580 -16.454 -7.590 1.00 92.38 339 LEU A N 1
ATOM 2642 C CA . LEU A 1 339 ? -0.154 -15.916 -6.303 1.00 92.38 339 LEU A CA 1
ATOM 2643 C C . LEU A 1 339 ? -1.067 -14.760 -5.902 1.00 92.38 339 LEU A C 1
ATOM 2645 O O . LEU A 1 339 ? -1.487 -13.960 -6.732 1.00 92.38 339 LEU A O 1
ATOM 2649 N N . HIS A 1 340 ? -1.402 -14.709 -4.619 1.00 93.88 340 HIS A N 1
ATOM 2650 C CA . HIS A 1 340 ? -2.449 -13.826 -4.105 1.00 93.88 340 HIS A CA 1
ATOM 2651 C C . HIS A 1 340 ? -1.929 -12.878 -3.024 1.00 93.88 340 HIS A C 1
ATOM 2653 O O . HIS A 1 340 ? -2.411 -11.756 -2.904 1.00 93.88 340 HIS A O 1
ATOM 2659 N N . LEU A 1 341 ? -0.950 -13.326 -2.235 1.00 95.38 341 LEU A N 1
ATOM 2660 C CA . LEU A 1 341 ? -0.411 -12.581 -1.104 1.00 95.38 341 LEU A CA 1
ATOM 2661 C C . LEU A 1 341 ? 1.097 -12.824 -0.996 1.00 95.38 341 LEU A C 1
ATOM 2663 O O . LEU A 1 341 ? 1.560 -13.952 -1.184 1.00 95.38 341 LEU A O 1
ATOM 2667 N N . VAL A 1 342 ? 1.853 -11.790 -0.641 1.00 95.94 342 VAL A N 1
ATOM 2668 C CA . VAL A 1 342 ? 3.232 -11.907 -0.163 1.00 95.94 342 VAL A CA 1
ATOM 2669 C C . VAL A 1 342 ? 3.286 -11.554 1.323 1.00 95.94 342 VAL A C 1
ATOM 2671 O O . VAL A 1 342 ? 2.689 -10.573 1.758 1.00 95.94 342 VAL A O 1
ATOM 2674 N N . ALA A 1 343 ? 3.985 -12.368 2.111 1.00 96.06 343 ALA A N 1
ATOM 2675 C CA . ALA A 1 343 ? 4.273 -12.098 3.517 1.00 96.06 343 ALA A CA 1
ATOM 2676 C C . ALA A 1 343 ? 5.779 -11.877 3.696 1.00 96.06 343 ALA A C 1
ATOM 2678 O O . ALA A 1 343 ? 6.586 -12.726 3.297 1.00 96.06 343 ALA A O 1
ATOM 2679 N N . VAL A 1 344 ? 6.158 -10.743 4.285 1.00 95.50 344 VAL A N 1
ATOM 2680 C CA . VAL A 1 344 ? 7.559 -10.391 4.559 1.00 95.50 344 VAL A CA 1
ATOM 2681 C C . VAL A 1 344 ? 7.907 -10.800 5.983 1.00 95.50 344 VAL A C 1
ATOM 2683 O O . VAL A 1 344 ? 7.158 -10.512 6.916 1.00 95.50 344 VAL A O 1
ATOM 2686 N N . LEU A 1 345 ? 9.032 -11.488 6.152 1.00 94.19 345 LEU A N 1
ATOM 2687 C CA . LEU A 1 345 ? 9.490 -11.983 7.445 1.00 94.19 345 LEU A CA 1
ATOM 2688 C C . LEU A 1 345 ? 10.502 -11.036 8.103 1.00 94.19 345 LEU A C 1
ATOM 2690 O O . LEU A 1 345 ? 11.192 -10.277 7.424 1.00 94.19 345 LEU A O 1
ATOM 2694 N N . SER A 1 346 ? 10.654 -11.157 9.422 1.00 92.50 346 SER A N 1
ATOM 2695 C CA . SER A 1 346 ? 11.598 -10.377 10.236 1.00 92.50 346 SER A CA 1
ATOM 2696 C C . SER A 1 346 ? 13.069 -10.606 9.879 1.00 92.50 346 SER A C 1
ATOM 2698 O O . SER A 1 346 ? 13.916 -9.801 10.249 1.00 92.50 346 SER A O 1
ATOM 2700 N N . ASP A 1 347 ? 13.371 -11.697 9.170 1.00 89.50 347 ASP A N 1
ATOM 2701 C CA . ASP A 1 347 ? 14.703 -12.033 8.656 1.00 89.50 347 ASP A CA 1
ATOM 2702 C C . ASP A 1 347 ? 14.923 -11.590 7.192 1.00 89.50 347 ASP A C 1
ATOM 2704 O O . ASP A 1 347 ? 15.932 -11.938 6.576 1.00 89.50 347 ASP A O 1
ATOM 2708 N N . GLY A 1 348 ? 13.968 -10.861 6.603 1.00 89.31 348 GLY A N 1
ATOM 2709 C CA . GLY A 1 348 ? 14.002 -10.362 5.224 1.00 89.31 348 GLY A CA 1
ATOM 2710 C C . GLY A 1 348 ? 13.581 -11.370 4.150 1.00 89.31 348 GLY A C 1
ATOM 2711 O O . GLY A 1 348 ? 13.522 -11.016 2.967 1.00 89.31 348 GLY A O 1
ATOM 2712 N N . ARG A 1 349 ? 13.249 -12.619 4.508 1.00 91.31 349 ARG A N 1
ATOM 2713 C CA . ARG A 1 349 ? 12.656 -13.568 3.550 1.00 91.31 349 ARG A CA 1
ATOM 2714 C C . ARG A 1 349 ? 11.236 -13.157 3.164 1.00 91.31 349 ARG A C 1
ATOM 2716 O O . ARG A 1 349 ? 10.528 -12.488 3.913 1.00 91.31 349 ARG A O 1
ATOM 2723 N N . ARG A 1 350 ? 10.801 -13.612 1.987 1.00 93.25 350 ARG A N 1
ATOM 2724 C CA . ARG A 1 350 ? 9.461 -13.340 1.440 1.00 93.25 350 ARG A CA 1
ATOM 2725 C C . ARG A 1 350 ? 8.752 -14.638 1.106 1.00 93.25 350 ARG A C 1
ATOM 2727 O O . ARG A 1 350 ? 9.256 -15.409 0.288 1.00 93.25 350 ARG A O 1
ATOM 2734 N N . MET A 1 351 ? 7.599 -14.875 1.719 1.00 93.88 351 MET A N 1
ATOM 2735 C CA . MET A 1 351 ? 6.737 -16.019 1.425 1.00 93.88 351 MET A CA 1
ATOM 2736 C C . MET A 1 351 ? 5.659 -15.611 0.426 1.00 93.88 351 MET A C 1
ATOM 2738 O O . MET A 1 351 ? 4.865 -14.717 0.706 1.00 93.88 351 MET A O 1
ATOM 2742 N N . TYR A 1 352 ? 5.602 -16.291 -0.716 1.00 94.19 352 TYR A N 1
ATOM 2743 C CA . TYR A 1 352 ? 4.544 -16.103 -1.707 1.00 94.19 352 TYR A CA 1
ATOM 2744 C C . TYR A 1 352 ? 3.456 -17.149 -1.492 1.00 94.19 352 TYR A C 1
ATOM 2746 O O . TYR A 1 352 ? 3.729 -18.355 -1.457 1.00 94.19 352 TYR A O 1
ATOM 2754 N N . ILE A 1 353 ? 2.223 -16.682 -1.327 1.00 94.25 353 ILE A N 1
ATOM 2755 C CA . ILE A 1 353 ? 1.086 -17.475 -0.872 1.00 94.25 353 ILE A CA 1
ATOM 2756 C C . ILE A 1 353 ? 0.003 -17.481 -1.952 1.00 94.25 353 ILE A C 1
ATOM 2758 O O . ILE A 1 353 ? -0.356 -16.446 -2.519 1.00 94.25 353 ILE A O 1
ATOM 2762 N N . SER A 1 354 ? -0.544 -18.666 -2.209 1.00 92.81 354 SER A N 1
ATOM 2763 C CA . SER A 1 354 ? -1.746 -18.850 -3.018 1.00 92.81 354 SER A CA 1
ATOM 2764 C C . SER A 1 354 ? -2.938 -19.179 -2.126 1.00 92.81 354 SER A C 1
ATOM 2766 O O . SER A 1 354 ? -2.801 -19.912 -1.138 1.00 92.81 354 SER A O 1
ATOM 2768 N N . THR A 1 355 ? -4.109 -18.650 -2.483 1.00 89.75 355 THR A N 1
ATOM 2769 C CA . THR A 1 355 ? -5.371 -18.967 -1.804 1.00 89.75 355 THR A CA 1
ATOM 2770 C C . THR A 1 355 ? -6.205 -20.031 -2.516 1.00 89.75 355 THR A C 1
ATOM 2772 O O . THR A 1 355 ? -7.256 -20.437 -2.013 1.00 89.75 355 THR A O 1
ATOM 2775 N N . SER A 1 356 ? -5.726 -20.500 -3.669 1.00 83.75 356 SER A N 1
ATOM 2776 C CA . SER A 1 356 ? -6.406 -21.466 -4.527 1.00 83.75 356 SER A CA 1
ATOM 2777 C C . SER A 1 356 ? -5.663 -22.807 -4.543 1.00 83.75 356 SER A C 1
ATOM 2779 O O . SER A 1 356 ? -4.437 -22.846 -4.380 1.00 83.75 356 SER A O 1
ATOM 2781 N N . PRO A 1 357 ? -6.365 -23.937 -4.746 1.00 65.94 357 PRO A N 1
ATOM 2782 C CA . PRO A 1 357 ? -5.712 -25.231 -4.802 1.00 65.94 357 PRO A CA 1
ATOM 2783 C C . PRO A 1 357 ? -4.904 -25.312 -6.100 1.00 65.94 357 PRO A C 1
ATOM 2785 O O . PRO A 1 357 ? -5.430 -25.086 -7.188 1.00 65.94 357 PRO A O 1
ATOM 2788 N N . SER A 1 358 ? -3.623 -25.669 -6.003 1.00 57.44 358 SER A N 1
ATOM 2789 C CA . SER A 1 358 ? -2.808 -25.942 -7.187 1.00 57.44 358 SER A CA 1
ATOM 2790 C C . SER A 1 358 ? -3.425 -27.120 -7.944 1.00 57.44 358 SER A C 1
ATOM 2792 O O . SER A 1 358 ? -3.379 -28.245 -7.436 1.00 57.44 358 SER A O 1
ATOM 2794 N N . SER A 1 359 ? -3.986 -26.888 -9.133 1.00 49.31 359 SER A N 1
ATOM 2795 C CA . SER A 1 359 ? -4.298 -27.982 -10.056 1.00 49.31 359 SER A CA 1
ATOM 2796 C C . SER A 1 359 ? -2.975 -28.683 -10.349 1.00 49.31 359 SER A C 1
ATOM 2798 O O . SER A 1 359 ? -2.059 -28.070 -10.890 1.00 49.31 359 SER A O 1
ATOM 2800 N N . GLY A 1 360 ? -2.820 -29.914 -9.861 1.00 40.59 360 GLY A N 1
ATOM 2801 C CA . GLY A 1 360 ? -1.546 -30.621 -9.885 1.00 40.59 360 GLY A CA 1
ATOM 2802 C C . GLY A 1 360 ? -0.952 -30.646 -11.289 1.00 40.59 360 GLY A C 1
ATOM 2803 O O . GLY A 1 360 ? -1.556 -31.180 -12.214 1.00 40.59 360 GLY A O 1
ATOM 2804 N N . SER A 1 361 ? 0.249 -30.089 -11.435 1.00 40.31 361 SER A N 1
ATOM 2805 C CA . SER A 1 361 ? 1.108 -30.346 -12.584 1.00 40.31 361 SER A CA 1
ATOM 2806 C C . SER A 1 361 ? 1.605 -31.789 -12.484 1.00 40.31 361 SER A C 1
ATOM 2808 O O . SER A 1 361 ? 2.640 -32.063 -11.887 1.00 40.31 361 SER A O 1
ATOM 2810 N N . ASN A 1 362 ? 0.812 -32.721 -13.007 1.00 33.91 362 ASN A N 1
ATOM 2811 C CA . ASN A 1 362 ? 1.283 -34.001 -13.517 1.00 33.91 362 ASN A CA 1
ATOM 2812 C C . ASN A 1 362 ? 0.733 -34.112 -14.938 1.00 33.91 362 ASN A C 1
ATOM 2814 O O . ASN A 1 362 ? -0.475 -34.059 -15.156 1.00 33.91 362 ASN A O 1
ATOM 2818 N N . GLY A 1 363 ? 1.649 -34.151 -15.902 1.00 40.25 363 GLY A N 1
ATOM 2819 C CA . GLY A 1 363 ? 1.363 -33.907 -17.305 1.00 40.25 363 GLY A CA 1
ATOM 2820 C C . GLY A 1 363 ? 0.326 -34.837 -17.923 1.00 40.25 363 GLY A C 1
ATOM 2821 O O . GLY A 1 363 ? 0.446 -36.052 -17.846 1.00 40.25 363 GLY A O 1
ATOM 2822 N N . THR A 1 364 ? -0.599 -34.236 -18.663 1.00 28.69 364 THR A N 1
ATOM 2823 C CA . THR A 1 364 ? -1.136 -34.794 -19.905 1.00 28.69 364 THR A CA 1
ATOM 2824 C C . THR A 1 364 ? -1.411 -33.634 -20.850 1.00 28.69 364 THR A C 1
ATOM 2826 O O . THR A 1 364 ? -2.295 -32.812 -20.618 1.00 28.69 364 THR A O 1
ATOM 2829 N N . VAL A 1 365 ? -0.615 -33.563 -21.914 1.00 41.72 365 VAL A N 1
ATOM 2830 C CA . VAL A 1 365 ? -0.942 -32.815 -23.127 1.00 41.72 365 VAL A CA 1
ATOM 2831 C C . VAL A 1 365 ? -2.255 -33.386 -23.665 1.00 41.72 365 VAL A C 1
ATOM 2833 O O . VAL A 1 365 ? -2.347 -34.591 -23.874 1.00 41.72 365 VAL A O 1
ATOM 2836 N N . GLY A 1 366 ? -3.255 -32.534 -23.885 1.00 34.66 366 GLY A N 1
ATOM 2837 C CA . GLY A 1 366 ? -4.492 -32.920 -24.567 1.00 34.66 366 GLY A CA 1
ATOM 2838 C C . GLY A 1 366 ? -5.695 -33.093 -23.644 1.00 34.66 366 GLY A C 1
ATOM 2839 O O . GLY A 1 366 ? -6.166 -34.197 -23.407 1.00 34.66 366 GLY A O 1
ATOM 2840 N N . GLY A 1 367 ? -6.250 -31.978 -23.184 1.00 29.52 367 GLY A N 1
ATOM 2841 C CA . GLY A 1 367 ? -7.600 -31.935 -22.642 1.00 29.52 367 GLY A CA 1
ATOM 2842 C C . GLY A 1 367 ? -8.153 -30.538 -22.843 1.00 29.52 367 GLY A C 1
ATOM 2843 O O . GLY A 1 367 ? -7.729 -29.614 -22.159 1.00 29.52 367 GLY A O 1
ATOM 2844 N N . LEU A 1 368 ? -9.072 -30.375 -23.797 1.00 37.22 368 LEU A N 1
ATOM 2845 C CA . LEU A 1 368 ? -9.882 -29.168 -23.998 1.00 37.22 368 LEU A CA 1
ATOM 2846 C C . LEU A 1 368 ? -10.827 -28.984 -22.794 1.00 37.22 368 LEU A C 1
ATOM 2848 O O . LEU A 1 368 ? -12.043 -29.139 -22.883 1.00 37.22 368 LEU A O 1
ATOM 2852 N N . GLY A 1 369 ? -10.249 -28.705 -21.629 1.00 29.91 369 GLY A N 1
ATOM 2853 C CA . GLY A 1 369 ? -10.941 -28.384 -20.394 1.00 29.91 369 GLY A CA 1
ATOM 2854 C C . GLY A 1 369 ? -11.272 -26.902 -20.377 1.00 29.91 369 GLY A C 1
ATOM 2855 O O . GLY A 1 369 ? -10.507 -26.105 -19.851 1.00 29.91 369 GLY A O 1
ATOM 2856 N N . ARG A 1 370 ? -12.397 -26.559 -21.009 1.00 34.38 370 ARG A N 1
ATOM 2857 C CA . ARG A 1 370 ? -13.225 -25.358 -20.807 1.00 34.38 370 ARG A CA 1
ATOM 2858 C C . ARG A 1 370 ? -12.680 -24.403 -19.727 1.00 34.38 370 ARG A C 1
ATOM 2860 O O . ARG A 1 370 ? -12.913 -24.617 -18.539 1.00 34.38 370 ARG A O 1
ATOM 2867 N N . PHE A 1 371 ? -11.987 -23.348 -20.160 1.00 33.66 371 PHE A N 1
ATOM 2868 C CA . PHE A 1 371 ? -11.478 -22.253 -19.331 1.00 33.66 371 PHE A CA 1
ATOM 2869 C C . PHE A 1 371 ? -12.622 -21.551 -18.589 1.00 33.66 371 PHE A C 1
ATOM 2871 O O . PHE A 1 371 ? -13.172 -20.558 -19.056 1.00 33.66 371 PHE A O 1
ATOM 2878 N N . ASN A 1 372 ? -13.013 -22.064 -17.425 1.00 32.88 372 ASN A N 1
ATOM 2879 C CA . ASN A 1 372 ? -13.871 -21.322 -16.514 1.00 32.88 372 ASN A CA 1
ATOM 2880 C C . ASN A 1 372 ? -12.956 -20.470 -15.626 1.00 32.88 372 ASN A C 1
ATOM 2882 O O . ASN A 1 372 ? -12.620 -20.840 -14.507 1.00 32.88 372 ASN A O 1
ATOM 2886 N N . ILE A 1 373 ? -12.550 -19.319 -16.170 1.00 39.34 373 ILE A N 1
ATOM 2887 C CA . ILE A 1 373 ? -11.833 -18.225 -15.482 1.00 39.34 373 ILE A CA 1
ATOM 2888 C C . ILE A 1 373 ? -12.736 -17.580 -14.398 1.00 39.34 373 ILE A C 1
ATOM 2890 O O . ILE A 1 373 ? -12.321 -16.725 -13.622 1.00 39.34 373 ILE A O 1
ATOM 2894 N N . ASN A 1 374 ? -13.987 -18.040 -14.282 1.00 37.56 374 ASN A N 1
ATOM 2895 C CA . ASN A 1 374 ? -14.927 -17.665 -13.238 1.00 37.56 374 ASN A CA 1
ATOM 2896 C C . ASN A 1 374 ? -14.430 -18.074 -11.842 1.00 37.56 374 ASN A C 1
ATOM 2898 O O . ASN A 1 374 ? -14.653 -19.198 -11.397 1.00 37.56 374 ASN A O 1
ATOM 2902 N N . ARG A 1 375 ? -13.815 -17.105 -11.149 1.00 50.97 375 ARG A N 1
ATOM 2903 C CA . ARG A 1 375 ? -13.665 -17.000 -9.688 1.00 50.97 375 ARG A CA 1
ATOM 2904 C C . ARG A 1 375 ? -13.320 -18.329 -9.017 1.00 50.97 375 ARG A C 1
ATOM 2906 O O . ARG A 1 375 ? -14.189 -18.957 -8.403 1.00 50.97 375 ARG A O 1
ATOM 2913 N N . GLN A 1 376 ? -12.046 -18.727 -9.067 1.00 56.66 376 GLN A N 1
ATOM 2914 C CA . GLN A 1 376 ? -11.553 -19.704 -8.099 1.00 56.66 376 GLN A CA 1
ATOM 2915 C C . GLN A 1 376 ? -11.811 -19.125 -6.708 1.00 56.66 376 GLN A C 1
ATOM 2917 O O . GLN A 1 376 ? -11.214 -18.129 -6.307 1.00 56.66 376 GLN A O 1
ATOM 2922 N N . ARG A 1 377 ? -12.809 -19.680 -6.013 1.00 68.56 377 ARG A N 1
ATOM 2923 C CA . ARG A 1 377 ? -13.102 -19.258 -4.649 1.00 68.56 377 ARG A CA 1
ATOM 2924 C C . ARG A 1 377 ? -11.885 -19.633 -3.810 1.00 68.56 377 ARG A C 1
ATOM 2926 O O . ARG A 1 377 ? -11.514 -20.810 -3.850 1.00 68.56 377 ARG A O 1
ATOM 2933 N N . PRO A 1 378 ? -11.298 -18.686 -3.057 1.00 79.31 378 PRO A N 1
ATOM 2934 C CA . PRO A 1 378 ? -10.231 -19.024 -2.133 1.00 79.31 378 PRO A CA 1
ATOM 2935 C C . PRO A 1 378 ? -10.719 -20.154 -1.223 1.00 79.31 378 PRO A C 1
ATOM 2937 O O . PRO A 1 378 ? -11.886 -20.166 -0.817 1.00 79.31 378 PRO A O 1
ATOM 2940 N N . ASN A 1 379 ? -9.856 -21.126 -0.949 1.00 83.25 379 ASN A N 1
ATOM 2941 C CA . ASN A 1 379 ? -10.189 -22.283 -0.116 1.00 83.25 379 ASN A CA 1
ATOM 2942 C C . ASN A 1 379 ? -9.032 -22.768 0.767 1.00 83.25 379 ASN A C 1
ATOM 2944 O O . ASN A 1 379 ? -9.256 -23.601 1.642 1.00 83.25 379 ASN A O 1
ATOM 2948 N N . CYS A 1 380 ? -7.816 -22.258 0.564 1.00 83.94 380 CYS A N 1
ATOM 2949 C CA . CYS A 1 380 ? -6.643 -22.629 1.345 1.00 83.94 380 CYS A CA 1
ATOM 2950 C C . CYS A 1 380 ? -5.703 -21.437 1.545 1.00 83.94 380 CYS A C 1
ATOM 2952 O O . CYS A 1 380 ? -5.897 -20.375 0.966 1.00 83.94 380 CYS A O 1
ATOM 2954 N N . LEU A 1 381 ? -4.678 -21.615 2.375 1.00 88.94 381 LEU A N 1
ATOM 2955 C CA . LEU A 1 381 ? -3.511 -20.741 2.459 1.00 88.94 381 LEU A CA 1
ATOM 2956 C C . LEU A 1 381 ? -2.286 -21.624 2.248 1.00 88.94 381 LEU A C 1
ATOM 2958 O O . LEU A 1 381 ? -1.932 -22.410 3.124 1.00 88.94 381 LEU A O 1
ATOM 2962 N N . LYS A 1 382 ? -1.665 -21.542 1.072 1.00 89.69 382 LYS A N 1
ATOM 2963 C CA . LYS A 1 382 ? -0.517 -22.384 0.723 1.00 89.69 382 LYS A CA 1
ATOM 2964 C C . LYS A 1 382 ? 0.685 -21.523 0.377 1.00 89.69 382 LYS A C 1
ATOM 2966 O O . LYS A 1 382 ? 0.641 -20.767 -0.591 1.00 89.69 382 LYS A O 1
ATOM 2971 N N . VAL A 1 383 ? 1.778 -21.699 1.115 1.00 90.81 383 VAL A N 1
ATOM 2972 C CA . VAL A 1 383 ? 3.083 -21.147 0.734 1.00 90.81 383 VAL A CA 1
ATOM 2973 C C . VAL A 1 383 ? 3.576 -21.898 -0.506 1.00 90.81 383 VAL A C 1
ATOM 2975 O O . VAL A 1 383 ? 3.819 -23.107 -0.461 1.00 90.81 383 VAL A O 1
ATOM 2978 N N . VAL A 1 384 ? 3.679 -21.194 -1.633 1.00 89.56 384 VAL A N 1
ATOM 2979 C CA . VAL A 1 384 ? 4.130 -21.755 -2.918 1.00 89.56 384 VAL A CA 1
ATOM 2980 C C . VAL A 1 384 ? 5.653 -21.766 -2.984 1.00 89.56 384 VAL A C 1
ATOM 2982 O O . VAL A 1 384 ? 6.267 -22.756 -3.392 1.00 89.56 384 VAL A O 1
ATOM 2985 N N . THR A 1 385 ? 6.276 -20.668 -2.562 1.00 89.44 385 THR A N 1
ATOM 2986 C CA . THR A 1 385 ? 7.729 -20.514 -2.553 1.00 89.44 385 THR A CA 1
ATOM 2987 C C . THR A 1 385 ? 8.156 -19.440 -1.556 1.00 89.44 385 THR A C 1
ATOM 2989 O O . THR A 1 385 ? 7.406 -18.501 -1.286 1.00 89.44 385 THR A O 1
ATOM 2992 N N . THR A 1 386 ? 9.378 -19.567 -1.046 1.00 89.88 386 THR A N 1
ATOM 2993 C CA . THR A 1 386 ? 10.002 -18.595 -0.144 1.00 89.88 386 THR A CA 1
ATOM 2994 C C . THR A 1 386 ? 11.266 -18.072 -0.810 1.00 89.88 386 THR A C 1
ATOM 2996 O O . THR A 1 386 ? 12.162 -18.857 -1.129 1.00 89.88 386 THR A O 1
ATOM 2999 N N . ARG A 1 387 ? 11.355 -16.758 -1.039 1.00 88.38 387 ARG A N 1
ATOM 3000 C CA . ARG A 1 387 ? 12.591 -16.126 -1.517 1.00 88.38 387 ARG A CA 1
ATOM 3001 C C . ARG A 1 387 ? 13.533 -15.842 -0.344 1.00 88.38 387 ARG A C 1
ATOM 3003 O O . ARG A 1 387 ? 13.058 -15.459 0.731 1.00 88.38 387 ARG A O 1
ATOM 3010 N N . PRO A 1 388 ? 14.853 -16.007 -0.544 1.00 86.50 388 PRO A N 1
ATOM 3011 C CA . PRO A 1 388 ? 15.842 -15.702 0.479 1.00 86.50 388 PRO A CA 1
ATOM 3012 C C . PRO A 1 388 ? 15.876 -14.203 0.792 1.00 86.50 388 PRO A C 1
ATOM 3014 O O . PRO A 1 388 ? 15.413 -13.374 0.004 1.00 86.50 388 PRO A O 1
ATOM 3017 N N . SER A 1 389 ? 16.462 -13.883 1.941 1.00 87.06 389 SER A N 1
ATOM 3018 C CA . SER A 1 389 ? 16.711 -12.510 2.370 1.00 87.06 389 SER A CA 1
ATOM 3019 C C . SER A 1 389 ? 17.649 -11.776 1.395 1.00 87.06 389 SER A C 1
ATOM 3021 O O . SER A 1 389 ? 18.508 -12.429 0.784 1.00 87.06 389 SER A O 1
ATOM 3023 N N . PRO A 1 390 ? 17.483 -10.460 1.174 1.00 86.38 390 PRO A N 1
ATOM 3024 C CA . PRO A 1 390 ? 18.453 -9.651 0.440 1.00 86.38 390 PRO A CA 1
ATOM 3025 C C . PRO A 1 390 ? 19.842 -9.679 1.101 1.00 86.38 390 PRO A C 1
ATOM 3027 O O . PRO A 1 390 ? 19.936 -9.728 2.325 1.00 86.38 390 PRO A O 1
ATOM 3030 N N . PRO A 1 391 ? 20.943 -9.670 0.328 1.00 79.50 391 PRO A N 1
ATOM 3031 C CA . PRO A 1 391 ? 22.285 -9.606 0.894 1.00 79.50 391 PRO A CA 1
ATOM 3032 C C . PRO A 1 391 ? 22.521 -8.273 1.621 1.00 79.50 391 PRO A C 1
ATOM 3034 O O . PRO A 1 391 ? 22.240 -7.206 1.076 1.00 79.50 391 PRO A O 1
ATOM 3037 N N . ILE A 1 392 ? 23.091 -8.343 2.827 1.00 66.69 392 ILE A N 1
ATOM 3038 C CA . ILE A 1 392 ? 23.537 -7.178 3.608 1.00 66.69 392 ILE A CA 1
ATOM 3039 C C . ILE A 1 392 ? 24.885 -6.687 3.069 1.00 66.69 392 ILE A C 1
ATOM 3041 O O . ILE A 1 392 ? 25.738 -7.493 2.697 1.00 66.69 392 ILE A O 1
ATOM 3045 N N . GLY A 1 393 ? 25.098 -5.368 3.057 1.00 54.69 393 GLY A N 1
ATOM 3046 C CA . GLY A 1 393 ? 26.420 -4.778 2.814 1.00 54.69 393 GLY A CA 1
ATOM 3047 C C . GLY A 1 393 ? 26.706 -4.328 1.381 1.00 54.69 393 GLY A C 1
ATOM 3048 O O . GLY A 1 393 ? 27.863 -4.097 1.042 1.00 54.69 393 GLY A O 1
ATOM 3049 N N . VAL A 1 394 ? 25.689 -4.143 0.533 1.00 47.12 394 VAL A N 1
ATOM 3050 C CA . VAL A 1 394 ? 25.877 -3.557 -0.810 1.00 47.12 394 VAL A CA 1
ATOM 3051 C C . VAL A 1 394 ? 25.901 -2.021 -0.737 1.00 47.12 394 VAL A C 1
ATOM 3053 O O . VAL A 1 394 ? 25.141 -1.333 -1.409 1.00 47.12 394 VAL A O 1
ATOM 3056 N N . SER A 1 395 ? 26.793 -1.475 0.090 1.00 36.75 395 SER A N 1
ATOM 3057 C CA . SER A 1 395 ? 27.308 -0.115 -0.087 1.00 36.75 395 SER A CA 1
ATOM 3058 C C . SER A 1 395 ? 28.666 -0.251 -0.774 1.00 36.75 395 SER A C 1
ATOM 3060 O O . SER A 1 395 ? 29.619 -0.757 -0.191 1.00 36.75 395 SER A O 1
ATOM 3062 N N . GLY A 1 396 ? 28.741 0.111 -2.057 1.00 39.19 396 GLY A N 1
ATOM 3063 C CA . GLY A 1 396 ? 29.981 0.047 -2.840 1.00 39.19 396 GLY A CA 1
ATOM 3064 C C . GLY A 1 396 ? 30.238 -1.317 -3.495 1.00 39.19 396 GLY A C 1
ATOM 3065 O O . GLY A 1 396 ? 30.918 -2.182 -2.955 1.00 39.19 396 GLY A O 1
ATOM 3066 N N . GLY A 1 397 ? 29.734 -1.478 -4.723 1.00 40.03 397 GLY A N 1
ATOM 3067 C CA . GLY A 1 397 ? 29.612 -2.740 -5.466 1.00 40.03 397 GLY A CA 1
ATOM 3068 C C . GLY A 1 397 ? 30.826 -3.667 -5.604 1.00 40.03 397 GLY A C 1
ATOM 3069 O O . GLY A 1 397 ? 31.587 -3.588 -6.573 1.00 40.03 397 GLY A O 1
ATOM 3070 N N . LEU A 1 398 ? 30.975 -4.634 -4.714 1.00 31.84 398 LEU A N 1
ATOM 3071 C CA . LEU A 1 398 ? 31.695 -5.842 -5.095 1.00 31.84 398 LEU A CA 1
ATOM 3072 C C . LEU A 1 398 ? 30.890 -6.546 -6.197 1.00 31.84 398 LEU A C 1
ATOM 3074 O O . LEU A 1 398 ? 29.690 -6.781 -6.065 1.00 31.84 398 LEU A O 1
ATOM 3078 N N . THR A 1 399 ? 31.554 -6.815 -7.316 1.00 33.47 399 THR A N 1
ATOM 3079 C CA . THR A 1 399 ? 31.031 -7.639 -8.402 1.00 33.47 399 THR A CA 1
ATOM 3080 C C . THR A 1 399 ? 30.653 -9.009 -7.840 1.00 33.47 399 THR A C 1
ATOM 3082 O O . THR A 1 399 ? 31.415 -9.598 -7.072 1.00 33.47 399 THR A O 1
ATOM 3085 N N . PHE A 1 400 ? 29.483 -9.543 -8.216 1.00 39.34 400 PHE A N 1
ATOM 3086 C CA . PHE A 1 400 ? 29.133 -10.942 -7.946 1.00 39.34 400 PHE A CA 1
ATOM 3087 C C . PHE A 1 400 ? 30.039 -11.864 -8.781 1.00 39.34 400 PHE A C 1
ATOM 3089 O O . PHE A 1 400 ? 29.638 -12.422 -9.799 1.00 39.34 400 PHE A O 1
ATOM 3096 N N . GLY A 1 401 ? 31.295 -12.007 -8.366 1.00 27.80 401 GLY A N 1
ATOM 3097 C CA . GLY A 1 401 ? 32.163 -13.096 -8.778 1.00 27.80 401 GLY A CA 1
ATOM 3098 C C . GLY A 1 401 ? 31.890 -14.294 -7.879 1.00 27.80 401 GLY A C 1
ATOM 3099 O O . GLY A 1 401 ? 32.189 -14.232 -6.697 1.00 27.80 401 GLY A O 1
ATOM 3100 N N . ALA A 1 402 ? 31.277 -15.337 -8.443 1.00 29.38 402 ALA A N 1
ATOM 3101 C CA . ALA A 1 402 ? 31.268 -16.748 -8.030 1.00 29.38 402 ALA A CA 1
ATOM 3102 C C . ALA A 1 402 ? 31.790 -17.128 -6.618 1.00 29.38 402 ALA A C 1
ATOM 3104 O O . ALA A 1 402 ? 32.632 -18.017 -6.491 1.00 29.38 402 ALA A O 1
ATOM 3105 N N . ILE A 1 403 ? 31.264 -16.538 -5.543 1.00 28.70 403 ILE A N 1
ATOM 3106 C CA . ILE A 1 403 ? 31.448 -17.066 -4.189 1.00 28.70 403 ILE A CA 1
ATOM 3107 C C . ILE A 1 403 ? 30.105 -17.627 -3.747 1.00 28.70 403 ILE A C 1
ATOM 3109 O O . ILE A 1 403 ? 29.173 -16.905 -3.396 1.00 28.70 403 ILE A O 1
ATOM 3113 N N . SER A 1 404 ? 30.019 -18.953 -3.797 1.00 31.75 404 SER A N 1
ATOM 3114 C CA . SER A 1 404 ? 28.949 -19.746 -3.209 1.00 31.75 404 SER A CA 1
ATOM 3115 C C . SER A 1 404 ? 28.726 -19.347 -1.747 1.00 31.75 404 SER A C 1
ATOM 3117 O O . SER A 1 404 ? 29.401 -19.840 -0.848 1.00 31.75 404 SER A O 1
ATOM 3119 N N . LEU A 1 405 ? 27.714 -18.519 -1.488 1.00 40.47 405 LEU A N 1
ATOM 3120 C CA . LEU A 1 405 ? 27.144 -18.332 -0.146 1.00 40.47 405 LEU A CA 1
ATOM 3121 C C . LEU A 1 405 ? 26.375 -19.577 0.340 1.00 40.47 405 LEU A C 1
ATOM 3123 O O . LEU A 1 405 ? 25.903 -19.613 1.468 1.00 40.47 405 LEU A O 1
ATOM 3127 N N . ALA A 1 406 ? 26.302 -20.634 -0.474 1.00 30.33 406 ALA A N 1
ATOM 3128 C CA . ALA A 1 406 ? 25.667 -21.903 -0.132 1.00 30.33 406 ALA A CA 1
ATOM 3129 C C . ALA A 1 406 ? 26.465 -22.780 0.863 1.00 30.33 406 ALA A C 1
ATOM 3131 O O . ALA A 1 406 ? 26.032 -23.892 1.152 1.00 30.33 406 ALA A O 1
ATOM 3132 N N . SER A 1 407 ? 27.624 -22.340 1.378 1.00 28.92 407 SER A N 1
ATOM 3133 C CA . SER A 1 407 ? 28.456 -23.177 2.266 1.00 28.92 407 SER A CA 1
ATOM 3134 C C . SER A 1 407 ? 29.009 -22.500 3.523 1.00 28.92 407 SER A C 1
ATOM 3136 O O . SER A 1 407 ? 29.876 -23.080 4.178 1.00 28.92 407 SER A O 1
ATOM 3138 N N . ARG A 1 408 ? 28.526 -21.314 3.907 1.00 30.66 408 ARG A N 1
ATOM 3139 C CA . ARG A 1 408 ? 28.741 -20.799 5.268 1.00 30.66 408 ARG A CA 1
ATOM 3140 C C . ARG A 1 408 ? 27.412 -20.824 6.004 1.00 30.66 408 ARG A C 1
ATOM 3142 O O . ARG A 1 408 ? 26.435 -20.266 5.519 1.00 30.66 408 ARG A O 1
ATOM 3149 N N . THR A 1 409 ? 27.380 -21.469 7.168 1.00 29.86 409 THR A N 1
ATOM 3150 C CA . THR A 1 409 ? 26.353 -21.175 8.172 1.00 29.86 409 THR A CA 1
ATOM 3151 C C . THR A 1 409 ? 26.336 -19.657 8.347 1.00 29.86 409 THR A C 1
ATOM 3153 O O . THR A 1 409 ? 27.411 -19.105 8.604 1.00 29.86 409 THR A O 1
ATOM 3156 N N . PRO A 1 410 ? 25.204 -18.963 8.134 1.00 41.47 410 PRO A N 1
ATOM 3157 C CA . PRO A 1 410 ? 25.158 -17.534 8.393 1.00 41.47 410 PRO A CA 1
ATOM 3158 C C . PRO A 1 410 ? 25.539 -17.345 9.862 1.00 41.47 410 PRO A C 1
ATOM 3160 O O . PRO A 1 410 ? 24.909 -17.936 10.738 1.00 41.47 410 PRO A O 1
ATOM 3163 N N . ASN A 1 411 ? 26.614 -16.598 10.131 1.00 37.16 411 ASN A N 1
ATOM 3164 C CA . ASN A 1 411 ? 26.790 -16.038 11.466 1.00 37.16 411 ASN A CA 1
ATOM 3165 C C . ASN A 1 411 ? 25.521 -15.228 11.744 1.00 37.16 411 ASN A C 1
ATOM 3167 O O . ASN A 1 411 ? 25.110 -14.442 10.889 1.00 37.16 411 ASN A O 1
ATOM 3171 N N . GLU A 1 412 ? 24.892 -15.450 12.898 1.00 45.16 412 GLU A N 1
ATOM 3172 C CA . GLU A 1 412 ? 23.643 -14.779 13.288 1.00 45.16 412 GLU A CA 1
ATOM 3173 C C . GLU A 1 412 ? 23.776 -13.241 13.248 1.00 45.16 412 GLU A C 1
ATOM 3175 O O . GLU A 1 412 ? 22.796 -12.551 12.992 1.00 45.16 412 GLU A O 1
ATOM 3180 N N . ASP A 1 413 ? 25.005 -12.723 13.350 1.00 46.28 413 ASP A N 1
ATOM 3181 C CA . ASP A 1 413 ? 25.358 -11.299 13.258 1.00 46.28 413 ASP A CA 1
ATOM 3182 C C . ASP A 1 413 ? 25.220 -10.673 11.850 1.00 46.28 413 ASP A C 1
ATOM 3184 O O . ASP A 1 413 ? 25.386 -9.466 11.699 1.00 46.28 413 ASP A O 1
ATOM 3188 N N . LEU A 1 414 ? 24.944 -11.463 10.801 1.00 58.94 414 LEU A N 1
ATOM 3189 C CA . LEU A 1 414 ? 24.784 -10.996 9.409 1.00 58.94 414 LEU A CA 1
ATOM 3190 C C . LEU A 1 414 ? 23.369 -11.238 8.852 1.00 58.94 414 LEU A C 1
ATOM 3192 O O . LEU A 1 414 ? 23.187 -11.301 7.634 1.00 58.94 414 LEU A O 1
ATOM 3196 N N . ALA A 1 415 ? 22.369 -11.430 9.714 1.00 70.19 415 ALA A N 1
ATOM 3197 C CA . ALA A 1 415 ? 20.973 -11.572 9.304 1.00 70.19 415 ALA A CA 1
ATOM 3198 C C . ALA A 1 415 ? 20.253 -10.214 9.316 1.00 70.19 415 ALA A C 1
ATOM 3200 O O . ALA A 1 415 ? 20.393 -9.444 10.266 1.00 70.19 415 ALA A O 1
ATOM 3201 N N . LEU A 1 416 ? 19.469 -9.927 8.266 1.00 83.06 416 LEU A N 1
ATOM 3202 C CA . LEU A 1 416 ? 18.672 -8.700 8.194 1.00 83.06 416 LEU A CA 1
ATOM 3203 C C . LEU A 1 416 ? 17.683 -8.715 9.351 1.00 83.06 416 LEU A C 1
ATOM 3205 O O . LEU A 1 416 ? 16.965 -9.699 9.526 1.00 83.06 416 LEU A O 1
ATOM 3209 N N . LYS A 1 417 ? 17.627 -7.623 10.111 1.00 88.31 417 LYS A N 1
ATOM 3210 C CA . LYS A 1 417 ? 16.637 -7.460 11.172 1.00 88.31 417 LYS A CA 1
ATOM 3211 C C . LYS A 1 417 ? 15.607 -6.443 10.716 1.00 88.31 417 LYS A C 1
ATOM 3213 O O . LYS A 1 417 ? 15.784 -5.236 10.892 1.00 88.31 417 LYS A O 1
ATOM 3218 N N . VAL A 1 418 ? 14.546 -6.960 10.109 1.00 90.12 418 VAL A N 1
ATOM 3219 C CA . VAL A 1 418 ? 13.471 -6.156 9.534 1.00 90.12 418 VAL A CA 1
ATOM 3220 C C . VAL A 1 418 ? 12.481 -5.772 10.629 1.00 90.12 418 VAL A C 1
ATOM 3222 O O . VAL A 1 418 ? 11.835 -6.640 11.215 1.00 90.12 418 VAL A O 1
ATOM 3225 N N . GLU A 1 419 ? 12.367 -4.472 10.893 1.00 87.69 419 GLU A N 1
ATOM 3226 C CA . GLU A 1 419 ? 11.387 -3.915 11.839 1.00 87.69 419 GLU A CA 1
ATOM 3227 C C . GLU A 1 419 ? 10.071 -3.570 11.137 1.00 87.69 419 GLU A C 1
ATOM 3229 O O . GLU A 1 419 ? 8.994 -3.951 11.589 1.00 87.69 419 GLU A O 1
ATOM 3234 N N . THR A 1 420 ? 10.173 -2.898 9.993 1.00 92.25 420 THR A N 1
ATOM 3235 C CA . THR A 1 420 ? 9.051 -2.499 9.144 1.00 92.25 420 THR A CA 1
ATOM 3236 C C . THR A 1 420 ? 9.359 -2.847 7.693 1.00 92.25 420 THR A C 1
ATOM 3238 O O . THR A 1 420 ? 10.519 -2.885 7.266 1.00 92.25 420 THR A O 1
ATOM 3241 N N . ALA A 1 421 ? 8.314 -3.149 6.926 1.00 95.00 421 ALA A N 1
ATOM 3242 C CA . ALA A 1 421 ? 8.441 -3.535 5.531 1.00 95.00 421 ALA A CA 1
ATOM 3243 C C . ALA A 1 421 ? 7.232 -3.082 4.716 1.00 95.00 421 ALA A C 1
ATOM 3245 O O . ALA A 1 421 ? 6.105 -3.056 5.207 1.00 95.00 421 ALA A O 1
ATOM 3246 N N . TYR A 1 422 ? 7.471 -2.795 3.444 1.00 95.00 422 TYR A N 1
ATOM 3247 C CA . TYR A 1 422 ? 6.455 -2.429 2.471 1.00 95.00 422 TYR A CA 1
ATOM 3248 C C . TYR A 1 422 ? 6.706 -3.179 1.165 1.00 95.00 422 TYR A C 1
ATOM 3250 O O . TYR A 1 422 ? 7.846 -3.281 0.714 1.00 95.00 422 TYR A O 1
ATOM 3258 N N . SER A 1 423 ? 5.653 -3.720 0.556 1.00 93.44 423 SER A N 1
ATOM 3259 C CA . SER A 1 423 ? 5.745 -4.394 -0.738 1.00 93.44 423 SER A CA 1
ATOM 3260 C C . SER A 1 423 ? 4.588 -3.978 -1.634 1.00 93.44 423 SER A C 1
ATOM 3262 O O . SER A 1 423 ? 3.431 -4.095 -1.237 1.00 93.44 423 SER A O 1
ATOM 3264 N N . SER A 1 424 ? 4.907 -3.488 -2.830 1.00 90.31 424 SER A N 1
ATOM 3265 C CA . SER A 1 424 ? 3.931 -3.033 -3.824 1.00 90.31 424 SER A CA 1
ATOM 3266 C C . SER A 1 424 ? 4.546 -3.089 -5.221 1.00 90.31 424 SER A C 1
ATOM 3268 O O . SER A 1 424 ? 5.667 -2.604 -5.416 1.00 90.31 424 SER A O 1
ATOM 3270 N N . ALA A 1 425 ? 3.812 -3.642 -6.191 1.00 83.94 425 ALA A N 1
ATOM 3271 C CA . ALA A 1 425 ? 4.170 -3.655 -7.613 1.00 83.94 425 ALA A CA 1
ATOM 3272 C C . ALA A 1 425 ? 5.624 -4.105 -7.877 1.00 83.94 425 ALA A C 1
ATOM 3274 O O . ALA A 1 425 ? 6.432 -3.361 -8.431 1.00 83.94 425 ALA A O 1
ATOM 3275 N N . GLY A 1 426 ? 5.997 -5.290 -7.388 1.00 83.75 426 GLY A N 1
ATOM 3276 C CA . GLY A 1 426 ? 7.335 -5.869 -7.563 1.00 83.75 426 GLY A CA 1
ATOM 3277 C C . GLY A 1 426 ? 8.482 -5.168 -6.817 1.00 83.75 426 GLY A C 1
ATOM 3278 O O . GLY A 1 426 ? 9.622 -5.629 -6.911 1.00 83.75 426 GLY A O 1
ATOM 3279 N N . THR A 1 427 ? 8.200 -4.104 -6.062 1.00 91.31 427 THR A N 1
ATOM 3280 C CA . THR A 1 427 ? 9.164 -3.402 -5.205 1.00 91.31 427 THR A CA 1
ATOM 3281 C C . THR A 1 427 ? 8.966 -3.809 -3.751 1.00 91.31 427 THR A C 1
ATOM 3283 O O . THR A 1 427 ? 7.839 -3.917 -3.259 1.00 91.31 427 THR A O 1
ATOM 3286 N N . LEU A 1 428 ? 10.075 -4.025 -3.050 1.00 94.56 428 LEU A N 1
ATOM 3287 C CA . LEU A 1 428 ? 10.128 -4.272 -1.613 1.00 94.56 428 LEU A CA 1
ATOM 3288 C C . LEU A 1 428 ? 10.998 -3.202 -0.956 1.00 94.56 428 LEU A C 1
ATOM 3290 O O . LEU A 1 428 ? 12.116 -2.967 -1.402 1.00 94.56 428 LEU A O 1
ATOM 3294 N N . VAL A 1 429 ? 10.514 -2.613 0.130 1.00 95.38 429 VAL A N 1
ATOM 3295 C CA . VAL A 1 429 ? 11.252 -1.677 0.981 1.00 95.38 429 VAL A CA 1
ATOM 3296 C C . VAL A 1 429 ? 11.318 -2.275 2.379 1.00 95.38 429 VAL A C 1
ATOM 3298 O O . VAL A 1 429 ? 10.285 -2.617 2.954 1.00 95.38 429 VAL A O 1
ATOM 3301 N N . LEU A 1 430 ? 12.523 -2.431 2.918 1.00 94.38 430 LEU A N 1
ATOM 3302 C CA . LEU A 1 430 ? 12.776 -2.974 4.250 1.00 94.38 430 LEU A CA 1
ATOM 3303 C C . LEU A 1 430 ? 13.515 -1.940 5.094 1.00 94.38 430 LEU A C 1
ATOM 3305 O O . LEU A 1 430 ? 14.466 -1.329 4.609 1.00 94.38 430 LEU A O 1
ATOM 3309 N N . SER A 1 431 ? 13.129 -1.809 6.359 1.00 92.75 431 SER A N 1
ATOM 3310 C CA . SER A 1 431 ? 13.921 -1.095 7.361 1.00 92.75 431 SER A CA 1
ATOM 3311 C C . SER A 1 431 ? 14.871 -2.066 8.042 1.00 92.75 431 SER A C 1
ATOM 3313 O O . SER A 1 431 ? 14.432 -2.927 8.809 1.00 92.75 431 SER A O 1
ATOM 3315 N N . ASP A 1 432 ? 16.161 -1.934 7.757 1.00 88.56 432 ASP A N 1
ATOM 3316 C CA . ASP A 1 432 ? 17.208 -2.711 8.402 1.00 88.56 432 ASP A CA 1
ATOM 3317 C C . ASP A 1 432 ? 17.658 -2.039 9.702 1.00 88.56 432 ASP A C 1
ATOM 3319 O O . ASP A 1 432 ? 18.171 -0.917 9.707 1.00 88.56 432 ASP A O 1
ATOM 3323 N N . SER A 1 433 ? 17.474 -2.768 10.801 1.00 83.75 433 SER A N 1
ATOM 3324 C CA . SER A 1 433 ? 17.904 -2.399 12.153 1.00 83.75 433 SER A CA 1
ATOM 3325 C C . SER A 1 433 ? 19.143 -3.179 12.618 1.00 83.75 433 SER A C 1
ATOM 3327 O O . SER A 1 433 ? 19.474 -3.156 13.804 1.00 83.75 433 SER A O 1
ATOM 3329 N N . SER A 1 434 ? 19.814 -3.905 11.712 1.00 75.06 434 SER A N 1
ATOM 3330 C CA . SER A 1 434 ? 21.046 -4.640 12.015 1.00 75.06 434 SER A CA 1
ATOM 3331 C C . SER A 1 434 ? 22.223 -3.740 12.427 1.00 75.06 434 SER A C 1
ATOM 3333 O O . SER A 1 434 ? 22.931 -4.116 13.368 1.00 75.06 434 SER A O 1
ATOM 3335 N N . PRO A 1 435 ? 22.448 -2.546 11.828 1.00 72.69 435 PRO A N 1
ATOM 3336 C CA . PRO A 1 435 ? 23.520 -1.666 12.268 1.00 72.69 435 PRO A CA 1
ATOM 3337 C C . PRO A 1 435 ? 23.117 -0.961 13.576 1.00 72.69 435 PRO A C 1
ATOM 3339 O O . PRO A 1 435 ? 22.048 -0.355 13.644 1.00 72.69 435 PRO A O 1
ATOM 3342 N N . PRO A 1 436 ? 23.969 -0.966 14.617 1.00 63.00 436 PRO A N 1
ATOM 3343 C CA . PRO A 1 436 ? 23.613 -0.410 15.924 1.00 63.00 436 PRO A CA 1
ATOM 3344 C C . PRO A 1 436 ? 23.551 1.124 15.949 1.00 63.00 436 PRO A C 1
ATOM 3346 O O . PRO A 1 436 ? 23.025 1.694 16.900 1.00 63.00 436 PRO A O 1
ATOM 3349 N N . THR A 1 437 ? 24.120 1.802 14.947 1.00 68.12 437 THR A N 1
ATOM 3350 C CA . THR A 1 437 ? 24.292 3.262 14.951 1.00 68.12 437 THR A CA 1
ATOM 3351 C C . THR A 1 437 ? 23.244 4.010 14.135 1.00 68.12 437 THR A C 1
ATOM 3353 O O . THR A 1 437 ? 22.893 5.123 14.508 1.00 68.12 437 THR A O 1
ATOM 3356 N N . MET A 1 438 ? 22.762 3.441 13.024 1.00 73.69 438 MET A N 1
ATOM 3357 C CA . MET A 1 438 ? 21.757 4.056 12.146 1.00 73.69 438 MET A CA 1
ATOM 3358 C C . MET A 1 438 ? 20.957 2.972 11.424 1.00 73.69 438 MET A C 1
ATOM 3360 O O . MET A 1 438 ? 21.537 1.980 10.979 1.00 73.69 438 MET A O 1
ATOM 3364 N N . SER A 1 439 ? 19.647 3.179 11.273 1.00 82.19 439 SER A N 1
ATOM 3365 C CA . SER A 1 439 ? 18.836 2.313 10.419 1.00 82.19 439 SER A CA 1
ATOM 3366 C C . SER A 1 439 ? 19.131 2.600 8.943 1.00 82.19 439 SER A C 1
ATOM 3368 O O . SER A 1 439 ? 19.554 3.699 8.567 1.00 82.19 439 SER A O 1
ATOM 3370 N N . SER A 1 440 ? 18.944 1.597 8.089 1.00 88.00 440 SER A N 1
ATOM 3371 C CA . SER A 1 440 ? 19.062 1.778 6.642 1.00 88.00 440 SER A CA 1
ATOM 3372 C C . SER A 1 440 ? 17.840 1.225 5.930 1.00 88.00 440 SER A C 1
ATOM 3374 O O . SER A 1 440 ? 17.253 0.231 6.357 1.00 88.00 440 SER A O 1
ATOM 3376 N N . LEU A 1 441 ? 17.453 1.860 4.830 1.00 90.88 441 LEU A N 1
ATOM 3377 C CA . LEU A 1 441 ? 16.466 1.301 3.922 1.00 90.88 441 LEU A CA 1
ATOM 3378 C C . LEU A 1 441 ? 17.154 0.386 2.931 1.00 90.88 441 LEU A C 1
ATOM 3380 O O . LEU A 1 441 ? 18.105 0.783 2.257 1.00 90.88 441 LEU A O 1
ATOM 3384 N N . VAL A 1 442 ? 16.621 -0.820 2.798 1.00 92.19 442 VAL A N 1
ATOM 3385 C CA . VAL A 1 442 ? 16.982 -1.766 1.748 1.00 92.19 442 VAL A CA 1
ATOM 3386 C C . VAL A 1 442 ? 15.814 -1.839 0.777 1.00 92.19 442 VAL A C 1
ATOM 3388 O O . VAL A 1 442 ? 14.729 -2.297 1.132 1.00 92.19 442 VAL A O 1
ATOM 3391 N N . ILE A 1 443 ? 16.036 -1.384 -0.452 1.00 93.62 443 ILE A N 1
ATOM 3392 C CA . ILE A 1 443 ? 15.035 -1.393 -1.516 1.00 93.62 443 ILE A CA 1
ATOM 3393 C C . ILE A 1 443 ? 15.417 -2.454 -2.542 1.00 93.62 443 ILE A C 1
ATOM 3395 O O . ILE A 1 443 ? 16.542 -2.483 -3.042 1.00 93.62 443 ILE A O 1
ATOM 3399 N N . VAL A 1 444 ? 14.475 -3.336 -2.855 1.00 92.81 444 VAL A N 1
ATOM 3400 C CA . VAL A 1 444 ? 14.645 -4.441 -3.796 1.00 92.81 444 VAL A CA 1
ATOM 3401 C C . VAL A 1 444 ? 13.658 -4.263 -4.940 1.00 92.81 444 VAL A C 1
ATOM 3403 O O . VAL A 1 444 ? 12.450 -4.228 -4.712 1.00 92.81 444 VAL A O 1
ATOM 3406 N N . ASN A 1 445 ? 14.177 -4.185 -6.164 1.00 90.81 445 ASN A N 1
ATOM 3407 C CA . ASN A 1 445 ? 13.391 -4.056 -7.391 1.00 90.81 445 ASN A CA 1
ATOM 3408 C C . ASN A 1 445 ? 13.653 -5.231 -8.329 1.00 90.81 445 ASN A C 1
ATOM 3410 O O . ASN A 1 445 ? 14.742 -5.806 -8.325 1.00 90.81 445 ASN A O 1
ATOM 3414 N N . ARG A 1 446 ? 12.679 -5.560 -9.178 1.00 87.56 446 ARG A N 1
ATOM 3415 C CA . ARG A 1 446 ? 12.865 -6.517 -10.274 1.00 87.56 446 ARG A CA 1
ATOM 3416 C C . ARG A 1 446 ? 13.881 -5.977 -11.288 1.00 87.56 446 ARG A C 1
ATOM 3418 O O . ARG A 1 446 ? 13.795 -4.830 -11.706 1.00 87.56 446 ARG A O 1
ATOM 3425 N N . ASP A 1 447 ? 14.814 -6.823 -11.715 1.00 84.88 447 ASP A N 1
ATOM 3426 C CA . ASP A 1 447 ? 15.755 -6.498 -12.789 1.00 84.88 447 ASP A CA 1
ATOM 3427 C C . ASP A 1 447 ? 15.066 -6.636 -14.158 1.00 84.88 447 ASP A C 1
ATOM 3429 O O . ASP A 1 447 ? 14.693 -7.738 -14.578 1.00 84.88 447 ASP A O 1
ATOM 3433 N N . SER A 1 448 ? 14.887 -5.516 -14.858 1.00 77.81 448 SER A N 1
ATOM 3434 C CA . SER A 1 448 ? 14.343 -5.475 -16.221 1.00 77.81 448 SER A CA 1
ATOM 3435 C C . SER A 1 448 ? 15.400 -5.694 -17.308 1.00 77.81 448 SER A C 1
ATOM 3437 O O . SER A 1 448 ? 15.047 -5.922 -18.462 1.00 77.81 448 SER A O 1
ATOM 3439 N N . SER A 1 449 ? 16.690 -5.641 -16.968 1.00 70.81 449 SER A N 1
ATOM 3440 C CA . SER A 1 449 ? 17.795 -5.554 -17.931 1.00 70.81 449 SER A CA 1
ATOM 3441 C C . SER A 1 449 ? 18.199 -6.883 -18.581 1.00 70.81 449 SER A C 1
ATOM 3443 O O . SER A 1 449 ? 19.156 -6.910 -19.338 1.00 70.81 449 SER A O 1
ATOM 3445 N N . LEU A 1 450 ? 17.514 -7.996 -18.288 1.00 61.72 450 LEU A N 1
ATOM 3446 C CA . LEU A 1 450 ? 17.924 -9.341 -18.733 1.00 61.72 450 LEU A CA 1
ATOM 3447 C C . LEU A 1 450 ? 16.842 -10.123 -19.491 1.00 61.72 450 LEU A C 1
ATOM 3449 O O . LEU A 1 450 ? 17.037 -11.300 -19.798 1.00 61.72 450 LEU A O 1
ATOM 3453 N N . GLN A 1 451 ? 15.710 -9.494 -19.817 1.00 53.50 451 GLN A N 1
ATOM 3454 C CA . GLN A 1 451 ? 14.608 -10.179 -20.507 1.00 53.50 451 GLN A CA 1
ATOM 3455 C C . GLN A 1 451 ? 14.815 -10.308 -22.028 1.00 53.50 451 GLN A C 1
ATOM 3457 O O . GLN A 1 451 ? 14.124 -11.100 -22.663 1.00 53.50 451 GLN A O 1
ATOM 3462 N N . SER A 1 452 ? 15.784 -9.600 -22.619 1.00 45.28 452 SER A N 1
ATOM 3463 C CA . SER A 1 452 ? 15.882 -9.435 -24.080 1.00 45.28 452 SER A CA 1
ATOM 3464 C C . SER A 1 452 ? 17.194 -9.897 -24.733 1.00 45.28 452 SER A C 1
ATOM 3466 O O . SER A 1 452 ? 17.290 -9.847 -25.959 1.00 45.28 452 SER A O 1
ATOM 3468 N N . GLY A 1 453 ? 18.190 -10.403 -23.996 1.00 42.81 453 GLY A N 1
ATOM 3469 C CA . GLY A 1 453 ? 19.494 -10.701 -24.604 1.00 42.81 453 GLY A CA 1
ATOM 3470 C C . GLY A 1 453 ? 20.329 -11.753 -23.886 1.00 42.81 453 GLY A C 1
ATOM 3471 O O . GLY A 1 453 ? 21.142 -11.428 -23.031 1.00 42.81 453 GLY A O 1
ATOM 3472 N N . ALA A 1 454 ? 20.206 -13.019 -24.289 1.00 36.38 454 ALA A N 1
ATOM 3473 C CA . ALA A 1 454 ? 21.282 -13.992 -24.094 1.00 36.38 454 ALA A CA 1
ATOM 3474 C C . ALA A 1 454 ? 21.182 -15.142 -25.108 1.00 36.38 454 ALA A C 1
ATOM 3476 O O . ALA A 1 454 ? 20.592 -16.186 -24.822 1.00 36.38 454 ALA A O 1
ATOM 3477 N N . LEU A 1 455 ? 21.823 -14.987 -26.273 1.00 39.84 455 LEU A N 1
ATOM 3478 C CA . LEU A 1 455 ? 22.273 -16.140 -27.058 1.00 39.84 455 LEU A CA 1
ATOM 3479 C C . LEU A 1 455 ? 23.338 -16.880 -26.229 1.00 39.84 455 LEU A C 1
ATOM 3481 O O . LEU A 1 455 ? 24.507 -16.510 -26.247 1.00 39.84 455 LEU A O 1
ATOM 3485 N N . GLY A 1 456 ? 22.933 -17.890 -25.455 1.00 42.75 456 GLY A N 1
ATOM 3486 C CA . GLY A 1 456 ? 23.872 -18.785 -24.765 1.00 42.75 456 GLY A CA 1
ATOM 3487 C C . GLY A 1 456 ? 23.502 -19.198 -23.341 1.00 42.75 456 GLY A C 1
ATOM 3488 O O . GLY A 1 456 ? 24.137 -20.101 -22.804 1.00 42.75 456 GLY A O 1
ATOM 3489 N N . THR A 1 457 ? 22.472 -18.609 -22.724 1.00 44.09 457 THR A N 1
ATOM 3490 C CA . THR A 1 457 ? 21.929 -19.137 -21.457 1.00 44.09 457 THR A CA 1
ATOM 3491 C C . THR A 1 457 ? 20.770 -20.090 -21.739 1.00 44.09 457 THR A C 1
ATOM 3493 O O . THR A 1 457 ? 20.062 -19.945 -22.734 1.00 44.09 457 THR A O 1
ATOM 3496 N N . SER A 1 458 ? 20.577 -21.105 -20.890 1.00 49.09 458 SER A N 1
ATOM 3497 C CA . SER A 1 458 ? 19.418 -21.998 -21.003 1.00 49.09 458 SER A CA 1
ATOM 3498 C C . SER A 1 458 ? 18.132 -21.165 -21.043 1.00 49.09 458 SER A C 1
ATOM 3500 O O . SER A 1 458 ? 17.950 -20.282 -20.204 1.00 49.09 458 SER A O 1
ATOM 3502 N N . VAL A 1 459 ? 17.215 -21.471 -21.970 1.00 54.31 459 VAL A N 1
ATOM 3503 C CA . VAL A 1 459 ? 15.910 -20.786 -22.148 1.00 54.31 459 VAL A CA 1
ATOM 3504 C C . VAL A 1 459 ? 15.118 -20.676 -20.833 1.00 54.31 459 VAL A C 1
ATOM 3506 O O . VAL A 1 459 ? 14.259 -19.813 -20.681 1.00 54.31 459 VAL A O 1
ATOM 3509 N N . ARG A 1 460 ? 15.409 -21.543 -19.855 1.00 56.44 460 ARG A N 1
ATOM 3510 C CA . ARG A 1 460 ? 14.784 -21.532 -18.527 1.00 56.44 460 ARG A CA 1
ATOM 3511 C C . ARG A 1 460 ? 15.406 -20.523 -17.553 1.00 56.44 460 ARG A C 1
ATOM 3513 O O . ARG A 1 460 ? 14.687 -20.009 -16.709 1.00 56.44 460 ARG A O 1
ATOM 3520 N N . SER A 1 461 ? 16.701 -20.210 -17.658 1.00 58.44 461 SER A N 1
ATOM 3521 C CA . SER A 1 461 ? 17.376 -19.263 -16.750 1.00 58.44 461 SER A CA 1
ATOM 3522 C C . SER A 1 461 ? 17.144 -17.793 -17.101 1.00 58.44 461 SER A C 1
ATOM 3524 O O . SER A 1 461 ? 17.220 -16.952 -16.210 1.00 58.44 461 SER A O 1
ATOM 3526 N N . SER A 1 462 ? 16.834 -17.475 -18.363 1.00 64.12 462 SER A N 1
ATOM 3527 C CA . SER A 1 462 ? 16.470 -16.112 -18.789 1.00 64.12 462 SER A CA 1
ATOM 3528 C C . SER A 1 462 ? 15.098 -15.668 -18.269 1.00 64.12 462 SER A C 1
ATOM 3530 O O . SER A 1 462 ? 14.823 -14.478 -18.189 1.00 64.12 462 SER A O 1
ATOM 3532 N N . ARG A 1 463 ? 14.250 -16.626 -17.871 1.00 76.00 463 ARG A N 1
ATOM 3533 C CA . ARG A 1 463 ? 12.913 -16.387 -17.307 1.00 76.00 463 ARG A CA 1
ATOM 3534 C C . ARG A 1 463 ? 12.905 -16.243 -15.782 1.00 76.00 463 ARG A C 1
ATOM 3536 O O . ARG A 1 463 ? 11.853 -16.009 -15.201 1.00 76.00 463 ARG A O 1
ATOM 3543 N N . ALA A 1 464 ? 14.053 -16.421 -15.128 1.00 83.62 464 ALA A N 1
ATOM 3544 C CA . ALA A 1 464 ? 14.159 -16.360 -13.676 1.00 83.62 464 ALA A CA 1
ATOM 3545 C C . ALA A 1 464 ? 13.950 -14.934 -13.153 1.00 83.62 464 ALA A C 1
ATOM 3547 O O . ALA A 1 464 ? 14.555 -13.988 -13.659 1.00 83.62 464 ALA A O 1
ATOM 3548 N N . LEU A 1 465 ? 13.177 -14.789 -12.072 1.00 87.25 465 LEU A N 1
ATOM 3549 C CA . LEU A 1 465 ? 13.070 -13.522 -11.353 1.00 87.25 465 LEU A CA 1
ATOM 3550 C C . LEU A 1 465 ? 14.421 -13.160 -10.718 1.00 87.25 465 LEU A C 1
ATOM 3552 O O . LEU A 1 465 ? 14.862 -13.803 -9.752 1.00 87.25 465 LEU A O 1
ATOM 3556 N N . ARG A 1 466 ? 15.043 -12.109 -11.254 1.00 86.69 466 ARG A N 1
ATOM 3557 C CA . ARG A 1 466 ? 16.226 -11.453 -10.697 1.00 86.69 466 ARG A CA 1
ATOM 3558 C C . ARG A 1 466 ? 15.857 -10.112 -10.103 1.00 86.69 466 ARG A C 1
ATOM 3560 O O . ARG A 1 466 ? 14.943 -9.442 -10.579 1.00 86.69 466 ARG A O 1
ATOM 3567 N N . GLU A 1 467 ? 16.576 -9.749 -9.056 1.00 89.50 467 GLU A N 1
ATOM 3568 C CA . GLU A 1 467 ? 16.323 -8.534 -8.299 1.00 89.50 467 GLU A CA 1
ATOM 3569 C C . GLU A 1 467 ? 17.605 -7.722 -8.134 1.00 89.50 467 GLU A C 1
ATOM 3571 O O . GLU A 1 467 ? 18.702 -8.281 -8.049 1.00 89.50 467 GLU A O 1
ATOM 3576 N N . ILE A 1 468 ? 17.465 -6.406 -8.081 1.00 89.88 468 ILE A N 1
ATOM 3577 C CA . ILE A 1 468 ? 18.533 -5.466 -7.761 1.00 89.88 468 ILE A CA 1
ATOM 3578 C C . ILE A 1 468 ? 18.248 -4.907 -6.376 1.00 89.88 468 ILE A C 1
ATOM 3580 O O . ILE A 1 468 ? 17.118 -4.525 -6.075 1.00 89.88 468 ILE A O 1
ATOM 3584 N N . VAL A 1 469 ? 19.283 -4.867 -5.542 1.00 90.69 469 VAL A N 1
ATOM 3585 C CA . VAL A 1 469 ? 19.217 -4.333 -4.181 1.00 90.69 469 VAL A CA 1
ATOM 3586 C C . VAL A 1 469 ? 19.926 -2.988 -4.146 1.00 90.69 469 VAL A C 1
ATOM 3588 O O . VAL A 1 469 ? 21.041 -2.856 -4.647 1.00 90.69 469 VAL A O 1
ATOM 3591 N N . SER A 1 470 ? 19.271 -1.994 -3.565 1.00 89.94 470 SER A N 1
ATOM 3592 C CA . SER A 1 470 ? 19.799 -0.654 -3.310 1.00 89.94 470 SER A CA 1
ATOM 3593 C C . SER A 1 470 ? 19.651 -0.341 -1.825 1.00 89.94 470 SER A C 1
ATOM 3595 O O . SER A 1 470 ? 18.693 -0.788 -1.197 1.00 89.94 470 SER A O 1
ATOM 3597 N N . SER A 1 471 ? 20.594 0.408 -1.258 1.00 88.25 471 SER A N 1
ATOM 3598 C CA . SER A 1 471 ? 20.548 0.824 0.145 1.00 88.25 471 SER A CA 1
ATOM 3599 C C . SER A 1 471 ? 20.606 2.343 0.250 1.00 88.25 471 SER A C 1
ATOM 3601 O O . SER A 1 471 ? 21.390 2.975 -0.458 1.00 88.25 471 SER A O 1
ATOM 3603 N N . LEU A 1 472 ? 19.770 2.911 1.118 1.00 88.31 472 LEU A N 1
ATOM 3604 C CA . LEU A 1 472 ? 19.741 4.336 1.437 1.00 88.31 472 LEU A CA 1
ATOM 3605 C C . LEU A 1 472 ? 19.818 4.511 2.961 1.00 88.31 472 LEU A C 1
ATOM 3607 O O . LEU A 1 472 ? 19.117 3.797 3.682 1.00 88.31 472 LEU A O 1
ATOM 3611 N N . PRO A 1 473 ? 20.650 5.429 3.477 1.00 86.75 473 PRO A N 1
ATOM 3612 C CA . PRO A 1 473 ? 20.627 5.759 4.897 1.00 86.75 473 PRO A CA 1
ATOM 3613 C C . PRO A 1 473 ? 19.299 6.437 5.253 1.00 86.75 473 PRO A C 1
ATOM 3615 O O . PRO A 1 473 ? 18.758 7.190 4.442 1.00 86.75 473 PRO A O 1
ATOM 3618 N N . VAL A 1 474 ? 18.791 6.184 6.461 1.00 83.31 474 VAL A N 1
ATOM 3619 C CA . VAL A 1 474 ? 17.603 6.872 6.981 1.00 83.31 474 VAL A CA 1
ATOM 3620 C C . VAL A 1 474 ? 17.842 7.409 8.372 1.00 83.31 474 VAL A C 1
ATOM 3622 O O . VAL A 1 474 ? 18.388 6.739 9.247 1.00 83.31 474 VAL A O 1
ATOM 3625 N N . GLU A 1 475 ? 17.399 8.645 8.570 1.00 82.25 475 GLU A N 1
ATOM 3626 C CA . GLU A 1 475 ? 17.369 9.271 9.879 1.00 82.25 475 GLU 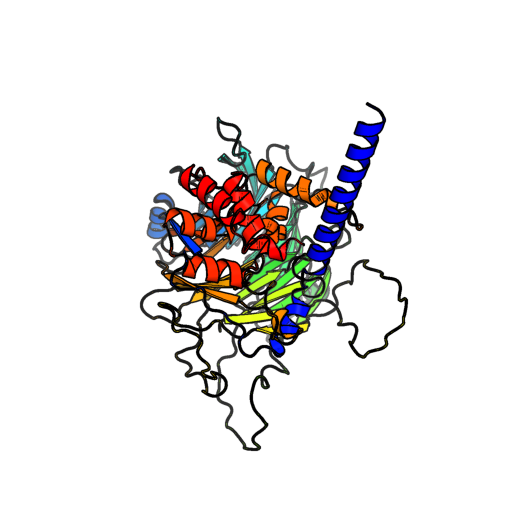A CA 1
ATOM 3627 C C . GLU A 1 475 ? 16.170 8.754 10.678 1.00 82.25 475 GLU A C 1
ATOM 3629 O O . GLU A 1 475 ? 15.011 8.858 10.263 1.00 82.25 475 GLU A O 1
ATOM 3634 N N . GLY A 1 476 ? 16.457 8.175 11.844 1.00 84.88 476 GLY A N 1
ATOM 3635 C CA . GLY A 1 476 ? 15.449 7.553 12.696 1.00 84.88 476 GLY A CA 1
ATOM 3636 C C . GLY A 1 476 ? 15.099 6.130 12.271 1.00 84.88 476 GLY A C 1
ATOM 3637 O O . GLY A 1 476 ? 15.964 5.376 11.830 1.00 84.88 476 GLY A O 1
ATOM 3638 N N . ARG A 1 477 ? 13.833 5.746 12.455 1.00 87.19 477 ARG A N 1
ATOM 3639 C CA . ARG A 1 477 ? 13.278 4.442 12.052 1.00 87.19 477 ARG A CA 1
ATOM 3640 C C . ARG A 1 477 ? 12.140 4.640 11.065 1.00 87.19 477 ARG A C 1
ATOM 3642 O O . ARG A 1 477 ? 11.327 5.537 11.267 1.00 87.19 477 ARG A O 1
ATOM 3649 N N . MET A 1 478 ? 12.053 3.797 10.040 1.00 92.81 478 MET A N 1
ATOM 3650 C CA . MET A 1 478 ? 10.915 3.787 9.118 1.00 92.81 478 MET A CA 1
ATOM 3651 C C . MET A 1 478 ? 9.652 3.305 9.838 1.00 92.81 478 MET A C 1
ATOM 3653 O O . MET A 1 478 ? 9.634 2.206 10.391 1.00 92.81 478 MET A O 1
ATOM 3657 N N . LEU A 1 479 ? 8.589 4.104 9.776 1.00 92.81 479 LEU A N 1
ATOM 3658 C CA . LEU A 1 479 ? 7.283 3.810 10.368 1.00 92.81 479 LEU A CA 1
ATOM 3659 C C . LEU A 1 479 ? 6.269 3.376 9.306 1.00 92.81 479 LEU A C 1
ATOM 3661 O O . LEU A 1 479 ? 5.559 2.391 9.499 1.00 92.81 479 LEU A O 1
ATOM 3665 N N . PHE A 1 480 ? 6.217 4.084 8.174 1.00 94.12 480 PHE A N 1
ATOM 3666 C CA . PHE A 1 480 ? 5.249 3.822 7.107 1.00 94.12 480 PHE A CA 1
ATOM 3667 C C . PHE A 1 480 ? 5.829 4.150 5.728 1.00 94.12 480 PHE A C 1
ATOM 3669 O O . PHE A 1 480 ? 6.693 5.017 5.603 1.00 94.12 480 PHE A O 1
ATOM 3676 N N . VAL A 1 481 ? 5.336 3.484 4.684 1.00 95.50 481 VAL A N 1
ATOM 3677 C CA . VAL A 1 481 ? 5.689 3.767 3.284 1.00 95.50 481 VAL A CA 1
ATOM 3678 C C . VAL A 1 481 ? 4.424 3.757 2.442 1.00 95.50 481 VAL A C 1
ATOM 3680 O O . VAL A 1 481 ? 3.564 2.896 2.629 1.00 95.50 481 VAL A O 1
ATOM 3683 N N . ALA A 1 482 ? 4.323 4.687 1.499 1.00 94.06 482 ALA A N 1
ATOM 3684 C CA . ALA A 1 482 ? 3.25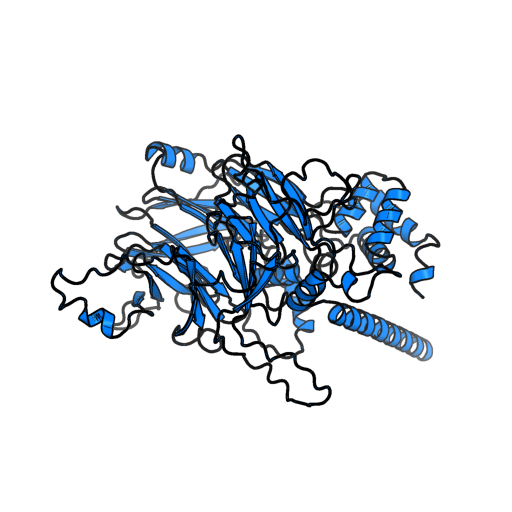8 4.687 0.506 1.00 94.06 482 ALA A CA 1
ATOM 3685 C C . ALA A 1 482 ? 3.770 5.134 -0.865 1.00 94.06 482 ALA A C 1
ATOM 3687 O O . ALA A 1 482 ? 4.682 5.955 -0.966 1.00 94.06 482 ALA A O 1
ATOM 3688 N N . ASP A 1 483 ? 3.148 4.607 -1.919 1.00 92.62 483 ASP A N 1
ATOM 3689 C CA . ASP A 1 483 ? 3.328 5.097 -3.282 1.00 92.62 483 ASP A CA 1
ATOM 3690 C C . ASP A 1 483 ? 2.721 6.504 -3.430 1.00 92.62 483 ASP A C 1
ATOM 3692 O O . ASP A 1 483 ? 1.596 6.765 -2.991 1.00 92.62 483 ASP A O 1
ATOM 3696 N N . VAL A 1 484 ? 3.435 7.404 -4.109 1.00 91.81 484 VAL A N 1
ATOM 3697 C CA . VAL A 1 484 ? 2.877 8.684 -4.557 1.00 91.81 484 VAL A CA 1
ATOM 3698 C C . VAL A 1 484 ? 2.098 8.427 -5.839 1.00 91.81 484 VAL A C 1
ATOM 3700 O O . VAL A 1 484 ? 2.670 8.215 -6.910 1.00 91.81 484 VAL A O 1
ATOM 3703 N N . LEU A 1 485 ? 0.772 8.425 -5.732 1.00 88.38 485 LEU A N 1
ATOM 3704 C CA . LEU A 1 485 ? -0.096 8.186 -6.880 1.00 88.38 485 LEU A CA 1
ATOM 3705 C C . LEU A 1 485 ? -0.000 9.357 -7.878 1.00 88.38 485 LEU A C 1
ATOM 3707 O O . LEU A 1 485 ? 0.166 10.509 -7.459 1.00 88.38 485 LEU A O 1
ATOM 3711 N N . PRO A 1 486 ? -0.104 9.112 -9.197 1.00 84.44 486 PRO A N 1
ATOM 3712 C CA . PRO A 1 486 ? -0.171 10.192 -10.178 1.00 84.44 486 PRO A CA 1
ATOM 3713 C C . PRO A 1 486 ? -1.447 11.025 -10.000 1.00 84.44 486 PRO A C 1
ATOM 3715 O O . PRO A 1 486 ? -2.421 10.576 -9.395 1.00 84.44 486 PRO A O 1
ATOM 3718 N N . LEU A 1 487 ? -1.444 12.257 -10.517 1.00 82.12 487 LEU A N 1
ATOM 3719 C CA . LEU A 1 487 ? -2.640 13.105 -10.517 1.00 82.12 487 LEU A CA 1
ATOM 3720 C C . LEU A 1 487 ? -3.780 12.445 -11.316 1.00 82.12 487 LEU A C 1
ATOM 3722 O O . LEU A 1 487 ? -3.489 11.708 -12.264 1.00 82.12 487 LEU A O 1
ATOM 3726 N N . PRO A 1 488 ? -5.056 12.711 -10.978 1.00 79.25 488 PRO A N 1
ATOM 3727 C CA . PRO A 1 488 ? -6.195 12.053 -11.619 1.00 79.25 488 PRO A CA 1
ATOM 3728 C C . PRO A 1 488 ? -6.237 12.188 -13.141 1.00 79.25 488 PRO A C 1
ATOM 3730 O O . PRO A 1 488 ? -6.576 11.215 -13.803 1.00 79.25 488 PRO A O 1
ATOM 3733 N N . ASP A 1 489 ? -5.822 13.323 -13.707 1.00 78.38 489 ASP A N 1
ATOM 3734 C CA . ASP A 1 489 ? -5.792 13.530 -15.164 1.00 78.38 489 ASP A CA 1
ATOM 3735 C C . ASP A 1 489 ? -4.752 12.639 -15.855 1.00 78.38 489 ASP A C 1
ATOM 3737 O O . ASP A 1 489 ? -5.030 11.979 -16.864 1.00 78.38 489 ASP A O 1
ATOM 3741 N N . THR A 1 490 ? -3.553 12.555 -15.272 1.00 78.25 490 THR A N 1
ATOM 3742 C CA . THR A 1 490 ? -2.505 11.638 -15.731 1.00 78.25 490 THR A CA 1
ATOM 3743 C C . THR A 1 490 ? -2.974 10.198 -15.579 1.00 78.25 490 THR A C 1
ATOM 3745 O O . THR A 1 490 ? -2.850 9.411 -16.513 1.00 78.25 490 THR A O 1
ATOM 3748 N N . ALA A 1 491 ? -3.566 9.855 -14.434 1.00 77.38 491 ALA A N 1
ATOM 3749 C CA . ALA A 1 491 ? -4.111 8.528 -14.194 1.00 77.38 491 ALA A CA 1
ATOM 3750 C C . ALA A 1 491 ? -5.206 8.181 -15.218 1.00 77.38 491 ALA A C 1
ATOM 3752 O O . ALA A 1 491 ? -5.196 7.073 -15.745 1.00 77.38 491 ALA A O 1
ATOM 3753 N N . ALA A 1 492 ? -6.112 9.114 -15.536 1.00 77.19 492 ALA A N 1
ATOM 3754 C CA . ALA A 1 492 ? -7.204 8.938 -16.499 1.00 77.19 492 ALA A CA 1
ATOM 3755 C C . ALA A 1 492 ? -6.681 8.680 -17.907 1.00 77.19 492 ALA A C 1
ATOM 3757 O O . ALA A 1 492 ? -7.172 7.784 -18.591 1.00 77.19 492 ALA A O 1
ATOM 3758 N N . THR A 1 493 ? -5.641 9.412 -18.299 1.00 77.38 493 THR A N 1
ATOM 3759 C CA . THR A 1 493 ? -4.943 9.209 -19.572 1.00 77.38 493 THR A CA 1
ATOM 3760 C C . THR A 1 493 ? -4.275 7.835 -19.624 1.00 77.38 493 THR A C 1
ATOM 3762 O O . THR A 1 493 ? -4.384 7.117 -20.611 1.00 77.38 493 THR A O 1
ATOM 3765 N N . VAL A 1 494 ? -3.609 7.430 -18.543 1.00 73.88 494 VAL A N 1
ATOM 3766 C CA . VAL A 1 494 ? -2.980 6.108 -18.440 1.00 73.88 494 VAL A CA 1
ATOM 3767 C C . VAL A 1 494 ? -4.037 4.999 -18.522 1.00 73.88 494 VAL A C 1
ATOM 3769 O O . VAL A 1 494 ? -3.851 4.008 -19.228 1.00 73.88 494 VAL A O 1
ATOM 3772 N N . HIS A 1 495 ? -5.150 5.160 -17.807 1.00 72.12 495 HIS A N 1
ATOM 3773 C CA . HIS A 1 495 ? -6.232 4.185 -17.773 1.00 72.12 495 HIS A CA 1
ATOM 3774 C C . HIS A 1 495 ? -6.939 4.071 -19.123 1.00 72.12 495 HIS A C 1
ATOM 3776 O O . HIS A 1 495 ? -7.234 2.956 -19.542 1.00 72.12 495 HIS A O 1
ATOM 3782 N N . SER A 1 496 ? -7.199 5.176 -19.830 1.00 72.56 496 SER A N 1
ATOM 3783 C CA . SER A 1 496 ? -7.850 5.122 -21.146 1.00 72.56 496 SER A CA 1
ATOM 3784 C C . SER A 1 496 ? -7.012 4.339 -22.158 1.00 72.56 496 SER A C 1
ATOM 3786 O O . SER A 1 496 ? -7.554 3.459 -22.824 1.00 72.56 496 SER A O 1
ATOM 3788 N N . LEU A 1 497 ? -5.692 4.557 -22.175 1.00 68.50 497 LEU A N 1
ATOM 3789 C CA . LEU A 1 497 ? -4.752 3.836 -23.042 1.00 68.50 497 LEU A CA 1
ATOM 3790 C C . LEU A 1 497 ? -4.749 2.315 -22.811 1.00 68.50 497 LEU A C 1
ATOM 3792 O O . LEU A 1 497 ? -4.479 1.561 -23.741 1.00 68.50 497 LEU A O 1
ATOM 3796 N N . TYR A 1 498 ? -5.049 1.854 -21.592 1.00 63.84 498 TYR A N 1
ATOM 3797 C CA . TYR A 1 498 ? -5.044 0.426 -21.248 1.00 63.84 498 TYR A CA 1
ATOM 3798 C C . TYR A 1 498 ? -6.430 -0.214 -21.164 1.00 63.84 498 TYR A C 1
ATOM 3800 O O . TYR A 1 498 ? -6.535 -1.427 -21.337 1.00 63.84 498 TYR A O 1
ATOM 3808 N N . SER A 1 499 ? -7.492 0.571 -20.971 1.00 56.34 499 SER A N 1
ATOM 3809 C CA . SER A 1 499 ? -8.868 0.063 -20.910 1.00 56.34 499 SER A CA 1
ATOM 3810 C C . SER A 1 499 ? -9.322 -0.615 -22.208 1.00 56.34 499 SER A C 1
ATOM 3812 O O . SER A 1 499 ? -10.181 -1.491 -22.168 1.00 56.34 499 SER A O 1
ATOM 3814 N N . GLU A 1 500 ? -8.703 -0.284 -23.347 1.00 49.97 500 GLU A N 1
ATOM 3815 C CA . GLU A 1 500 ? -8.958 -0.957 -24.629 1.00 49.97 500 GLU A CA 1
ATOM 3816 C C . GLU A 1 500 ? -8.272 -2.332 -24.739 1.00 49.97 500 GLU A C 1
ATOM 3818 O O . GLU A 1 500 ? -8.733 -3.189 -25.490 1.00 49.97 500 GLU A O 1
ATOM 3823 N N . ILE A 1 501 ? -7.207 -2.587 -23.967 1.00 47.28 501 ILE A N 1
ATOM 3824 C CA . ILE A 1 501 ? -6.457 -3.859 -23.981 1.00 47.28 501 ILE A CA 1
ATOM 3825 C C . ILE A 1 501 ? -7.137 -4.924 -23.099 1.00 47.28 501 ILE A C 1
ATOM 3827 O O . ILE A 1 501 ? -6.979 -6.121 -23.347 1.00 47.28 501 ILE A O 1
ATOM 3831 N N . ASP A 1 502 ? -7.985 -4.518 -22.149 1.00 45.91 502 ASP A N 1
ATOM 3832 C CA . ASP A 1 502 ? -8.807 -5.422 -21.327 1.00 45.91 502 ASP A CA 1
ATOM 3833 C C . ASP A 1 502 ? -10.032 -6.005 -22.079 1.00 45.91 502 ASP A C 1
ATOM 3835 O O . ASP A 1 502 ? -10.920 -6.612 -21.473 1.00 45.91 502 ASP A O 1
ATOM 3839 N N . PHE A 1 503 ? -10.054 -5.939 -23.421 1.00 34.28 503 PHE A N 1
ATOM 3840 C CA . PHE A 1 503 ? -11.086 -6.531 -24.297 1.00 34.28 503 PHE A CA 1
ATOM 3841 C C . PHE A 1 503 ? -11.219 -8.069 -24.206 1.00 34.28 503 PHE A C 1
ATOM 3843 O O . PHE A 1 503 ? -12.059 -8.670 -24.877 1.00 34.28 503 PHE A O 1
ATOM 3850 N N . PHE A 1 504 ? -10.454 -8.724 -23.328 1.00 34.38 504 PHE A N 1
ATOM 3851 C CA . PHE A 1 504 ? -10.677 -10.106 -22.901 1.00 34.38 504 PHE A CA 1
ATOM 3852 C C . PHE A 1 504 ? -11.398 -10.182 -21.539 1.00 34.38 504 PHE A C 1
ATOM 3854 O O . PHE A 1 504 ? -10.942 -10.832 -20.602 1.00 34.38 504 PHE A O 1
ATOM 3861 N N . GLY A 1 505 ? -12.596 -9.592 -21.468 1.00 35.47 505 GLY A N 1
ATOM 3862 C CA . GLY A 1 505 ? -13.701 -10.157 -20.683 1.00 35.47 505 GLY A CA 1
ATOM 3863 C C . GLY A 1 505 ? -13.827 -9.783 -19.202 1.00 35.47 505 GLY A C 1
ATOM 3864 O O . GLY A 1 505 ? -14.375 -10.589 -18.448 1.00 35.47 505 GLY A O 1
ATOM 3865 N N . PHE A 1 506 ? -13.399 -8.595 -18.772 1.00 38.38 506 PHE A N 1
ATOM 3866 C CA . PHE A 1 506 ? -13.702 -8.099 -17.423 1.00 38.38 506 PHE A CA 1
ATOM 3867 C C . PHE A 1 506 ? -14.421 -6.743 -17.465 1.00 38.38 506 PHE A C 1
ATOM 3869 O O . PHE A 1 506 ? -13.801 -5.696 -17.599 1.00 38.38 506 PHE A O 1
ATOM 3876 N N . GLU A 1 507 ? -15.746 -6.753 -17.286 1.00 31.86 507 GLU A N 1
ATOM 3877 C CA . GLU A 1 507 ? -16.475 -5.569 -16.814 1.00 31.86 507 GLU A CA 1
ATOM 3878 C C . GLU A 1 507 ? -16.112 -5.353 -15.336 1.00 31.86 507 GLU A C 1
ATOM 3880 O O . GLU A 1 507 ? -16.748 -5.908 -14.433 1.00 31.86 507 GLU A O 1
ATOM 3885 N N . SER A 1 508 ? -15.056 -4.590 -15.058 1.00 35.75 508 SER A N 1
ATOM 3886 C CA . SER A 1 508 ? -14.831 -4.061 -13.715 1.00 35.75 508 SER A CA 1
ATOM 3887 C C . SER A 1 508 ? -15.641 -2.775 -13.556 1.00 35.75 508 SER A C 1
ATOM 3889 O O . SER A 1 508 ? -15.588 -1.842 -14.356 1.00 35.75 508 SER A O 1
ATOM 3891 N N . SER A 1 509 ? -16.457 -2.734 -12.505 1.00 40.69 509 SER A N 1
ATOM 3892 C CA . SER A 1 509 ? -17.087 -1.507 -12.034 1.00 40.69 509 SER A CA 1
ATOM 3893 C C . SER A 1 509 ? -16.017 -0.432 -11.857 1.00 40.69 509 SER A C 1
ATOM 3895 O O . SER A 1 509 ? -15.116 -0.661 -11.058 1.00 40.69 509 SER A O 1
ATOM 3897 N N . ARG A 1 510 ? -16.139 0.693 -12.582 1.00 48.19 510 ARG A N 1
ATOM 3898 C CA . ARG A 1 510 ? -15.329 1.930 -12.522 1.00 48.19 510 ARG A CA 1
ATOM 3899 C C . ARG A 1 510 ? -14.366 1.974 -11.325 1.00 48.19 510 ARG A C 1
ATOM 3901 O O . ARG A 1 510 ? -14.682 2.564 -10.291 1.00 48.19 510 ARG A O 1
ATOM 3908 N N . GLU A 1 511 ? -13.213 1.321 -11.456 1.00 54.66 511 GLU A N 1
ATOM 3909 C CA . GLU A 1 511 ? -12.173 1.377 -10.435 1.00 54.66 511 GLU A CA 1
ATOM 3910 C C . GLU A 1 511 ? -11.615 2.805 -10.385 1.00 54.66 511 GLU A C 1
ATOM 3912 O O . GLU A 1 511 ? -11.574 3.497 -11.408 1.00 54.66 511 GLU A O 1
ATOM 3917 N N . PRO A 1 512 ? -11.207 3.304 -9.208 1.00 59.75 512 PRO A N 1
ATOM 3918 C CA . PRO A 1 512 ? -10.602 4.619 -9.134 1.00 59.75 512 PRO A CA 1
ATOM 3919 C C . PRO A 1 512 ? -9.281 4.641 -9.892 1.00 59.75 512 PRO A C 1
ATOM 3921 O O . PRO A 1 512 ? -8.401 3.806 -9.680 1.00 59.75 512 PRO A O 1
ATOM 3924 N N . CYS A 1 513 ? -9.157 5.641 -10.755 1.00 58.81 513 CYS A N 1
ATOM 3925 C CA . CYS A 1 513 ? -8.097 5.734 -11.739 1.00 58.81 513 CYS A CA 1
ATOM 3926 C C . CYS A 1 513 ? -6.686 5.715 -11.139 1.00 58.81 513 CYS A C 1
ATOM 3928 O O . CYS A 1 513 ? -5.760 5.164 -11.730 1.00 58.81 513 CYS A O 1
ATOM 3930 N N . GLU A 1 514 ? -6.521 6.271 -9.937 1.00 61.38 514 GLU A N 1
ATOM 3931 C CA . GLU A 1 514 ? -5.225 6.327 -9.261 1.00 61.38 514 GLU A CA 1
ATOM 3932 C C . GLU A 1 514 ? -4.696 4.931 -8.903 1.00 61.38 514 GLU A C 1
ATOM 3934 O O . GLU A 1 514 ? -3.489 4.695 -8.960 1.00 61.38 514 GLU A O 1
ATOM 3939 N N . LYS A 1 515 ? -5.592 3.977 -8.603 1.00 67.69 515 LYS A N 1
ATOM 3940 C CA . LYS A 1 515 ? -5.212 2.590 -8.292 1.00 67.69 515 LYS A CA 1
ATOM 3941 C C . LYS A 1 515 ? -4.794 1.810 -9.537 1.00 67.69 515 LYS A C 1
ATOM 3943 O O . LYS A 1 515 ? -4.003 0.879 -9.417 1.00 67.69 515 LYS A O 1
ATOM 3948 N N . ALA A 1 516 ? -5.262 2.203 -10.723 1.00 72.12 516 ALA A N 1
ATOM 3949 C CA . ALA A 1 516 ? -4.868 1.564 -11.978 1.00 72.12 516 ALA A CA 1
ATOM 3950 C C . ALA A 1 516 ? -3.373 1.758 -12.273 1.00 72.12 516 ALA A C 1
ATOM 3952 O O . ALA A 1 516 ? -2.695 0.814 -12.670 1.00 72.12 516 ALA A O 1
ATOM 3953 N N . SER A 1 517 ? -2.832 2.944 -11.985 1.00 73.00 517 SER A N 1
ATOM 3954 C CA . SER A 1 517 ? -1.399 3.234 -12.133 1.00 73.00 517 SER A CA 1
ATOM 3955 C C . SER A 1 517 ? -0.528 2.326 -11.260 1.00 73.00 517 SER A C 1
ATOM 3957 O O . SER A 1 517 ? 0.487 1.816 -11.731 1.00 73.00 517 SER A O 1
ATOM 3959 N N . GLY A 1 518 ? -0.969 2.050 -10.025 1.00 74.56 518 GLY A N 1
ATOM 3960 C CA . GLY A 1 518 ? -0.310 1.099 -9.125 1.00 74.56 518 GLY A CA 1
ATOM 3961 C C . GLY A 1 518 ? -0.236 -0.315 -9.706 1.00 74.56 518 GLY A C 1
ATOM 3962 O O . GLY A 1 518 ? 0.814 -0.953 -9.670 1.00 74.56 518 GLY A O 1
ATOM 3963 N N . LYS A 1 519 ? -1.329 -0.783 -10.323 1.00 77.12 519 LYS A N 1
ATOM 3964 C CA . LYS A 1 519 ? -1.373 -2.086 -11.006 1.00 77.12 519 LYS A CA 1
ATOM 3965 C C . LYS A 1 519 ? -0.463 -2.119 -12.232 1.00 77.12 519 LYS A C 1
ATOM 3967 O O . LYS A 1 519 ? 0.184 -3.127 -12.499 1.00 77.12 519 LYS A O 1
ATOM 3972 N N . LEU A 1 520 ? -0.393 -1.024 -12.983 1.00 79.81 520 LEU A N 1
ATOM 3973 C CA . LEU A 1 520 ? 0.427 -0.960 -14.189 1.00 79.81 520 LEU A CA 1
ATOM 3974 C C . LEU A 1 520 ? 1.925 -0.995 -13.882 1.00 79.81 520 LEU A C 1
ATOM 3976 O O . LEU A 1 520 ? 2.650 -1.660 -14.618 1.00 79.81 520 LEU A O 1
ATOM 3980 N N . TRP A 1 521 ? 2.390 -0.403 -12.774 1.00 84.31 521 TRP A N 1
ATOM 3981 C CA . TRP A 1 521 ? 3.784 -0.583 -12.330 1.00 84.31 521 TRP A CA 1
ATOM 3982 C C . TRP A 1 521 ? 4.154 -2.058 -12.133 1.00 84.31 521 TRP A C 1
ATOM 3984 O O . TRP A 1 521 ? 5.299 -2.446 -12.351 1.00 84.31 521 TRP A O 1
ATOM 3994 N N . ALA A 1 522 ? 3.177 -2.909 -11.820 1.00 80.12 522 ALA A N 1
ATOM 3995 C CA . ALA A 1 522 ? 3.372 -4.343 -11.674 1.00 80.12 522 ALA A CA 1
ATOM 3996 C C . ALA A 1 522 ? 3.693 -5.072 -13.003 1.00 80.12 522 ALA A C 1
ATOM 3998 O O . ALA A 1 522 ? 4.252 -6.172 -12.977 1.00 80.12 522 ALA A O 1
ATOM 3999 N N . LYS A 1 523 ? 3.428 -4.454 -14.170 1.00 77.44 523 LYS A N 1
ATOM 4000 C CA . LYS A 1 523 ? 3.897 -4.952 -15.483 1.00 77.44 523 LYS A CA 1
ATOM 4001 C C . LYS A 1 523 ? 5.405 -4.757 -15.696 1.00 77.44 523 LYS A C 1
ATOM 4003 O O . LYS A 1 523 ? 6.006 -5.464 -16.504 1.00 77.44 523 LYS A O 1
ATOM 4008 N N . GLY A 1 524 ? 6.026 -3.857 -14.934 1.00 80.31 524 GLY A N 1
ATOM 4009 C CA . GLY A 1 524 ? 7.453 -3.547 -14.987 1.00 80.31 524 GLY A CA 1
ATOM 4010 C C . GLY A 1 524 ? 7.804 -2.371 -15.901 1.00 80.31 524 GLY A C 1
ATOM 4011 O O . GLY A 1 524 ? 7.096 -2.054 -16.860 1.00 80.31 524 GLY A O 1
ATOM 4012 N N . ASP A 1 525 ? 8.953 -1.755 -15.614 1.00 83.62 525 ASP A N 1
ATOM 4013 C CA . ASP A 1 525 ? 9.317 -0.423 -16.112 1.00 83.62 525 ASP A CA 1
ATOM 4014 C C . ASP A 1 525 ? 9.405 -0.305 -17.638 1.00 83.62 525 ASP A C 1
ATOM 4016 O O . ASP A 1 525 ? 9.038 0.731 -18.187 1.00 83.62 525 ASP A O 1
ATOM 4020 N N . LEU A 1 526 ? 9.863 -1.344 -18.347 1.00 84.38 526 LEU A N 1
ATOM 4021 C CA . LEU A 1 526 ? 10.050 -1.282 -19.805 1.00 84.38 526 LEU A CA 1
ATOM 4022 C C . LEU A 1 526 ? 8.733 -1.058 -20.557 1.00 84.38 526 LEU A C 1
ATOM 4024 O O . LEU A 1 526 ? 8.682 -0.229 -21.465 1.00 84.38 526 LEU A O 1
ATOM 4028 N N . SER A 1 527 ? 7.674 -1.747 -20.129 1.00 79.50 527 SER A N 1
ATOM 4029 C CA . SER A 1 527 ? 6.343 -1.651 -20.740 1.00 79.50 527 SER A CA 1
ATOM 4030 C C . SER A 1 527 ? 5.629 -0.341 -20.393 1.00 79.50 527 SER A C 1
ATOM 4032 O O . SER A 1 527 ? 4.783 0.133 -21.146 1.00 79.50 527 SER A O 1
ATOM 4034 N N . THR A 1 528 ? 5.981 0.292 -19.270 1.00 81.81 528 THR A N 1
ATOM 4035 C CA . THR A 1 528 ? 5.266 1.473 -18.770 1.00 81.81 528 THR A CA 1
ATOM 4036 C C . THR A 1 528 ? 6.033 2.784 -18.898 1.00 81.81 528 THR A C 1
ATOM 4038 O O . THR A 1 528 ? 5.436 3.842 -18.712 1.00 81.81 528 THR A O 1
ATOM 4041 N N . GLN A 1 529 ? 7.329 2.766 -19.231 1.00 86.00 529 GLN A N 1
ATOM 4042 C CA . GLN A 1 529 ? 8.189 3.961 -19.203 1.00 86.00 529 GLN A CA 1
ATOM 4043 C C . GLN A 1 529 ? 7.770 5.102 -20.139 1.00 86.00 529 GLN A C 1
ATOM 4045 O O . GLN A 1 529 ? 8.166 6.245 -19.923 1.00 86.00 529 GLN A O 1
ATOM 4050 N N . HIS A 1 530 ? 6.981 4.808 -21.172 1.00 82.31 530 HIS A N 1
ATOM 4051 C CA . HIS A 1 530 ? 6.485 5.797 -22.128 1.00 82.31 530 HIS A CA 1
ATOM 4052 C C . HIS A 1 530 ? 5.135 6.414 -21.722 1.00 82.31 530 HIS A C 1
ATOM 4054 O O . HIS A 1 530 ? 4.727 7.403 -22.320 1.00 82.31 530 HIS A O 1
ATOM 4060 N N . ILE A 1 531 ? 4.460 5.856 -20.709 1.00 80.00 531 ILE A N 1
ATOM 4061 C CA . ILE A 1 531 ? 3.099 6.245 -20.299 1.00 80.00 531 ILE A CA 1
ATOM 4062 C C . ILE A 1 531 ? 3.096 6.771 -18.865 1.00 80.00 531 ILE A C 1
ATOM 4064 O O . ILE A 1 531 ? 2.526 7.822 -18.583 1.00 80.00 531 ILE A O 1
ATOM 4068 N N . LEU A 1 532 ? 3.734 6.042 -17.947 1.00 83.25 532 LEU A N 1
ATOM 4069 C CA . LEU A 1 532 ? 3.750 6.389 -16.532 1.00 83.25 532 LEU A CA 1
ATOM 4070 C C . LEU A 1 532 ? 4.913 7.330 -16.199 1.00 83.25 532 LEU A C 1
ATOM 4072 O O . LEU A 1 532 ? 6.020 7.130 -16.714 1.00 83.25 532 LEU A O 1
ATOM 4076 N N . PRO A 1 533 ? 4.706 8.307 -15.294 1.00 86.50 533 PRO A N 1
ATOM 4077 C CA . PRO A 1 533 ? 5.804 9.054 -14.690 1.00 86.50 533 PRO A CA 1
ATOM 4078 C C . PRO A 1 533 ? 6.749 8.120 -13.918 1.00 86.50 533 PRO A C 1
ATOM 4080 O O . PRO A 1 533 ? 6.427 6.960 -13.642 1.00 86.50 533 PRO A O 1
ATOM 4083 N N . ARG A 1 534 ? 7.915 8.650 -13.523 1.00 90.06 534 ARG A N 1
ATOM 4084 C CA . ARG A 1 534 ? 8.787 7.980 -12.547 1.00 90.06 534 ARG A CA 1
ATOM 4085 C C . ARG A 1 534 ? 7.968 7.637 -11.304 1.00 90.06 534 ARG A C 1
ATOM 4087 O O . ARG A 1 534 ? 7.312 8.511 -10.738 1.00 90.06 534 ARG A O 1
ATOM 4094 N N . ARG A 1 535 ? 8.007 6.370 -10.887 1.00 91.75 535 ARG A N 1
ATOM 4095 C CA . ARG A 1 535 ? 7.393 5.948 -9.628 1.00 91.75 535 ARG A CA 1
ATOM 4096 C C . ARG A 1 535 ? 8.091 6.683 -8.487 1.00 91.75 535 ARG A C 1
ATOM 4098 O O . ARG A 1 535 ? 9.319 6.797 -8.491 1.00 91.75 535 ARG A O 1
ATOM 4105 N N . LYS A 1 536 ? 7.315 7.156 -7.518 1.00 93.12 536 LYS A N 1
ATOM 4106 C CA . LYS A 1 536 ? 7.832 7.731 -6.278 1.00 93.12 536 LYS A CA 1
ATOM 4107 C C . LYS A 1 536 ? 7.182 7.042 -5.092 1.00 93.12 536 LYS A C 1
ATOM 4109 O O . LYS A 1 536 ? 6.006 6.685 -5.159 1.00 93.12 536 LYS A O 1
ATOM 4114 N N . ILE A 1 537 ? 7.937 6.890 -4.019 1.00 94.94 537 ILE A N 1
ATOM 4115 C CA . ILE A 1 537 ? 7.421 6.503 -2.710 1.00 94.94 537 ILE A CA 1
ATOM 4116 C C . ILE A 1 537 ? 7.789 7.585 -1.706 1.00 94.94 537 ILE A C 1
ATOM 4118 O O . ILE A 1 537 ? 8.831 8.230 -1.830 1.00 94.94 537 ILE A O 1
ATOM 4122 N N . VAL A 1 538 ? 6.955 7.740 -0.690 1.00 95.25 538 VAL A N 1
ATOM 4123 C CA . VAL A 1 538 ? 7.301 8.521 0.492 1.00 95.25 538 VAL A CA 1
ATOM 4124 C C . VAL A 1 538 ? 7.453 7.580 1.668 1.00 95.25 538 VAL A C 1
ATOM 4126 O O . VAL A 1 538 ? 6.603 6.718 1.906 1.00 95.25 538 VAL A O 1
ATOM 4129 N N . VAL A 1 539 ? 8.553 7.747 2.394 1.00 95.38 539 VAL A N 1
ATOM 4130 C CA . VAL A 1 539 ? 8.823 7.027 3.634 1.00 95.38 539 VAL A CA 1
ATOM 4131 C C . VAL A 1 539 ? 8.632 7.998 4.789 1.00 95.38 539 VAL A C 1
ATOM 4133 O O . VAL A 1 539 ? 9.241 9.064 4.823 1.00 95.38 539 VAL A O 1
ATOM 4136 N N . PHE A 1 540 ? 7.773 7.625 5.728 1.00 95.00 540 PHE A N 1
ATOM 4137 C CA . PHE A 1 540 ? 7.568 8.324 6.988 1.00 95.00 540 PHE A CA 1
ATOM 4138 C C . PHE A 1 540 ? 8.477 7.666 8.032 1.00 95.00 540 PHE A C 1
ATOM 4140 O O . PHE A 1 540 ? 8.309 6.481 8.338 1.00 95.00 540 PHE A O 1
ATOM 4147 N N . SER A 1 541 ? 9.447 8.414 8.559 1.00 92.94 541 SER A N 1
ATOM 4148 C CA . SER A 1 541 ? 10.316 8.002 9.659 1.00 92.94 541 SER A CA 1
ATOM 4149 C C . SER A 1 541 ? 9.976 8.707 10.978 1.00 92.94 541 SER A C 1
ATOM 4151 O O . SER A 1 541 ? 9.196 9.652 11.034 1.00 92.94 541 SER A O 1
ATOM 4153 N N . THR A 1 542 ? 10.600 8.273 12.072 1.00 89.62 542 THR A N 1
ATOM 4154 C CA . THR A 1 542 ? 10.483 8.952 13.374 1.00 89.62 542 THR A CA 1
ATOM 4155 C C . THR A 1 542 ? 11.037 10.382 13.386 1.00 89.62 542 THR A C 1
ATOM 4157 O O . THR A 1 542 ? 10.736 11.115 14.320 1.00 89.62 542 THR A O 1
ATOM 4160 N N . MET A 1 543 ? 11.868 10.764 12.408 1.00 88.81 543 MET A N 1
ATOM 4161 C CA . MET A 1 543 ? 12.505 12.090 12.343 1.00 88.81 543 MET A CA 1
ATOM 4162 C C . MET A 1 543 ? 11.865 13.014 11.301 1.00 88.81 543 MET A C 1
ATOM 4164 O O . MET A 1 543 ? 12.024 14.228 11.383 1.00 88.81 543 MET A O 1
ATOM 4168 N N . GLY A 1 544 ? 11.142 12.467 10.325 1.00 91.44 544 GLY A N 1
ATOM 4169 C CA . GLY A 1 544 ? 10.627 13.246 9.206 1.00 91.44 544 GLY A CA 1
ATOM 4170 C C . GLY A 1 544 ? 10.042 12.370 8.112 1.00 91.44 544 GLY A C 1
ATOM 4171 O O . GLY A 1 544 ? 9.680 11.211 8.331 1.00 91.44 544 GLY A O 1
ATOM 4172 N N . MET A 1 545 ? 9.964 12.921 6.910 1.00 92.88 545 MET A N 1
ATOM 4173 C CA . MET A 1 545 ? 9.613 12.172 5.714 1.00 92.88 545 MET A CA 1
ATOM 4174 C C . MET A 1 545 ? 10.683 12.333 4.642 1.00 92.88 545 MET A C 1
ATOM 4176 O O . MET A 1 545 ? 11.419 13.315 4.613 1.00 92.88 545 MET A O 1
ATOM 4180 N N . MET A 1 546 ? 10.744 11.360 3.743 1.00 93.12 546 MET A N 1
ATOM 4181 C CA . MET A 1 546 ? 11.679 11.343 2.624 1.00 93.12 546 MET A CA 1
ATOM 4182 C C . MET A 1 546 ? 10.969 10.907 1.344 1.00 93.12 546 MET A C 1
ATOM 4184 O O . MET A 1 546 ? 10.195 9.943 1.356 1.00 93.12 546 MET A O 1
ATOM 4188 N N . GLU A 1 547 ? 11.247 11.598 0.242 1.00 94.00 547 GLU A N 1
ATOM 4189 C CA . GLU A 1 547 ? 10.767 11.239 -1.091 1.00 94.00 547 GLU A CA 1
ATOM 4190 C C . GLU A 1 547 ? 11.844 10.446 -1.833 1.00 94.00 547 GLU A C 1
ATOM 4192 O O . GLU A 1 547 ? 12.952 10.926 -2.089 1.00 94.00 547 GLU A O 1
ATOM 4197 N N . VAL A 1 548 ? 11.500 9.215 -2.207 1.00 94.56 548 VAL A N 1
ATOM 4198 C CA . VAL A 1 548 ? 12.378 8.315 -2.949 1.00 94.56 548 VAL A CA 1
ATOM 4199 C C . VAL A 1 548 ? 11.801 8.072 -4.335 1.00 94.56 548 VAL A C 1
ATOM 4201 O O . VAL A 1 548 ? 10.654 7.644 -4.481 1.00 94.56 548 VAL A O 1
ATOM 4204 N N . VAL A 1 549 ? 12.606 8.308 -5.368 1.00 94.12 549 VAL A N 1
ATOM 4205 C CA . VAL A 1 549 ? 12.177 8.224 -6.765 1.00 94.12 549 VAL A CA 1
ATOM 4206 C C . VAL A 1 549 ? 12.953 7.153 -7.521 1.00 94.12 549 VAL A C 1
ATOM 4208 O O . VAL A 1 549 ? 14.182 7.095 -7.479 1.00 94.12 549 VAL A O 1
ATOM 4211 N N . PHE A 1 550 ? 12.225 6.340 -8.282 1.00 93.19 550 PHE A N 1
ATOM 4212 C CA . PHE A 1 550 ? 12.767 5.266 -9.108 1.00 93.19 550 PHE A CA 1
ATOM 4213 C C . PHE A 1 550 ? 13.066 5.792 -10.522 1.00 93.19 550 PHE A C 1
ATOM 4215 O O . PHE A 1 550 ? 12.215 6.411 -11.168 1.00 93.19 550 PHE A O 1
ATOM 4222 N N . ASN A 1 551 ? 14.295 5.604 -10.999 1.00 92.31 551 ASN A N 1
ATOM 4223 C CA . ASN A 1 551 ? 14.703 5.929 -12.367 1.00 92.31 551 ASN A CA 1
ATOM 4224 C C . ASN A 1 551 ? 14.333 4.781 -13.307 1.00 92.31 551 ASN A C 1
ATOM 4226 O O . ASN A 1 551 ? 14.757 3.644 -13.102 1.00 92.31 551 ASN A O 1
ATOM 4230 N N . ARG A 1 552 ? 13.589 5.092 -14.373 1.00 92.25 552 ARG A N 1
ATOM 4231 C CA . ARG A 1 552 ? 13.268 4.124 -15.430 1.00 92.25 552 ARG A CA 1
ATOM 4232 C C . ARG A 1 552 ? 14.492 3.918 -16.333 1.00 92.25 552 ARG A C 1
ATOM 4234 O O . ARG A 1 552 ? 15.344 4.808 -16.408 1.00 92.25 552 ARG A O 1
ATOM 4241 N N . PRO A 1 553 ? 14.557 2.826 -17.115 1.00 92.69 553 PRO A N 1
ATOM 4242 C CA . PRO A 1 553 ? 15.632 2.607 -18.085 1.00 92.69 553 PRO A CA 1
ATOM 4243 C C . PRO A 1 553 ? 15.880 3.801 -19.023 1.00 92.69 553 PRO A C 1
ATOM 4245 O O . PRO A 1 553 ? 17.030 4.200 -19.222 1.00 92.69 553 PRO A O 1
ATOM 4248 N N . VAL A 1 554 ? 14.815 4.441 -19.523 1.00 93.19 554 VAL A N 1
ATOM 4249 C CA . VAL A 1 554 ? 14.920 5.656 -20.350 1.00 93.19 554 VAL A CA 1
ATOM 4250 C C . VAL A 1 554 ? 15.523 6.857 -19.604 1.00 93.19 554 VAL A C 1
ATOM 4252 O O . VAL A 1 554 ? 16.246 7.646 -20.212 1.00 93.19 554 VAL A O 1
ATOM 4255 N N . ASP A 1 555 ? 15.291 6.988 -18.293 1.00 93.38 555 ASP A N 1
ATOM 4256 C CA . ASP A 1 555 ? 15.862 8.068 -17.475 1.00 93.38 555 ASP A CA 1
ATOM 4257 C C . ASP A 1 555 ? 17.364 7.841 -17.231 1.00 93.38 555 ASP A C 1
ATOM 4259 O O . ASP A 1 555 ? 18.153 8.789 -17.253 1.00 93.38 555 ASP A O 1
ATOM 4263 N N . ILE A 1 556 ? 17.780 6.581 -17.063 1.00 93.44 556 ILE A N 1
ATOM 4264 C CA . ILE A 1 556 ? 19.197 6.199 -16.974 1.00 93.44 556 ILE A CA 1
ATOM 4265 C C . ILE A 1 556 ? 19.898 6.532 -18.294 1.00 93.44 556 ILE A C 1
ATOM 4267 O O . ILE A 1 556 ? 20.928 7.207 -18.287 1.00 93.44 556 ILE A O 1
ATOM 4271 N N . LEU A 1 557 ? 19.320 6.129 -19.433 1.00 93.69 557 LEU A N 1
ATOM 4272 C CA . LEU A 1 557 ? 19.877 6.423 -20.758 1.00 93.69 557 LEU A CA 1
ATOM 4273 C C . LEU A 1 557 ? 19.984 7.930 -21.012 1.00 93.69 557 LEU A C 1
ATOM 4275 O O . LEU A 1 557 ? 21.015 8.411 -21.485 1.00 93.69 557 LEU A O 1
ATOM 4279 N N . ARG A 1 558 ? 18.941 8.685 -20.648 1.00 93.00 558 ARG A N 1
ATOM 4280 C CA . ARG A 1 558 ? 18.940 10.149 -20.716 1.00 93.00 558 ARG A CA 1
ATOM 4281 C C . ARG A 1 558 ? 20.144 10.732 -19.981 1.00 93.00 558 ARG A C 1
ATOM 4283 O O . ARG A 1 558 ? 20.883 11.528 -20.556 1.00 93.00 558 ARG A O 1
ATOM 4290 N N . ARG A 1 559 ? 20.371 10.305 -18.740 1.00 92.25 559 ARG A N 1
ATOM 4291 C CA . ARG A 1 559 ? 21.474 10.802 -17.909 1.00 92.25 559 ARG A CA 1
ATOM 4292 C C . ARG A 1 559 ? 22.846 10.389 -18.418 1.00 92.25 559 ARG A C 1
ATOM 4294 O O . ARG A 1 559 ? 23.780 11.176 -18.316 1.00 92.25 559 ARG A O 1
ATOM 4301 N N . LEU A 1 560 ? 22.975 9.205 -19.016 1.00 93.12 560 LEU A N 1
ATOM 4302 C CA . LEU A 1 560 ? 24.208 8.805 -19.703 1.00 93.12 560 LEU A CA 1
ATOM 4303 C C . LEU A 1 560 ? 24.524 9.746 -20.882 1.00 93.12 560 LEU A C 1
ATOM 4305 O O . LEU A 1 560 ? 25.683 10.105 -21.100 1.00 93.12 560 LEU A O 1
ATOM 4309 N N . PHE A 1 561 ? 23.506 10.207 -21.619 1.00 92.25 561 PHE A N 1
ATOM 4310 C CA . PHE A 1 561 ? 23.695 11.205 -22.678 1.00 92.25 561 PHE A CA 1
ATOM 4311 C C . PHE A 1 561 ? 24.011 12.607 -22.147 1.00 92.25 561 PHE A C 1
ATOM 4313 O O . PHE A 1 561 ? 24.865 13.284 -22.733 1.00 92.25 561 PHE A O 1
ATOM 4320 N N . GLU A 1 562 ? 23.363 13.024 -21.054 1.00 91.81 562 GLU A N 1
ATOM 4321 C CA . GLU A 1 562 ? 23.625 14.299 -20.364 1.00 91.81 562 GLU A CA 1
ATOM 4322 C C . GLU A 1 562 ? 25.052 14.350 -19.801 1.00 91.81 562 GLU A C 1
ATOM 4324 O O . GLU A 1 562 ? 25.744 15.354 -19.960 1.00 91.81 562 GLU A O 1
ATOM 4329 N N . ALA A 1 563 ? 25.530 13.245 -19.225 1.00 89.94 563 ALA A N 1
ATOM 4330 C CA . ALA A 1 563 ? 26.870 13.120 -18.657 1.00 89.94 563 ALA A CA 1
ATOM 4331 C C . ALA A 1 563 ? 27.981 12.912 -19.704 1.00 89.94 563 ALA A C 1
ATOM 4333 O O . ALA A 1 563 ? 29.148 12.789 -19.334 1.00 89.94 563 ALA A O 1
ATOM 4334 N N . ASN A 1 564 ? 27.653 12.859 -21.002 1.00 88.19 564 ASN A N 1
ATOM 4335 C CA . ASN A 1 564 ? 28.598 12.522 -22.075 1.00 88.19 564 ASN A CA 1
ATOM 4336 C C . ASN A 1 564 ? 29.347 11.198 -21.816 1.00 88.19 564 ASN A C 1
ATOM 4338 O O . ASN A 1 564 ? 30.550 11.106 -22.077 1.00 88.19 564 ASN A O 1
ATOM 4342 N N . SER A 1 565 ? 28.659 10.183 -21.284 1.00 90.19 565 SER A N 1
ATOM 4343 C CA . SER A 1 565 ? 29.292 8.923 -20.893 1.00 90.19 565 SER A CA 1
ATOM 4344 C C . SER A 1 565 ? 30.022 8.244 -22.070 1.00 90.19 565 SER A C 1
ATOM 4346 O O . SER A 1 565 ? 29.543 8.293 -23.207 1.00 90.19 565 SER A O 1
ATOM 4348 N N . PRO A 1 566 ? 31.176 7.588 -21.822 1.00 90.06 566 PRO A N 1
ATOM 4349 C CA . PRO A 1 566 ? 31.925 6.854 -22.840 1.00 90.06 566 PRO A CA 1
ATOM 4350 C C . PRO A 1 566 ? 31.082 5.847 -23.630 1.00 90.06 566 PRO A C 1
ATOM 4352 O O . PRO A 1 566 ? 30.179 5.208 -23.090 1.00 90.06 566 PRO A O 1
ATOM 4355 N N . ARG A 1 567 ? 31.451 5.627 -24.901 1.00 87.56 567 ARG A N 1
ATOM 4356 C CA . ARG A 1 567 ? 30.766 4.668 -25.789 1.00 87.56 567 ARG A CA 1
ATOM 4357 C C . ARG A 1 567 ? 30.697 3.254 -25.217 1.00 87.56 567 ARG A C 1
ATOM 4359 O O . ARG A 1 567 ? 29.681 2.608 -25.401 1.00 87.56 567 ARG A O 1
ATOM 4366 N N . SER A 1 568 ? 31.711 2.806 -24.478 1.00 89.19 568 SER A N 1
ATOM 4367 C CA . SER A 1 568 ? 31.709 1.487 -23.833 1.00 89.19 568 SER A CA 1
ATOM 4368 C C . SER A 1 568 ? 30.574 1.312 -22.817 1.00 89.19 568 SER A C 1
ATOM 4370 O O . SER A 1 568 ? 30.013 0.227 -22.711 1.00 89.19 568 SER A O 1
ATOM 4372 N N . ILE A 1 569 ? 30.202 2.375 -22.093 1.00 89.69 569 ILE A N 1
ATOM 4373 C CA . ILE A 1 569 ? 29.094 2.351 -21.126 1.00 89.69 569 ILE A CA 1
ATOM 4374 C C . ILE A 1 569 ? 27.753 2.298 -21.861 1.00 89.69 569 ILE A C 1
ATOM 4376 O O . ILE A 1 569 ? 26.858 1.553 -21.470 1.00 89.69 569 ILE A O 1
ATOM 4380 N N . LEU A 1 570 ? 27.627 3.061 -22.950 1.00 89.50 570 LEU A N 1
ATOM 4381 C CA . LEU A 1 570 ? 26.445 3.014 -23.810 1.00 89.50 570 LEU A CA 1
ATOM 4382 C C . LEU A 1 570 ? 26.309 1.644 -24.490 1.00 89.50 570 LEU A C 1
ATOM 4384 O O . LEU A 1 570 ? 25.217 1.097 -24.539 1.00 89.50 570 LEU A O 1
ATOM 4388 N N . GLU A 1 571 ? 27.404 1.048 -24.957 1.00 88.62 571 GLU A N 1
ATOM 4389 C CA . GLU A 1 571 ? 27.402 -0.309 -25.509 1.00 88.62 571 GLU A CA 1
ATOM 4390 C C . GLU A 1 571 ? 26.987 -1.347 -24.457 1.00 88.62 571 GLU A C 1
ATOM 4392 O O . GLU A 1 571 ? 26.170 -2.211 -24.768 1.00 88.62 571 GLU A O 1
ATOM 4397 N N . ASP A 1 572 ? 27.454 -1.243 -23.205 1.00 88.69 572 ASP A N 1
ATOM 4398 C CA . ASP A 1 572 ? 26.976 -2.103 -22.108 1.00 88.69 572 ASP A CA 1
ATOM 4399 C C . ASP A 1 572 ? 25.466 -1.940 -21.871 1.00 88.69 572 ASP A C 1
ATOM 4401 O O . ASP A 1 572 ? 24.749 -2.931 -21.724 1.00 88.69 572 ASP A O 1
ATOM 4405 N N . PHE A 1 573 ? 24.953 -0.705 -21.917 1.00 90.06 573 PHE A N 1
ATOM 4406 C CA . PHE A 1 573 ? 23.517 -0.434 -21.802 1.00 90.06 573 PHE A CA 1
ATOM 4407 C C . PHE A 1 573 ? 22.717 -1.112 -22.918 1.00 90.06 573 PHE A C 1
ATOM 4409 O O . PHE A 1 573 ? 21.733 -1.806 -22.648 1.00 90.06 573 PHE A O 1
ATOM 4416 N N . PHE A 1 574 ? 23.164 -0.965 -24.166 1.00 89.94 574 PHE A N 1
ATOM 4417 C CA . PHE A 1 574 ? 22.513 -1.564 -25.332 1.00 89.94 574 PHE A CA 1
ATOM 4418 C C . PHE A 1 574 ? 22.607 -3.094 -25.313 1.00 89.94 574 PHE A C 1
ATOM 4420 O O . PHE A 1 574 ? 21.662 -3.766 -25.720 1.00 89.94 574 PHE A O 1
ATOM 4427 N N . ASN A 1 575 ? 23.709 -3.655 -24.810 1.00 87.06 575 ASN A N 1
ATOM 4428 C CA . ASN A 1 575 ? 23.883 -5.101 -24.679 1.00 87.06 575 ASN A CA 1
ATOM 4429 C C . ASN A 1 575 ? 22.967 -5.702 -23.607 1.00 87.06 575 ASN A C 1
ATOM 4431 O O . ASN A 1 575 ? 22.444 -6.795 -23.813 1.00 87.06 575 ASN A O 1
ATOM 4435 N N . ARG A 1 576 ? 22.750 -4.999 -22.488 1.00 86.06 576 ARG A N 1
ATOM 4436 C CA . ARG A 1 576 ? 21.838 -5.447 -21.425 1.00 86.06 576 ARG A CA 1
ATOM 4437 C C . ARG A 1 576 ? 20.381 -5.392 -21.882 1.00 86.06 576 ARG A C 1
ATOM 4439 O O . ARG A 1 576 ? 19.720 -6.420 -21.948 1.00 86.06 576 ARG A O 1
ATOM 4446 N N . TYR A 1 577 ? 19.893 -4.218 -22.284 1.00 86.25 577 TYR A N 1
ATOM 4447 C CA . TYR A 1 577 ? 18.486 -4.051 -22.679 1.00 86.25 577 TYR A CA 1
ATOM 4448 C C . TYR A 1 577 ? 18.151 -4.589 -24.075 1.00 86.25 577 TYR A C 1
ATOM 4450 O O . TYR A 1 577 ? 16.977 -4.766 -24.403 1.00 86.25 577 TYR A O 1
ATOM 4458 N N . GLY A 1 578 ? 19.155 -4.884 -24.896 1.00 85.75 578 GLY A N 1
ATOM 4459 C CA . GLY A 1 578 ? 18.979 -5.289 -26.283 1.00 85.75 578 GLY A CA 1
ATOM 4460 C C . GLY A 1 578 ? 18.772 -4.096 -27.220 1.00 85.75 578 GLY A C 1
ATOM 4461 O O . GLY A 1 578 ? 18.215 -3.059 -26.856 1.00 85.75 578 GLY A O 1
ATOM 4462 N N . ALA A 1 579 ? 19.204 -4.263 -28.473 1.00 83.56 579 ALA A N 1
ATOM 4463 C CA . ALA A 1 579 ? 19.202 -3.193 -29.470 1.00 83.56 579 ALA A CA 1
ATOM 4464 C C . ALA A 1 579 ? 17.800 -2.626 -29.759 1.00 83.56 579 ALA A C 1
ATOM 4466 O O . ALA A 1 579 ? 17.666 -1.423 -29.955 1.00 83.56 579 ALA A O 1
ATOM 4467 N N . GLY A 1 580 ? 16.760 -3.470 -29.755 1.00 83.62 580 GLY A N 1
ATOM 4468 C CA . GLY A 1 580 ? 15.380 -3.040 -30.007 1.00 83.62 580 GLY A CA 1
ATOM 4469 C C . GLY A 1 580 ? 14.848 -2.089 -28.932 1.00 83.62 580 GLY A C 1
ATOM 4470 O O . GLY A 1 580 ? 14.374 -1.002 -29.255 1.00 83.62 580 GLY A O 1
ATOM 4471 N N . GLU A 1 581 ? 14.992 -2.459 -27.656 1.00 86.62 581 GLU A N 1
ATOM 4472 C CA . GLU A 1 581 ? 14.541 -1.628 -26.531 1.00 86.62 581 GLU A CA 1
ATOM 4473 C C . GLU A 1 581 ? 15.388 -0.358 -26.397 1.00 86.62 581 GLU A C 1
ATOM 4475 O O . GLU A 1 581 ? 14.857 0.731 -26.186 1.00 86.62 581 GLU A O 1
ATOM 4480 N N . ALA A 1 582 ? 16.707 -0.461 -26.592 1.00 90.31 582 ALA A N 1
ATOM 4481 C CA . ALA A 1 582 ? 17.591 0.703 -26.606 1.00 90.31 582 ALA A CA 1
ATOM 4482 C C . ALA A 1 582 ? 17.236 1.689 -27.730 1.00 90.31 582 ALA A C 1
ATOM 4484 O O . ALA A 1 582 ? 17.150 2.893 -27.485 1.00 90.31 582 ALA A O 1
ATOM 4485 N N . ALA A 1 583 ? 16.945 1.197 -28.938 1.00 89.44 583 ALA A N 1
ATOM 4486 C CA . ALA A 1 583 ? 16.501 2.037 -30.047 1.00 89.44 583 ALA A CA 1
ATOM 4487 C C . ALA A 1 583 ? 15.137 2.694 -29.771 1.00 89.44 583 ALA A C 1
ATOM 4489 O O . ALA A 1 583 ? 14.951 3.867 -30.108 1.00 89.44 583 ALA A O 1
ATOM 4490 N N . ALA A 1 584 ? 14.206 1.979 -29.131 1.00 89.00 584 ALA A N 1
ATOM 4491 C CA . ALA A 1 584 ? 12.924 2.538 -28.705 1.00 89.00 584 ALA A CA 1
ATOM 4492 C C . ALA A 1 584 ? 13.114 3.658 -27.667 1.00 89.00 584 ALA A C 1
ATOM 4494 O O . ALA A 1 584 ? 12.549 4.741 -27.820 1.00 89.00 584 ALA A O 1
ATOM 4495 N N . MET A 1 585 ? 13.978 3.458 -26.668 1.00 92.19 585 MET A N 1
ATOM 4496 C CA . MET A 1 585 ? 14.320 4.492 -25.683 1.00 92.19 585 MET A CA 1
ATOM 4497 C C . MET A 1 585 ? 14.984 5.717 -26.333 1.00 92.19 585 MET A C 1
ATOM 4499 O O . MET A 1 585 ? 14.610 6.851 -26.028 1.00 92.19 585 MET A O 1
ATOM 4503 N N . CYS A 1 586 ? 15.908 5.517 -27.279 1.00 92.62 586 CYS A N 1
ATOM 4504 C CA . CYS A 1 586 ? 16.482 6.606 -28.074 1.00 92.62 586 CYS A CA 1
ATOM 4505 C C . CYS A 1 586 ? 15.407 7.378 -28.853 1.00 92.62 586 CYS A C 1
ATOM 4507 O O . CYS A 1 586 ? 15.448 8.606 -28.889 1.00 92.62 586 CYS A O 1
ATOM 4509 N N . LEU A 1 587 ? 14.426 6.687 -29.443 1.00 91.38 587 LEU A N 1
ATOM 4510 C CA . LEU A 1 587 ? 13.318 7.331 -30.150 1.00 91.38 587 LEU A CA 1
ATOM 4511 C C . LEU A 1 587 ? 12.461 8.185 -29.208 1.00 91.38 587 LEU A C 1
ATOM 4513 O O . LEU A 1 587 ? 12.146 9.324 -29.549 1.00 91.38 587 LEU A O 1
ATOM 4517 N N . LEU A 1 588 ? 12.133 7.671 -28.020 1.00 90.56 588 LEU A N 1
ATOM 4518 C CA . LEU A 1 588 ? 11.375 8.417 -27.012 1.00 90.56 588 LEU A CA 1
ATOM 4519 C C . LEU A 1 588 ? 12.095 9.709 -26.595 1.00 90.56 588 LEU A C 1
ATOM 4521 O O . LEU A 1 588 ? 11.457 10.758 -26.474 1.00 90.56 588 LEU A O 1
ATOM 4525 N N . LEU A 1 589 ? 13.419 9.646 -26.412 1.00 91.50 589 LEU A N 1
ATOM 4526 C CA . LEU A 1 589 ? 14.246 10.804 -26.059 1.00 91.50 589 LEU A CA 1
ATOM 4527 C C . LEU A 1 589 ? 14.381 11.800 -27.216 1.00 91.50 589 LEU A C 1
ATOM 4529 O O . LEU A 1 589 ? 14.215 13.001 -27.006 1.00 91.50 589 LEU A O 1
ATOM 4533 N N . ALA A 1 590 ? 14.629 11.316 -28.436 1.00 90.56 590 ALA A N 1
ATOM 4534 C CA . ALA A 1 590 ? 14.737 12.153 -29.629 1.00 90.56 590 ALA A CA 1
ATOM 4535 C C . ALA A 1 590 ? 13.422 12.891 -29.931 1.00 90.56 590 ALA A C 1
ATOM 4537 O O . ALA A 1 590 ? 13.439 14.074 -30.268 1.00 90.56 590 ALA A O 1
ATOM 4538 N N . ALA A 1 591 ? 12.283 12.213 -29.754 1.00 89.12 591 ALA A N 1
ATOM 4539 C CA . ALA A 1 591 ? 10.952 12.779 -29.962 1.00 89.12 591 ALA A CA 1
ATOM 4540 C C . ALA A 1 591 ? 10.428 13.598 -28.767 1.00 89.12 591 ALA A C 1
ATOM 4542 O O . ALA A 1 591 ? 9.394 14.250 -28.887 1.00 89.12 591 ALA A O 1
ATOM 4543 N N . ARG A 1 592 ? 11.128 13.581 -27.624 1.00 88.19 592 ARG A N 1
ATOM 4544 C CA . ARG A 1 592 ? 10.742 14.265 -26.374 1.00 88.19 592 ARG A CA 1
ATOM 4545 C C . ARG A 1 592 ? 9.373 13.854 -25.825 1.00 88.19 592 ARG A C 1
ATOM 4547 O O . ARG A 1 592 ? 8.662 14.669 -25.250 1.00 88.19 592 ARG A O 1
ATOM 4554 N N . ILE A 1 593 ? 9.022 12.581 -25.991 1.00 82.19 593 ILE A N 1
ATOM 4555 C CA . ILE A 1 593 ? 7.719 12.028 -25.576 1.00 82.19 593 ILE A CA 1
ATOM 4556 C C . ILE A 1 593 ? 7.761 11.524 -24.120 1.00 82.19 593 ILE A C 1
ATOM 4558 O O . ILE A 1 593 ? 6.731 11.260 -23.509 1.00 82.19 593 ILE A O 1
ATOM 4562 N N . VAL A 1 594 ? 8.952 11.407 -23.524 1.00 81.06 594 VAL A N 1
ATOM 4563 C CA . VAL A 1 594 ? 9.110 10.902 -22.154 1.00 81.06 594 VAL A CA 1
ATOM 4564 C C . VAL A 1 594 ? 8.490 11.866 -21.145 1.00 81.06 594 VAL A C 1
ATOM 4566 O O . VAL A 1 594 ? 8.934 13.006 -21.015 1.00 81.06 594 VAL A O 1
ATOM 4569 N N . HIS A 1 595 ? 7.531 11.372 -20.359 1.00 71.62 595 HIS A N 1
ATOM 4570 C CA . HIS A 1 595 ? 6.991 12.107 -19.220 1.00 71.62 595 HIS A CA 1
ATOM 4571 C C . HIS A 1 595 ? 8.106 12.325 -18.185 1.00 71.62 595 HIS A C 1
ATOM 4573 O O . HIS A 1 595 ? 8.588 11.369 -17.566 1.00 71.62 595 HIS A O 1
ATOM 4579 N N . SER A 1 596 ? 8.565 13.567 -18.045 1.00 69.44 596 SER A N 1
ATOM 4580 C CA . SER A 1 596 ? 9.661 13.959 -17.161 1.00 69.44 596 SER A CA 1
ATOM 4581 C C . SER A 1 596 ? 9.395 15.342 -16.579 1.00 69.44 596 SER A C 1
ATOM 4583 O O . SER A 1 596 ? 8.810 16.191 -17.243 1.00 69.44 596 SER A O 1
ATOM 4585 N N . GLU A 1 597 ? 9.852 15.570 -15.349 1.00 66.38 597 GLU A N 1
ATOM 4586 C CA . GLU A 1 597 ? 9.752 16.868 -14.670 1.00 66.38 597 GLU A CA 1
ATOM 4587 C C . GLU A 1 597 ? 10.648 17.931 -15.324 1.00 66.38 597 GLU A C 1
ATOM 4589 O O . GLU A 1 597 ? 10.362 19.123 -15.245 1.00 66.38 597 GLU A O 1
ATOM 4594 N N . THR A 1 598 ? 11.719 17.509 -16.007 1.00 74.81 598 THR A N 1
ATOM 4595 C CA . THR A 1 598 ? 12.657 18.401 -16.694 1.00 74.81 598 THR A CA 1
ATOM 4596 C C . THR A 1 598 ? 12.606 18.207 -18.204 1.00 74.81 598 THR A C 1
ATOM 4598 O O . THR A 1 598 ? 12.626 17.080 -18.711 1.00 74.81 598 THR A O 1
ATOM 4601 N N . LEU A 1 599 ? 12.615 19.321 -18.943 1.00 78.69 599 LEU A N 1
ATOM 4602 C CA . LEU A 1 599 ? 12.650 19.303 -20.405 1.00 78.69 599 LEU A CA 1
ATOM 4603 C C . LEU A 1 599 ? 13.917 18.606 -20.914 1.00 78.69 599 LEU A C 1
ATOM 4605 O O . LEU A 1 599 ? 15.020 18.850 -20.424 1.00 78.69 599 LEU A O 1
ATOM 4609 N N . ILE A 1 600 ? 13.755 17.751 -21.923 1.00 82.88 600 ILE A N 1
ATOM 4610 C CA . ILE A 1 600 ? 14.875 17.093 -22.600 1.00 82.88 600 ILE A CA 1
ATOM 4611 C C . ILE A 1 600 ? 15.621 18.141 -23.432 1.00 82.88 600 ILE A C 1
ATOM 4613 O O . ILE A 1 600 ? 15.033 18.792 -24.299 1.00 82.88 600 ILE A O 1
ATOM 4617 N N . SER A 1 601 ? 16.921 18.303 -23.173 1.00 86.81 601 SER A N 1
ATOM 4618 C CA . SER A 1 601 ? 17.754 19.280 -23.879 1.00 86.81 601 SER A CA 1
ATOM 4619 C C . SER A 1 601 ? 17.939 18.915 -25.358 1.00 86.81 601 SER A C 1
ATOM 4621 O O . SER A 1 601 ? 17.905 17.741 -25.737 1.00 86.81 601 SER A O 1
ATOM 4623 N N . ASN A 1 602 ? 18.181 19.923 -26.207 1.00 87.81 602 ASN A N 1
ATOM 4624 C CA . ASN A 1 602 ? 18.459 19.703 -27.633 1.00 87.81 602 ASN A CA 1
ATOM 4625 C C . ASN A 1 602 ? 19.635 18.733 -27.833 1.00 87.81 602 ASN A C 1
ATOM 4627 O O . ASN A 1 602 ? 19.525 17.807 -28.627 1.00 87.81 602 ASN A O 1
ATOM 4631 N N . ALA A 1 603 ? 20.700 18.880 -27.039 1.00 87.81 603 ALA A N 1
ATOM 4632 C CA . ALA A 1 603 ? 21.885 18.029 -27.116 1.00 87.81 603 ALA A CA 1
ATOM 4633 C C . ALA A 1 603 ? 21.583 16.547 -26.833 1.00 87.81 603 ALA A C 1
ATOM 4635 O O . ALA A 1 603 ? 22.140 15.665 -27.483 1.00 87.81 603 ALA A O 1
ATOM 4636 N N . VAL A 1 604 ? 20.697 16.252 -25.875 1.00 88.38 604 VAL A N 1
ATOM 4637 C CA . VAL A 1 604 ? 20.286 14.868 -25.582 1.00 88.38 604 VAL A CA 1
ATOM 4638 C C . VAL A 1 604 ? 19.449 14.302 -26.725 1.00 88.38 604 VAL A C 1
ATOM 4640 O O . VAL A 1 604 ? 19.682 13.171 -27.147 1.00 88.38 604 VAL A O 1
ATOM 4643 N N . ALA A 1 605 ? 18.509 15.091 -27.251 1.00 88.69 605 ALA A N 1
ATOM 4644 C CA . ALA A 1 605 ? 17.657 14.668 -28.360 1.00 88.69 605 ALA A CA 1
ATOM 4645 C C . ALA A 1 605 ? 18.468 14.388 -29.641 1.00 88.69 605 ALA A C 1
ATOM 4647 O O . ALA A 1 605 ? 18.250 13.365 -30.290 1.00 88.69 605 ALA A O 1
ATOM 4648 N N . GLU A 1 606 ? 19.439 15.246 -29.971 1.00 88.62 606 GLU A N 1
ATOM 4649 C CA . GLU A 1 606 ? 20.336 15.072 -31.123 1.00 88.62 606 GLU A CA 1
ATOM 4650 C C . GLU A 1 606 ? 21.192 13.811 -30.984 1.00 88.62 606 GLU A C 1
ATOM 4652 O O . GLU A 1 606 ? 21.216 12.977 -31.887 1.00 88.62 606 GLU A O 1
ATOM 4657 N N . LYS A 1 607 ? 21.807 13.585 -29.818 1.00 87.69 607 LYS A N 1
ATOM 4658 C CA . LYS A 1 607 ? 22.593 12.366 -29.570 1.00 87.69 607 LYS A CA 1
ATOM 4659 C C . LYS A 1 607 ? 21.770 11.092 -29.637 1.00 87.69 607 LYS A C 1
ATOM 4661 O O . LYS A 1 607 ? 22.250 10.081 -30.153 1.00 87.69 607 LYS A O 1
ATOM 4666 N N . ALA A 1 608 ? 20.547 11.125 -29.112 1.00 87.44 608 ALA A N 1
ATOM 4667 C CA . ALA A 1 608 ? 19.627 10.000 -29.197 1.00 87.44 608 ALA A CA 1
ATOM 4668 C C . ALA A 1 608 ? 19.250 9.698 -30.663 1.00 87.44 608 ALA A C 1
ATOM 4670 O O . ALA A 1 608 ? 19.159 8.532 -31.053 1.00 87.44 608 ALA A O 1
ATOM 4671 N N . ALA A 1 609 ? 19.107 10.731 -31.502 1.00 86.25 609 ALA A N 1
ATOM 4672 C CA . ALA A 1 609 ? 18.880 10.574 -32.938 1.00 86.25 609 ALA A CA 1
ATOM 4673 C C . ALA A 1 609 ? 20.121 10.031 -33.679 1.00 86.25 609 ALA A C 1
ATOM 4675 O O . ALA A 1 609 ? 19.994 9.130 -34.511 1.00 86.25 609 ALA A O 1
ATOM 4676 N N . GLU A 1 610 ? 21.323 10.511 -33.351 1.00 83.69 610 GLU A N 1
ATOM 4677 C CA . GLU A 1 610 ? 22.586 10.047 -33.948 1.00 83.69 610 GLU A CA 1
ATOM 4678 C C . GLU A 1 610 ? 22.902 8.587 -33.604 1.00 83.69 610 GLU A C 1
ATOM 4680 O O . GLU A 1 610 ? 23.306 7.808 -34.471 1.00 83.69 610 GLU A O 1
ATOM 4685 N N . THR A 1 611 ? 22.683 8.185 -32.348 1.00 75.31 611 THR A N 1
ATOM 4686 C CA . THR A 1 611 ? 22.911 6.799 -31.900 1.00 75.31 611 THR A CA 1
ATOM 4687 C C . THR A 1 611 ? 21.991 5.804 -32.606 1.00 75.31 611 THR A C 1
ATOM 4689 O O . THR A 1 611 ? 22.435 4.700 -32.930 1.00 75.31 611 THR A O 1
ATOM 4692 N N . ARG A 1 612 ? 20.766 6.214 -32.963 1.00 57.66 612 ARG A N 1
ATOM 4693 C CA . ARG A 1 612 ? 19.863 5.434 -33.828 1.00 57.66 612 ARG A CA 1
ATOM 4694 C C . ARG A 1 612 ? 20.402 5.274 -35.259 1.00 57.66 612 ARG A C 1
ATOM 4696 O O . ARG A 1 612 ? 20.165 4.248 -35.891 1.00 57.66 612 ARG A O 1
ATOM 4703 N N . GLY A 1 613 ? 21.124 6.272 -35.773 1.00 50.03 613 GLY A N 1
ATOM 4704 C CA . GLY A 1 613 ? 21.693 6.285 -37.127 1.00 50.03 613 GLY A CA 1
ATOM 4705 C C . GLY A 1 613 ? 22.951 5.426 -37.319 1.00 50.03 613 GLY A C 1
ATOM 4706 O O . GLY A 1 613 ? 23.364 5.197 -38.456 1.00 50.03 613 GLY A O 1
ATOM 4707 N N . SER A 1 614 ? 23.566 4.927 -36.242 1.00 50.94 614 SER A N 1
ATOM 4708 C CA . SER A 1 614 ? 24.759 4.073 -36.321 1.00 50.94 614 SER A CA 1
ATOM 4709 C C . SER A 1 614 ? 24.422 2.661 -36.829 1.00 50.94 614 SER A C 1
ATOM 4711 O O . SER A 1 614 ? 23.409 2.070 -36.449 1.00 50.94 614 SER A O 1
ATOM 4713 N N . LYS A 1 615 ? 25.301 2.084 -37.666 1.00 43.94 615 LYS A N 1
ATOM 4714 C CA . LYS A 1 615 ? 25.152 0.758 -38.316 1.00 43.94 615 LYS A CA 1
ATOM 4715 C C . LYS A 1 615 ? 24.841 -0.404 -37.353 1.00 43.94 615 LYS A C 1
ATOM 4717 O O . LYS A 1 615 ? 24.370 -1.442 -37.805 1.00 43.94 615 LYS A O 1
ATOM 4722 N N . SER A 1 616 ? 25.079 -0.246 -36.050 1.00 45.00 616 SER A N 1
ATOM 4723 C CA . SER A 1 616 ? 24.761 -1.240 -35.018 1.00 45.00 616 SER A CA 1
ATOM 4724 C C . SER A 1 616 ? 23.257 -1.421 -34.755 1.00 45.00 616 SER A C 1
ATOM 4726 O O . SER A 1 616 ? 22.852 -2.524 -34.403 1.00 45.00 616 SER A O 1
ATOM 4728 N N . CYS A 1 617 ? 22.416 -0.398 -34.960 1.00 39.38 617 CYS A N 1
ATOM 4729 C CA . CYS A 1 617 ? 20.963 -0.495 -34.723 1.00 39.38 617 CYS A CA 1
ATOM 4730 C C . CYS A 1 617 ? 20.190 -1.087 -35.917 1.00 39.38 617 CYS A C 1
ATOM 4732 O O . CYS A 1 617 ? 19.174 -1.761 -35.743 1.00 39.38 617 CYS A O 1
ATOM 4734 N N . TRP A 1 618 ? 20.677 -0.864 -37.141 1.00 34.81 618 TRP A N 1
ATOM 4735 C CA . TRP A 1 618 ? 19.994 -1.290 -38.368 1.00 34.81 618 TRP A CA 1
ATOM 4736 C C . TRP A 1 618 ? 19.986 -2.808 -38.570 1.00 34.81 618 TRP A C 1
ATOM 4738 O O . TRP A 1 618 ? 18.985 -3.345 -39.030 1.00 34.81 618 TRP A O 1
ATOM 4748 N N . ASN A 1 619 ? 21.036 -3.518 -38.148 1.00 36.38 619 ASN A N 1
ATOM 4749 C CA . ASN A 1 619 ? 21.123 -4.974 -38.327 1.00 36.38 619 ASN A CA 1
ATOM 4750 C C . ASN A 1 619 ? 20.173 -5.784 -37.418 1.00 36.38 619 ASN A C 1
ATOM 4752 O O . ASN A 1 619 ? 20.094 -6.996 -37.579 1.00 36.38 619 ASN A O 1
ATOM 4756 N N . ALA A 1 620 ? 19.483 -5.147 -36.463 1.00 38.38 620 ALA A N 1
ATOM 4757 C CA . ALA A 1 620 ? 18.543 -5.802 -35.544 1.00 38.38 620 ALA A CA 1
ATOM 4758 C C . ALA A 1 620 ? 17.061 -5.489 -35.844 1.00 38.38 620 ALA A C 1
ATOM 4760 O O . ALA A 1 620 ? 16.180 -6.004 -35.157 1.00 38.38 620 ALA A O 1
ATOM 4761 N N . SER A 1 621 ? 16.791 -4.623 -36.830 1.00 31.09 621 SER A N 1
ATOM 4762 C CA . SER A 1 621 ? 15.441 -4.142 -37.186 1.00 31.09 621 SER A CA 1
ATOM 4763 C C . SER A 1 621 ? 14.863 -4.808 -38.448 1.00 31.09 621 SER A C 1
ATOM 4765 O O . SER A 1 621 ? 13.751 -4.485 -38.860 1.00 31.09 621 SER A O 1
ATOM 4767 N N . THR A 1 622 ? 15.626 -5.714 -39.057 1.00 29.47 622 THR A N 1
ATOM 4768 C CA . THR A 1 622 ? 15.232 -6.641 -40.132 1.00 29.47 622 THR A CA 1
ATOM 4769 C C . THR A 1 622 ? 15.327 -8.053 -39.599 1.00 29.47 622 THR A C 1
ATOM 4771 O O . THR A 1 622 ? 14.413 -8.853 -39.886 1.00 29.47 622 THR A O 1
#